Protein 1MKY (pdb70)

Radius of gyration: 25.03 Å; Cα contacts (8 Å, |Δi|>4): 760; chains: 1; bounding box: 53×50×83 Å

Secondary structure (DSSP, 8-state):
-EEEEE--TTSSHHHHHHHHH---SEEEEEETTEEEEEEE-TTTTSSGGG------HHHH--TT-SEEEEEEETTT---HHHHHHHHHHHHHT--EEEEEES--SHHHHHHHTHHHHGGGSS-S-EE-BTTTTBSS---HHHHHHHHHTT--SSSPPPP-S-EEEEEE-STTSSHHHHHHHHHTSTTEEE------EEEEETTEEEEESS-S----S--HHHHHHHHH-SEEEEEEETTT---HHHH-----TT--EEEEEEE-GGGSTTGGG-HHHHHHHHHHH-GGGTTS-EEE-BTTTTBSS------HHHHHHT----HHHHHHHHHHHHTT---STT--EEEEEEEETTTTEEEEEES-STT--HHHHHHHHHHHHHHT---TT---EEEEEE--

Organism: Thermotoga maritima (strain ATCC 43589 / DSM 3109 / JCM 10099 / NBRC 100826 / MSB8) (NCBI:txid243274)

Structure (mmCIF, N/CA/C/O backbone):
data_1MKY
#
_entry.id   1MKY
#
_cell.length_a   62.137
_cell.length_b   77.994
_cell.length_c   96.597
_cell.angle_alpha   90.00
_cell.angle_beta   90.00
_cell.angle_gamma   90.00
#
_symmetry.space_group_name_H-M   'P 21 21 21'
#
loop_
_entity.id
_entity.type
_entity.pdbx_description
1 polymer 'Probable GTP-binding protein engA'
2 non-polymer 'PHOSPHATE ION'
3 non-polymer "GUANOSINE-5'-DIPHOSPHATE"
4 water water
#
loop_
_atom_site.group_PDB
_atom_site.id
_atom_site.type_symbol
_atom_site.label_atom_id
_atom_site.label_alt_id
_atom_site.label_comp_id
_atom_site.label_asym_id
_atom_site.label_entity_id
_atom_site.label_seq_id
_atom_site.pdbx_PDB_ins_code
_atom_site.Cartn_x
_atom_site.Cartn_y
_atom_site.Cartn_z
_atom_site.occupancy
_atom_site.B_iso_or_equiv
_atom_site.auth_seq_id
_atom_site.auth_comp_id
_atom_site.auth_asym_id
_atom_site.auth_atom_id
_atom_site.pdbx_PDB_model_num
ATOM 1 N N . ALA A 1 2 ? 37.797 14.806 49.580 1.00 25.53 2 ALA A N 1
ATOM 2 C CA . ALA A 1 2 ? 38.268 15.081 48.189 1.00 25.51 2 ALA A CA 1
ATOM 3 C C . ALA A 1 2 ? 37.850 16.491 47.783 1.00 24.61 2 ALA A C 1
ATOM 4 O O . ALA A 1 2 ? 36.811 16.990 48.221 1.00 24.77 2 ALA A O 1
ATOM 6 N N . THR A 1 3 ? 38.665 17.132 46.952 1.00 24.27 3 THR A N 1
ATOM 7 C CA . THR A 1 3 ? 38.378 18.486 46.492 1.00 23.40 3 THR A CA 1
ATOM 8 C C . THR A 1 3 ? 38.430 18.560 44.967 1.00 22.40 3 THR A C 1
ATOM 9 O O . THR A 1 3 ? 39.382 18.078 44.343 1.00 21.21 3 THR A O 1
ATOM 13 N N . VAL A 1 4 ? 37.390 19.146 44.380 1.00 19.02 4 VAL A N 1
ATOM 14 C CA . VAL A 1 4 ? 37.283 19.306 42.933 1.00 19.51 4 VAL A CA 1
ATOM 15 C C . VAL A 1 4 ? 37.250 20.801 42.614 1.00 20.67 4 VAL A C 1
ATOM 16 O O . VAL A 1 4 ? 36.479 21.558 43.220 1.00 20.73 4 VAL A O 1
ATOM 20 N N . LEU A 1 5 ? 38.098 21.235 41.684 1.00 21.21 5 LEU A N 1
ATOM 21 C CA . LEU A 1 5 ? 38.138 22.643 41.302 1.00 21.08 5 LEU A CA 1
ATOM 22 C C . LEU A 1 5 ? 37.569 22.853 39.910 1.00 21.70 5 LEU A C 1
ATOM 23 O O . LEU A 1 5 ? 37.900 22.118 38.976 1.00 21.65 5 LEU A O 1
ATOM 28 N N . ILE A 1 6 ? 36.710 23.859 39.775 1.00 20.99 6 ILE A N 1
ATOM 29 C CA . ILE A 1 6 ? 36.145 24.205 38.481 1.00 20.29 6 ILE A CA 1
ATOM 30 C C . ILE A 1 6 ? 37.011 25.348 37.964 1.00 20.52 6 ILE A C 1
ATOM 31 O O . ILE A 1 6 ? 37.156 26.380 38.624 1.00 19.84 6 ILE A O 1
ATOM 36 N N . VAL A 1 7 ? 37.590 25.153 36.784 1.00 19.99 7 VAL A N 1
ATOM 37 C CA . VAL A 1 7 ? 38.466 26.143 36.170 1.00 19.79 7 VAL A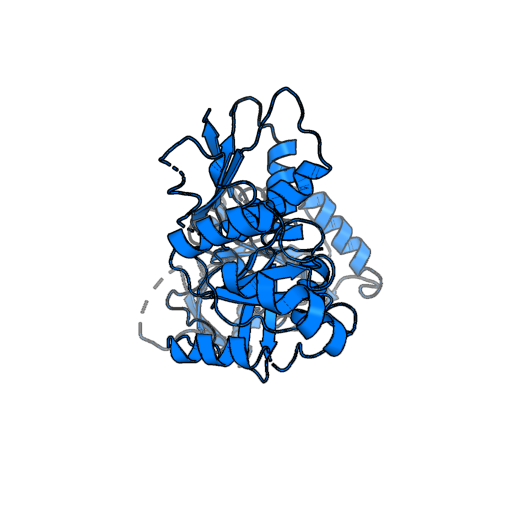 CA 1
ATOM 38 C C . VAL A 1 7 ? 37.939 26.473 34.782 1.00 20.05 7 VAL A C 1
ATOM 39 O O . VAL A 1 7 ? 37.410 25.601 34.096 1.00 18.53 7 VAL A O 1
ATOM 43 N N . GLY A 1 8 ? 38.089 27.724 34.366 1.00 20.60 8 GLY A N 1
ATOM 44 C CA . GLY A 1 8 ? 37.608 28.111 33.050 1.00 21.31 8 GLY A CA 1
ATOM 45 C C . GLY A 1 8 ? 37.550 29.615 32.911 1.00 22.90 8 GLY A C 1
ATOM 46 O O . GLY A 1 8 ? 37.472 30.330 33.909 1.00 22.84 8 GLY A O 1
ATOM 47 N N . ARG A 1 9 ? 37.591 30.104 31.676 1.00 23.36 9 ARG A N 1
ATOM 48 C CA . ARG A 1 9 ? 37.551 31.537 31.438 1.00 25.39 9 ARG A CA 1
ATOM 49 C C . ARG A 1 9 ? 36.162 32.086 31.759 1.00 27.62 9 ARG A C 1
ATOM 50 O O . ARG A 1 9 ? 35.203 31.330 31.933 1.00 27.50 9 ARG A O 1
ATOM 58 N N . PRO A 1 10 ? 36.041 33.414 31.855 1.00 29.41 10 PRO A N 1
ATOM 59 C CA . PRO A 1 10 ? 34.749 34.034 32.163 1.00 31.39 10 PRO A CA 1
ATOM 60 C C . PRO A 1 10 ? 33.637 33.681 31.172 1.00 32.69 10 PRO A C 1
ATOM 61 O O . PRO A 1 10 ? 33.893 33.438 29.994 1.00 33.42 10 PRO A O 1
ATOM 65 N N . ASN A 1 11 ? 32.409 33.629 31.676 1.00 34.07 11 ASN A N 1
ATOM 66 C CA . ASN A 1 11 ? 31.223 33.376 30.862 1.00 35.30 11 ASN A CA 1
ATOM 67 C C . ASN A 1 11 ? 31.050 32.027 30.171 1.00 34.87 11 ASN A C 1
ATOM 68 O O . ASN A 1 11 ? 30.435 31.955 29.107 1.00 35.77 11 ASN A O 1
ATOM 73 N N . VAL A 1 12 ? 31.573 30.961 30.765 1.00 32.97 12 VAL A N 1
ATOM 74 C CA . VAL A 1 12 ? 31.418 29.633 30.179 1.00 31.36 12 VAL A CA 1
ATOM 75 C C . VAL A 1 12 ? 30.368 28.855 30.969 1.00 29.90 12 VAL A C 1
ATOM 76 O O . VAL A 1 12 ? 30.005 27.730 30.616 1.00 30.03 12 VAL A O 1
ATOM 80 N N . GLY A 1 13 ? 29.881 29.471 32.044 1.00 30.45 13 GLY A N 1
ATOM 81 C CA . GLY A 1 13 ? 28.855 28.853 32.865 1.00 28.99 13 GLY A CA 1
ATOM 82 C C . GLY A 1 13 ? 29.329 28.144 34.117 1.00 28.53 13 GLY A C 1
ATOM 83 O O . GLY A 1 13 ? 28.615 27.286 34.644 1.00 28.94 13 GLY A O 1
ATOM 84 N N . LYS A 1 14 ? 30.522 28.482 34.600 1.00 27.72 14 LYS A N 1
ATOM 85 C CA . LYS A 1 14 ? 31.046 27.837 35.805 1.00 28.24 14 LYS A CA 1
ATOM 86 C C . LYS A 1 14 ? 30.106 28.011 36.996 1.00 28.61 14 LYS A C 1
ATOM 87 O O . LYS A 1 14 ? 29.891 27.079 37.765 1.00 28.17 14 LYS A O 1
ATOM 93 N N . SER A 1 15 ? 29.547 29.206 37.149 1.00 30.32 15 SER A N 1
ATOM 94 C CA . SER A 1 15 ? 28.637 29.473 38.261 1.00 31.63 15 SER A CA 1
ATOM 95 C C . SER A 1 15 ? 27.368 28.629 38.146 1.00 31.89 15 SER A C 1
ATOM 96 O O . SER A 1 15 ? 26.912 28.036 39.122 1.00 32.23 15 SER A O 1
ATOM 99 N N . THR A 1 16 ? 26.799 28.571 36.949 1.00 31.12 16 THR A N 1
ATOM 100 C CA . THR A 1 16 ? 25.592 27.792 36.745 1.00 31.31 16 THR A CA 1
ATOM 101 C C . THR A 1 16 ? 25.873 26.325 37.036 1.00 30.80 16 THR A C 1
ATOM 102 O O . THR A 1 16 ? 25.084 25.655 37.698 1.00 31.12 16 THR A O 1
ATOM 106 N N . LEU A 1 17 ? 27.004 25.825 36.548 1.00 29.36 17 LEU A N 1
ATOM 107 C CA . LEU A 1 17 ? 27.367 24.429 36.776 1.00 29.37 17 LEU A CA 1
ATOM 108 C C . LEU A 1 17 ? 27.564 24.159 38.269 1.00 28.74 17 LEU A C 1
ATOM 109 O O . LEU A 1 17 ? 27.114 23.141 38.798 1.00 29.62 17 LEU A O 1
ATOM 114 N N . PHE A 1 18 ? 28.246 25.079 38.938 1.00 29.13 18 PHE A N 1
ATOM 115 C CA . PHE A 1 18 ? 28.517 24.964 40.366 1.00 29.75 18 PHE A CA 1
ATOM 116 C C . PHE A 1 18 ? 27.209 24.877 41.142 1.00 30.97 18 PHE A C 1
ATOM 117 O O . PHE A 1 18 ? 26.991 23.945 41.911 1.00 30.83 18 PHE A O 1
ATOM 125 N N . ASN A 1 19 ? 26.339 25.859 40.931 1.00 33.08 19 ASN A N 1
ATOM 126 C CA . ASN A 1 19 ? 25.054 25.898 41.620 1.00 34.09 19 ASN A CA 1
ATOM 127 C C . ASN A 1 19 ? 24.210 24.655 41.359 1.00 34.47 19 ASN A C 1
ATOM 128 O O . ASN A 1 19 ? 23.501 24.185 42.241 1.00 34.48 19 ASN A O 1
ATOM 133 N N . LYS A 1 20 ? 24.302 24.104 40.157 1.00 34.53 20 LYS A N 1
ATOM 134 C CA . LYS A 1 20 ? 23.531 22.918 39.828 1.00 35.55 20 LYS A CA 1
ATOM 135 C C . LYS A 1 20 ? 24.047 21.690 40.581 1.00 35.60 20 LYS A C 1
ATOM 136 O O . LYS A 1 20 ? 23.266 20.870 41.068 1.00 35.16 20 LYS A O 1
ATOM 142 N N . LEU A 1 21 ? 25.368 21.574 40.692 1.00 34.28 21 LEU A N 1
ATOM 143 C CA . LEU A 1 21 ? 25.976 20.437 41.369 1.00 33.43 21 LEU A CA 1
ATOM 144 C C . LEU A 1 21 ? 25.820 20.443 42.884 1.00 33.69 21 LEU A C 1
ATOM 145 O O . LEU A 1 21 ? 25.639 19.392 43.493 1.00 33.11 21 LEU A O 1
ATOM 150 N N . VAL A 1 22 ? 25.906 21.618 43.494 1.00 34.80 22 VAL A N 1
ATOM 151 C CA . VAL A 1 22 ? 25.787 21.719 44.942 1.00 37.06 22 VAL A CA 1
ATOM 152 C C . VAL A 1 22 ? 24.333 21.907 45.370 1.00 39.80 22 VAL A C 1
ATOM 153 O O . VAL A 1 22 ? 23.999 21.741 46.541 1.00 41.00 22 VAL A O 1
ATOM 157 N N . LYS A 1 23 ? 23.479 22.251 44.411 1.00 42.25 23 LYS A N 1
ATOM 158 C CA . LYS A 1 23 ? 22.061 22.481 44.674 1.00 45.00 23 LYS A CA 1
ATOM 159 C C . LYS A 1 23 ? 21.863 23.714 45.542 1.00 45.27 23 LYS A C 1
ATOM 160 O O . LYS A 1 23 ? 21.633 24.809 45.028 1.00 46.67 23 LYS A O 1
ATOM 166 N N . ASP A 1 38 ? 26.726 34.521 45.555 1.00 45.93 38 ASP A N 1
ATOM 167 C CA . ASP A 1 38 ? 26.741 33.120 45.973 1.00 44.52 38 ASP A CA 1
ATOM 168 C C . ASP A 1 38 ? 28.160 32.644 46.294 1.00 41.94 38 ASP A C 1
ATOM 169 O O . ASP A 1 38 ? 29.137 33.134 45.721 1.00 41.70 38 ASP A O 1
ATOM 174 N N . PRO A 1 39 ? 28.283 31.670 47.211 1.00 39.26 39 PRO A N 1
ATOM 175 C CA . PRO A 1 39 ? 29.563 31.100 47.641 1.00 37.29 39 PRO A CA 1
ATOM 176 C C . PRO A 1 39 ? 30.380 30.530 46.490 1.00 34.58 39 PRO A C 1
ATOM 177 O O . PRO A 1 39 ? 29.851 30.271 45.406 1.00 35.41 39 PRO A O 1
ATOM 181 N N . VAL A 1 40 ? 31.669 30.339 46.733 1.00 30.54 40 VAL A N 1
ATOM 182 C CA . VAL A 1 40 ? 32.553 29.786 45.722 1.00 27.86 40 VAL A CA 1
ATOM 183 C C . VAL A 1 40 ? 32.966 28.370 46.110 1.00 26.74 40 VAL A C 1
ATOM 184 O O . VAL A 1 40 ? 33.617 27.676 45.339 1.00 25.70 40 VAL A O 1
ATOM 188 N N . GLN A 1 41 ? 32.587 27.950 47.315 1.00 25.71 41 GLN A N 1
ATOM 189 C CA . GLN A 1 41 ? 32.910 26.612 47.802 1.00 26.21 41 GLN A CA 1
ATOM 190 C C . GLN A 1 41 ? 31.699 26.008 48.505 1.00 27.66 41 GLN A C 1
ATOM 191 O O . GLN A 1 41 ? 31.019 26.681 49.289 1.00 26.77 41 GLN A O 1
ATOM 197 N N . ASP A 1 42 ? 31.425 24.743 48.208 1.00 27.37 42 ASP A N 1
ATOM 198 C CA . ASP A 1 42 ? 30.308 24.036 48.827 1.00 29.61 42 ASP A CA 1
ATOM 199 C C . ASP A 1 42 ? 30.515 22.551 48.594 1.00 29.48 42 ASP A C 1
ATOM 200 O O . ASP A 1 42 ? 31.483 22.137 47.947 1.00 30.38 42 ASP A O 1
ATOM 205 N N . THR A 1 43 ? 29.602 21.739 49.100 1.00 28.49 43 THR A N 1
ATOM 206 C CA . THR A 1 43 ? 29.751 20.308 48.932 1.00 28.79 43 THR A CA 1
ATOM 207 C C . THR A 1 43 ? 28.765 19.712 47.939 1.00 27.73 43 THR A C 1
ATOM 208 O O . THR A 1 43 ? 27.652 20.212 47.763 1.00 28.18 43 THR A O 1
ATOM 212 N N . VAL A 1 44 ? 29.197 18.646 47.276 1.00 26.25 44 VAL A N 1
ATOM 213 C CA . VAL A 1 44 ? 28.357 17.932 46.328 1.00 25.41 44 VAL A CA 1
ATOM 214 C C . VAL A 1 44 ? 28.094 16.568 46.961 1.00 25.78 44 VAL A C 1
ATOM 215 O O . VAL A 1 44 ? 29.017 15.919 47.463 1.00 25.75 44 VAL A O 1
ATOM 219 N N . GLU A 1 45 ? 26.835 16.145 46.968 1.00 26.19 45 GLU A N 1
ATOM 220 C CA . GLU A 1 45 ? 26.487 14.840 47.522 1.00 26.45 45 GLU A CA 1
ATOM 221 C C . GLU A 1 45 ? 26.062 13.943 46.370 1.00 25.54 45 GLU A C 1
ATOM 222 O O . GLU A 1 45 ? 25.390 14.389 45.441 1.00 26.01 45 GLU A O 1
ATOM 228 N N . TRP A 1 46 ? 26.468 12.681 46.427 1.00 24.81 46 TRP A N 1
ATOM 229 C CA . TRP A 1 46 ? 26.146 11.724 45.384 1.00 25.29 46 TRP A CA 1
ATOM 230 C C . TRP A 1 46 ? 25.928 10.354 46.002 1.00 24.97 46 TRP A C 1
ATOM 231 O O . TRP A 1 46 ? 26.885 9.655 46.326 1.00 24.68 46 TRP A O 1
ATOM 242 N N . TYR A 1 47 ? 24.664 9.986 46.182 1.00 25.04 47 TYR A N 1
ATOM 243 C CA . TYR A 1 47 ? 24.328 8.688 46.759 1.00 25.43 47 TYR A CA 1
ATOM 244 C C . TYR A 1 47 ? 25.072 8.424 48.058 1.00 24.51 47 TYR A C 1
ATOM 245 O O . TYR A 1 47 ? 25.604 7.332 48.276 1.00 25.30 47 TYR A O 1
ATOM 254 N N . GLY A 1 48 ? 25.112 9.434 48.918 1.00 24.45 48 GLY A N 1
ATOM 255 C CA . GLY A 1 48 ? 25.776 9.269 50.198 1.00 24.65 48 GLY A CA 1
ATOM 256 C C . GLY A 1 48 ? 27.257 9.583 50.199 1.00 25.31 48 GLY A C 1
ATOM 257 O O . GLY A 1 48 ? 27.873 9.642 51.270 1.00 25.27 48 GLY A O 1
ATOM 258 N N . LYS A 1 49 ? 27.842 9.750 49.012 1.00 24.96 49 LYS A N 1
ATOM 259 C CA . LYS A 1 49 ? 29.260 10.092 48.897 1.00 25.56 49 LYS A CA 1
ATOM 260 C C . LYS A 1 49 ? 29.310 11.604 48.723 1.00 25.50 49 LYS A C 1
ATOM 261 O O . LYS A 1 49 ? 28.368 12.197 48.200 1.00 25.19 49 LYS A O 1
ATOM 267 N N . THR A 1 50 ? 30.385 12.241 49.170 1.00 25.49 50 THR A N 1
ATOM 268 C CA . THR A 1 50 ? 30.483 13.686 48.999 1.00 25.10 50 THR A CA 1
ATOM 269 C C . THR A 1 50 ? 31.908 14.139 48.691 1.00 24.22 50 THR A C 1
ATOM 270 O O . THR A 1 50 ? 32.873 13.405 48.914 1.00 24.03 50 THR A O 1
ATOM 274 N N . PHE A 1 51 ? 32.012 15.352 48.160 1.00 23.76 51 PHE A N 1
ATOM 275 C CA . PHE A 1 51 ? 33.301 15.974 47.892 1.00 22.76 51 PHE A CA 1
ATOM 276 C C . PHE A 1 51 ? 33.115 17.487 47.891 1.00 22.35 51 PHE A C 1
ATOM 277 O O . PHE A 1 51 ? 32.002 17.998 47.695 1.00 22.14 51 PHE A O 1
ATOM 285 N N . LYS A 1 52 ? 34.200 18.203 48.150 1.00 21.90 52 LYS A N 1
ATOM 286 C CA . LYS A 1 52 ? 34.172 19.651 48.168 1.00 22.98 52 LYS A CA 1
ATOM 287 C C . LYS A 1 52 ? 34.338 20.185 46.747 1.00 22.14 52 LYS A C 1
ATOM 288 O O . LYS A 1 52 ? 35.171 19.695 45.983 1.00 22.07 52 LYS A O 1
ATOM 294 N N . LEU A 1 53 ? 33.538 21.182 46.388 1.00 20.92 53 LEU A N 1
ATOM 295 C CA . LEU A 1 53 ? 33.620 21.770 45.057 1.00 21.06 53 LEU A CA 1
ATOM 296 C C . LEU A 1 53 ? 33.981 23.246 45.185 1.00 22.14 53 LEU A C 1
ATOM 297 O O . LEU A 1 53 ? 33.449 23.949 46.048 1.00 22.52 53 LEU A O 1
ATOM 302 N N . VAL A 1 54 ? 34.888 23.709 44.329 1.00 20.42 54 VAL A N 1
ATOM 303 C CA . VAL A 1 54 ? 35.310 25.103 44.342 1.00 20.94 54 VAL A CA 1
ATOM 304 C C . VAL A 1 54 ? 35.230 25.729 42.949 1.00 21.82 54 VAL A C 1
ATOM 305 O O . VAL A 1 54 ? 35.806 25.199 41.997 1.00 20.42 54 VAL A O 1
ATOM 309 N N . ASP A 1 55 ? 34.494 26.831 42.828 1.00 21.20 55 ASP A N 1
ATOM 310 C CA . ASP A 1 55 ? 34.419 27.564 41.566 1.00 22.24 55 ASP A CA 1
ATOM 311 C C . ASP A 1 55 ? 35.595 28.533 41.711 1.00 22.13 55 ASP A C 1
ATOM 312 O O . ASP A 1 55 ? 35.543 29.484 42.506 1.00 21.48 55 ASP A O 1
ATOM 317 N N . THR A 1 56 ? 36.674 28.291 40.972 1.00 22.26 56 THR A N 1
ATOM 318 C CA . THR A 1 56 ? 37.843 29.145 41.108 1.00 22.90 56 THR A CA 1
ATOM 319 C C . THR A 1 56 ? 37.723 30.488 40.413 1.00 23.21 56 THR A C 1
ATOM 320 O O . THR A 1 56 ? 38.649 31.285 40.452 1.00 23.36 56 THR A O 1
ATOM 324 N N . CYS A 1 57 ? 36.580 30.740 39.790 1.00 25.37 57 CYS A N 1
ATOM 325 C CA . CYS A 1 57 ? 36.344 31.997 39.096 1.00 27.05 57 CYS A CA 1
ATOM 326 C C . CYS A 1 57 ? 37.511 32.406 38.187 1.00 28.00 57 CYS A C 1
ATOM 327 O O . CYS A 1 57 ? 37.808 31.705 37.222 1.00 28.28 57 CYS A O 1
ATOM 330 N N . GLY A 1 58 ? 38.179 33.515 38.490 1.00 28.61 58 GLY A N 1
ATOM 331 C CA . GLY A 1 58 ? 39.277 33.947 37.634 1.00 29.49 58 GLY A CA 1
ATOM 332 C C . GLY A 1 58 ? 40.668 33.879 38.238 1.00 29.19 58 GLY A C 1
ATOM 333 O O . GLY A 1 58 ? 41.597 34.508 37.728 1.00 30.26 58 GLY A O 1
ATOM 334 N N . VAL A 1 59 ? 40.820 33.107 39.309 1.00 27.71 59 VAL A N 1
ATOM 335 C CA . VAL A 1 59 ? 42.104 32.968 39.993 1.00 28.63 59 VAL A CA 1
ATOM 336 C C . VAL A 1 59 ? 43.258 32.525 39.092 1.00 28.27 59 VAL A C 1
ATOM 337 O O . VAL A 1 59 ? 44.397 32.962 39.262 1.00 28.24 59 VAL A O 1
ATOM 341 N N . PHE A 1 60 ? 42.968 31.658 38.135 1.00 27.48 60 PHE A N 1
ATOM 342 C CA . PHE A 1 60 ? 44.013 31.150 37.259 1.00 28.70 60 PHE A CA 1
ATOM 343 C C . PHE A 1 60 ? 44.071 31.766 35.868 1.00 29.55 60 PHE A C 1
ATOM 344 O O . PHE A 1 60 ? 44.794 31.272 35.005 1.00 30.73 60 PHE A O 1
ATOM 352 N N . ASP A 1 61 ? 43.327 32.847 35.653 1.00 30.24 61 ASP A N 1
ATOM 353 C CA . ASP A 1 61 ? 43.305 33.503 34.351 1.00 31.01 61 ASP A CA 1
ATOM 354 C C . ASP A 1 61 ? 44.650 34.141 34.001 1.00 30.33 61 ASP A C 1
ATOM 355 O O . ASP A 1 61 ? 45.377 34.620 34.875 1.00 29.08 61 ASP A O 1
ATOM 360 N N . ASN A 1 62 ? 44.976 34.127 32.712 1.00 29.77 62 ASN A N 1
ATOM 361 C CA . ASN A 1 62 ? 46.222 34.707 32.216 1.00 28.79 62 ASN A CA 1
ATOM 362 C C . ASN A 1 62 ? 47.432 34.241 33.009 1.00 27.20 62 ASN A C 1
ATOM 363 O O . ASN A 1 62 ? 48.197 35.053 33.520 1.00 26.42 62 ASN A O 1
ATOM 368 N N . PRO A 1 63 ? 47.627 32.922 33.114 1.00 26.18 63 PRO A N 1
ATOM 369 C CA . PRO A 1 63 ? 48.768 32.396 33.863 1.00 26.67 63 PRO A CA 1
ATOM 370 C C . PRO A 1 63 ? 50.117 32.746 33.237 1.00 26.82 63 PRO A C 1
ATOM 371 O O . PRO A 1 63 ? 51.134 32.799 33.933 1.00 25.90 63 PRO A O 1
ATOM 375 N N . GLN A 1 64 ? 50.122 32.997 31.930 1.00 27.73 64 GLN A N 1
ATOM 376 C CA . GLN A 1 64 ? 51.359 33.326 31.233 1.00 28.38 64 GLN A CA 1
ATOM 377 C C . GLN A 1 64 ? 51.866 34.718 31.620 1.00 28.10 64 GLN A C 1
ATOM 378 O O . GLN A 1 64 ? 53.015 35.055 31.358 1.00 29.57 64 GLN A O 1
ATOM 384 N N . ASP A 1 65 ? 51.016 35.516 32.261 1.00 27.31 65 ASP A N 1
ATOM 385 C CA . ASP A 1 65 ? 51.399 36.860 32.679 1.00 27.40 65 ASP A CA 1
ATOM 386 C C . ASP A 1 65 ? 52.074 36.910 34.055 1.00 28.18 65 ASP A C 1
ATOM 387 O O . ASP A 1 65 ? 52.449 37.982 34.524 1.00 28.82 65 ASP A O 1
ATOM 392 N N . ILE A 1 66 ? 52.219 35.762 34.708 1.00 26.55 66 ILE A N 1
ATOM 393 C CA . ILE A 1 66 ? 52.860 35.725 36.017 1.00 26.26 66 ILE A CA 1
ATOM 394 C C . ILE A 1 66 ? 54.362 35.718 35.781 1.00 25.21 66 ILE A C 1
ATOM 395 O O . ILE A 1 66 ? 54.897 34.785 35.191 1.00 25.27 66 ILE A O 1
ATOM 400 N N . ILE A 1 67 ? 55.031 36.769 36.238 1.00 24.51 67 ILE A N 1
ATOM 401 C CA . ILE A 1 67 ? 56.472 36.919 36.056 1.00 24.24 67 ILE A CA 1
ATOM 402 C C . ILE A 1 67 ? 57.291 36.232 37.140 1.00 24.40 67 ILE A C 1
ATOM 403 O O . ILE A 1 67 ? 58.245 35.515 36.850 1.00 23.28 67 ILE A O 1
ATOM 408 N N . SER A 1 68 ? 56.912 36.472 38.390 1.00 24.67 68 SER A N 1
ATOM 409 C CA . SER A 1 68 ? 57.605 35.909 39.544 1.00 25.89 68 SER A CA 1
ATOM 410 C C . SER A 1 68 ? 57.581 34.385 39.626 1.00 25.93 68 SER A C 1
ATOM 411 O O . SER A 1 68 ? 56.519 33.767 39.543 1.00 27.08 68 SER A O 1
ATOM 414 N N . GLN A 1 69 ? 58.752 33.780 39.808 1.00 26.48 69 GLN A N 1
ATOM 415 C CA . GLN A 1 69 ? 58.830 32.325 39.923 1.00 26.83 69 GLN A CA 1
ATOM 416 C C . GLN A 1 69 ? 58.107 31.906 41.205 1.00 25.43 69 GLN A C 1
ATOM 417 O O . GLN A 1 69 ? 57.395 30.904 41.231 1.00 25.13 69 GLN A O 1
ATOM 423 N N . LYS A 1 70 ? 58.293 32.673 42.275 1.00 25.47 70 LYS A N 1
ATOM 424 C CA . LYS A 1 70 ? 57.606 32.357 43.525 1.00 25.10 70 LYS A CA 1
ATOM 425 C C . LYS A 1 70 ? 56.101 32.349 43.280 1.00 24.05 70 LYS A C 1
ATOM 426 O O . LYS A 1 70 ? 55.407 31.415 43.667 1.00 23.00 70 LYS A O 1
ATOM 440 N N . LYS A 1 72 ? 54.477 31.897 40.529 1.00 23.38 72 LYS A N 1
ATOM 441 C CA . LYS A 1 72 ? 54.066 30.772 39.692 1.00 23.94 72 LYS A CA 1
ATOM 442 C C . LYS A 1 72 ? 53.985 29.510 40.540 1.00 24.00 72 LYS A C 1
ATOM 443 O O . LYS A 1 72 ? 53.049 28.722 40.403 1.00 23.73 72 LYS A O 1
ATOM 449 N N . GLU A 1 73 ? 54.972 29.316 41.411 1.00 23.47 73 GLU A N 1
ATOM 450 C CA . GLU A 1 73 ? 54.998 28.138 42.275 1.00 23.77 73 GLU A CA 1
ATOM 451 C C . GLU A 1 73 ? 53.817 28.168 43.249 1.00 23.45 73 GLU A C 1
ATOM 452 O O . GLU A 1 73 ? 53.208 27.129 43.526 1.00 23.03 73 GLU A O 1
ATOM 458 N N . VAL A 1 74 ? 53.489 29.349 43.773 1.00 20.77 74 VAL A N 1
ATOM 459 C CA . VAL A 1 74 ? 52.344 29.466 44.676 1.00 20.57 74 VAL A CA 1
ATOM 460 C C . VAL A 1 74 ? 51.056 29.137 43.923 1.00 20.88 74 VAL A C 1
ATOM 461 O O . VAL A 1 74 ? 50.181 28.427 44.425 1.00 20.91 74 VAL A O 1
ATOM 465 N N . THR A 1 75 ? 50.946 29.644 42.704 1.00 20.35 75 THR A N 1
ATOM 466 C CA . THR A 1 75 ? 49.759 29.405 41.891 1.00 22.15 75 THR A CA 1
ATOM 467 C C . THR A 1 75 ? 49.632 27.926 41.535 1.00 23.63 75 THR A C 1
ATOM 468 O O . THR A 1 75 ? 48.526 27.360 41.538 1.00 23.66 75 THR A O 1
ATOM 472 N N . LEU A 1 76 ? 50.760 27.293 41.238 1.00 24.82 76 LEU A N 1
ATOM 473 C CA . LEU A 1 76 ? 50.747 25.867 40.915 1.00 27.74 76 LEU A CA 1
ATOM 474 C C . LEU A 1 76 ? 50.302 25.056 42.134 1.00 29.11 76 LEU A C 1
ATOM 475 O O . LEU A 1 76 ? 49.516 24.119 42.011 1.00 28.82 76 LEU A O 1
ATOM 480 N N . ASN A 1 77 ? 50.798 25.424 43.310 1.00 29.37 77 ASN A N 1
ATOM 481 C CA . ASN A 1 77 ? 50.423 24.723 44.532 1.00 30.52 77 ASN A CA 1
ATOM 482 C C . ASN A 1 77 ? 48.929 24.855 44.799 1.00 29.12 77 ASN A C 1
ATOM 483 O O . ASN A 1 77 ? 48.320 23.948 45.369 1.00 28.58 77 ASN A O 1
ATOM 496 N N . ILE A 1 79 ? 46.522 24.984 42.523 1.00 25.44 79 ILE A N 1
ATOM 497 C CA . ILE A 1 79 ? 45.809 24.050 41.666 1.00 24.23 79 ILE A CA 1
ATOM 498 C C . ILE A 1 79 ? 46.078 22.621 42.131 1.00 23.29 79 ILE A C 1
ATOM 499 O O . ILE A 1 79 ? 45.210 21.749 42.059 1.00 22.83 79 ILE A O 1
ATOM 504 N N . ARG A 1 80 ? 47.278 22.385 42.645 1.00 22.59 80 ARG A N 1
ATOM 505 C CA . ARG A 1 80 ? 47.627 21.050 43.116 1.00 25.14 80 ARG A CA 1
ATOM 506 C C . ARG A 1 80 ? 46.907 20.642 44.396 1.00 27.00 80 ARG A C 1
ATOM 507 O O . ARG A 1 80 ? 47.035 19.503 44.851 1.00 24.97 80 ARG A O 1
ATOM 515 N N . GLU A 1 81 ? 46.135 21.564 44.968 1.00 27.60 81 GLU A N 1
ATOM 516 C CA . GLU A 1 81 ? 45.376 21.236 46.168 1.00 29.89 81 GLU A CA 1
ATOM 517 C C . GLU A 1 81 ? 44.190 20.404 45.735 1.00 28.67 81 GLU A C 1
ATOM 518 O O . GLU A 1 81 ? 43.593 19.682 46.526 1.00 31.20 81 GLU A O 1
ATOM 524 N N . ALA A 1 82 ? 43.849 20.509 44.465 1.00 27.02 82 ALA A N 1
ATOM 525 C CA . ALA A 1 82 ? 42.730 19.762 43.921 1.00 25.21 82 ALA A CA 1
ATOM 526 C C . ALA A 1 82 ? 43.082 18.314 43.609 1.00 24.55 82 ALA A C 1
ATOM 527 O O . ALA A 1 82 ? 44.192 18.006 43.158 1.00 24.96 82 ALA A O 1
ATOM 529 N N . ASP A 1 83 ? 42.129 17.425 43.854 1.00 23.27 83 ASP A N 1
ATOM 530 C CA . ASP A 1 83 ? 42.307 16.022 43.529 1.00 23.13 83 ASP A CA 1
ATOM 531 C C . ASP A 1 83 ? 41.854 15.866 42.088 1.00 22.63 83 ASP A C 1
ATOM 532 O O . ASP A 1 83 ? 42.223 14.917 41.408 1.00 23.91 83 ASP A O 1
ATOM 537 N N . LEU A 1 84 ? 41.037 16.809 41.630 1.00 22.92 84 LEU A N 1
ATOM 538 C CA . LEU A 1 84 ? 40.520 16.775 40.270 1.00 22.88 84 LEU A CA 1
ATOM 539 C C . LEU A 1 84 ? 40.055 18.153 39.808 1.00 21.90 84 LEU A C 1
ATOM 540 O O . LEU A 1 84 ? 39.460 18.918 40.575 1.00 21.05 84 LEU A O 1
ATOM 545 N N . VAL A 1 85 ? 40.331 18.467 38.548 1.00 20.95 85 VAL A N 1
ATOM 546 C CA . VAL A 1 85 ? 39.918 19.743 37.991 1.00 20.03 85 VAL A CA 1
ATOM 547 C C . VAL A 1 85 ? 38.878 19.538 36.904 1.00 20.39 85 VAL A C 1
ATOM 548 O O . VAL A 1 85 ? 39.009 18.639 36.064 1.00 20.27 85 VAL A O 1
ATOM 552 N N . LEU A 1 86 ? 37.837 20.362 36.933 1.00 19.85 86 LEU A N 1
ATOM 553 C CA . LEU A 1 86 ? 36.822 20.323 35.891 1.00 21.02 86 LEU A CA 1
ATOM 554 C C . LEU A 1 86 ? 37.167 21.558 35.059 1.00 20.53 86 LEU A C 1
ATOM 555 O O . LEU A 1 86 ? 36.975 22.692 35.501 1.00 19.99 86 LEU A O 1
ATOM 560 N N . PHE A 1 87 ? 37.725 21.322 33.876 1.00 20.07 87 PHE A N 1
ATOM 561 C CA . PHE A 1 87 ? 38.127 22.388 32.959 1.00 20.14 87 PHE A CA 1
ATOM 562 C C . PHE A 1 87 ? 36.922 22.670 32.062 1.00 20.81 87 PHE A C 1
ATOM 563 O O . PHE A 1 87 ? 36.626 21.902 31.153 1.00 22.17 87 PHE A O 1
ATOM 571 N N . VAL A 1 88 ? 36.235 23.776 32.320 1.00 20.93 88 VAL A N 1
ATOM 572 C CA . VAL A 1 88 ? 35.032 24.117 31.564 1.00 21.51 88 VAL A CA 1
ATOM 573 C C . VAL A 1 88 ? 35.282 25.066 30.401 1.00 21.14 88 VAL A C 1
ATOM 574 O O . VAL A 1 88 ? 35.913 26.101 30.562 1.00 22.04 88 VAL A O 1
ATOM 578 N N . VAL A 1 89 ? 34.776 24.696 29.229 1.00 22.29 89 VAL A N 1
ATOM 579 C CA . VAL A 1 89 ? 34.895 25.522 28.040 1.00 24.47 89 VAL A CA 1
ATOM 580 C C . VAL A 1 89 ? 33.497 25.701 27.443 1.00 26.78 89 VAL A C 1
ATOM 581 O O . VAL A 1 89 ? 32.570 24.959 27.777 1.00 25.63 89 VAL A O 1
ATOM 585 N N . ASP A 1 90 ? 33.363 26.678 26.552 1.00 28.75 90 ASP A N 1
ATOM 586 C CA . ASP A 1 90 ? 32.079 26.982 25.918 1.00 31.28 90 ASP A CA 1
ATOM 587 C C . ASP A 1 90 ? 31.833 26.100 24.696 1.00 31.86 90 ASP A C 1
ATOM 588 O O . ASP A 1 90 ? 32.489 26.264 23.668 1.00 31.42 90 ASP A O 1
ATOM 593 N N . GLY A 1 91 ? 30.881 25.177 24.811 1.00 33.05 91 GLY A N 1
ATOM 594 C CA . GLY A 1 91 ? 30.562 24.284 23.707 1.00 35.53 91 GLY A CA 1
ATOM 595 C C . GLY A 1 91 ? 29.918 24.919 22.474 1.00 37.07 91 GLY A C 1
ATOM 596 O O . GLY A 1 91 ? 29.853 24.285 21.423 1.00 36.17 91 GLY A O 1
ATOM 597 N N . LYS A 1 92 ? 29.432 26.154 22.593 1.00 39.24 92 LYS A N 1
ATOM 598 C CA . LYS A 1 92 ? 28.808 26.841 21.457 1.00 41.89 92 LYS A CA 1
ATOM 599 C C . LYS A 1 92 ? 29.827 27.729 20.755 1.00 42.80 92 LYS A C 1
ATOM 600 O O . LYS A 1 92 ? 29.973 27.686 19.535 1.00 43.19 92 LYS A O 1
ATOM 606 N N . ARG A 1 93 ? 30.520 28.548 21.539 1.00 44.12 93 ARG A N 1
ATOM 607 C CA . ARG A 1 93 ? 31.527 29.457 21.003 1.00 45.20 93 ARG A CA 1
ATOM 608 C C . ARG A 1 93 ? 32.738 28.700 20.476 1.00 44.89 93 ARG A C 1
ATOM 609 O O . ARG A 1 93 ? 33.186 28.927 19.353 1.00 45.50 93 ARG A O 1
ATOM 617 N N . GLY A 1 94 ? 33.270 27.800 21.294 1.00 43.85 94 GLY A N 1
ATOM 618 C CA . GLY A 1 94 ? 34.430 27.044 20.876 1.00 42.63 94 GLY A CA 1
ATOM 619 C C . GLY A 1 94 ? 35.684 27.531 21.571 1.00 41.98 94 GLY A C 1
ATOM 620 O O . GLY A 1 94 ? 35.629 28.346 22.493 1.00 41.60 94 GLY A O 1
ATOM 621 N N . ILE A 1 95 ? 36.823 27.043 21.103 1.00 41.71 95 ILE A N 1
ATOM 622 C CA . ILE A 1 95 ? 38.108 27.380 21.682 1.00 40.92 95 ILE A CA 1
ATOM 623 C C . ILE A 1 95 ? 38.560 28.820 21.448 1.00 40.48 95 ILE A C 1
ATOM 624 O O . ILE A 1 95 ? 38.403 29.373 20.354 1.00 39.40 95 ILE A O 1
ATOM 629 N N . THR A 1 96 ? 39.111 29.425 22.495 1.00 39.15 96 THR A N 1
ATOM 630 C CA . THR A 1 96 ? 39.629 30.786 22.435 1.00 38.99 96 THR A CA 1
ATOM 631 C C . THR A 1 96 ? 41.058 30.770 22.969 1.00 38.81 96 THR A C 1
ATOM 632 O O . THR A 1 96 ? 41.508 29.772 23.542 1.00 36.94 96 THR A O 1
ATOM 636 N N . LYS A 1 97 ? 41.765 31.880 22.791 1.00 38.30 97 LYS A N 1
ATOM 637 C CA . LYS A 1 97 ? 43.141 31.983 23.261 1.00 38.82 97 LYS A CA 1
ATOM 638 C C . LYS A 1 97 ? 43.211 31.838 24.775 1.00 36.87 97 LYS A C 1
ATOM 639 O O . LYS A 1 97 ? 44.185 31.306 25.303 1.00 35.88 97 LYS A O 1
ATOM 645 N N . GLU A 1 98 ? 42.186 32.317 25.474 1.00 34.89 98 GLU A N 1
ATOM 646 C CA . GLU A 1 98 ? 42.178 32.204 26.925 1.00 33.71 98 GLU A CA 1
ATOM 647 C C . GLU A 1 98 ? 42.052 30.737 27.334 1.00 31.54 98 GLU A C 1
ATOM 648 O O . GLU A 1 98 ? 42.668 30.310 28.310 1.00 31.12 98 GLU A O 1
ATOM 654 N N . ASP A 1 99 ? 41.263 29.963 26.591 1.00 28.98 99 ASP A N 1
ATOM 655 C CA . ASP A 1 99 ? 41.114 28.538 26.898 1.00 27.92 99 ASP A CA 1
ATOM 656 C C . ASP A 1 99 ? 42.465 27.867 26.716 1.00 26.95 99 ASP A C 1
ATOM 657 O O . ASP A 1 99 ? 42.833 26.967 27.465 1.00 26.16 99 ASP A O 1
ATOM 662 N N . GLU A 1 100 ? 43.198 28.300 25.697 1.00 25.98 100 GLU A N 1
ATOM 663 C CA . GLU A 1 100 ? 44.503 27.721 25.405 1.00 25.35 100 GLU A CA 1
ATOM 664 C C . GLU A 1 100 ? 45.547 27.999 26.478 1.00 24.38 100 GLU A C 1
ATOM 665 O O . GLU A 1 100 ? 46.354 27.124 26.795 1.00 23.93 100 GLU A O 1
ATOM 671 N N . SER A 1 101 ? 45.548 29.211 27.029 1.00 24.23 101 SER A N 1
ATOM 672 C CA . SER A 1 101 ? 46.518 29.540 28.072 1.00 24.60 101 SER A CA 1
ATOM 673 C C . SER A 1 101 ? 46.179 28.763 29.343 1.00 22.75 101 SER A C 1
ATOM 674 O O . SER A 1 101 ? 47.077 28.298 30.049 1.00 21.62 101 SER A O 1
ATOM 677 N N . LEU A 1 102 ? 44.887 28.627 29.642 1.00 22.46 102 LEU A N 1
ATOM 678 C CA . LEU A 1 102 ? 44.480 27.864 30.828 1.00 21.81 102 LEU A CA 1
ATOM 679 C C . LEU A 1 102 ? 44.870 26.403 30.641 1.00 21.10 102 LEU A C 1
ATOM 680 O O . LEU A 1 102 ? 45.359 25.756 31.569 1.00 21.58 102 LEU A O 1
ATOM 685 N N . ALA A 1 103 ? 44.659 25.884 29.433 1.00 21.08 103 ALA A N 1
ATOM 686 C CA . ALA A 1 103 ? 45.002 24.496 29.141 1.00 20.95 103 ALA A CA 1
ATOM 687 C C . ALA A 1 103 ? 46.503 24.255 29.363 1.00 20.66 103 ALA A C 1
ATOM 688 O O . ALA A 1 103 ? 46.907 23.255 29.962 1.00 19.48 103 ALA A O 1
ATOM 690 N N . ASP A 1 104 ? 47.333 25.176 28.879 1.00 22.19 104 ASP A N 1
ATOM 691 C CA . ASP A 1 104 ? 48.774 25.039 29.045 1.00 23.46 104 ASP A CA 1
ATOM 692 C C . ASP A 1 104 ? 49.134 24.972 30.536 1.00 22.36 104 ASP A C 1
ATOM 693 O O . ASP A 1 104 ? 49.956 24.143 30.951 1.00 21.29 104 ASP A O 1
ATOM 698 N N . PHE A 1 105 ? 48.521 25.850 31.330 1.00 20.98 105 PHE A N 1
ATOM 699 C CA . PHE A 1 105 ? 48.791 25.911 32.775 1.00 22.32 105 PHE A CA 1
ATOM 700 C C . PHE A 1 105 ? 48.357 24.604 33.431 1.00 21.52 105 PHE A C 1
ATOM 701 O O . PHE A 1 105 ? 49.083 24.030 34.241 1.00 22.10 105 PHE A O 1
ATOM 709 N N . LEU A 1 106 ? 47.164 24.128 33.082 1.00 21.75 106 LEU A N 1
ATOM 710 C CA . LEU A 1 106 ? 46.660 22.878 33.647 1.00 21.56 106 LEU A CA 1
ATOM 711 C C . LEU A 1 106 ? 47.558 21.701 33.293 1.00 22.74 106 LEU A C 1
ATOM 712 O O . LEU A 1 106 ? 47.887 20.883 34.153 1.00 22.95 106 LEU A O 1
ATOM 717 N N . ARG A 1 107 ? 47.983 21.608 32.037 1.00 23.71 107 ARG A N 1
ATOM 718 C CA . ARG A 1 107 ? 48.856 20.502 31.669 1.00 25.68 107 ARG A CA 1
ATOM 719 C C . ARG A 1 107 ? 50.132 20.566 32.497 1.00 26.55 107 ARG A C 1
ATOM 720 O O . ARG A 1 107 ? 50.582 19.556 33.029 1.00 26.89 107 ARG A O 1
ATOM 728 N N . LYS A 1 108 ? 50.697 21.764 32.610 1.00 29.31 108 LYS A N 1
ATOM 729 C CA . LYS A 1 108 ? 51.921 21.993 33.376 1.00 30.87 108 LYS A CA 1
ATOM 730 C C . LYS A 1 108 ? 51.776 21.542 34.832 1.00 30.11 108 LYS A C 1
ATOM 731 O O . LYS A 1 108 ? 52.712 20.991 35.424 1.00 30.38 108 LYS A O 1
ATOM 737 N N . SER A 1 109 ? 50.603 21.780 35.405 1.00 27.66 109 SER A N 1
ATOM 738 C CA . SER A 1 109 ? 50.340 21.413 36.794 1.00 27.08 109 SER A CA 1
ATOM 739 C C . SER A 1 109 ? 50.331 19.903 37.028 1.00 26.67 109 SER A C 1
ATOM 740 O O . SER A 1 109 ? 50.619 19.438 38.136 1.00 25.68 109 SER A O 1
ATOM 743 N N . THR A 1 110 ? 50.006 19.161 35.970 1.00 25.19 110 THR A N 1
ATOM 744 C CA . THR A 1 110 ? 49.892 17.701 35.963 1.00 25.55 110 THR A CA 1
ATOM 745 C C . THR A 1 110 ? 48.693 17.207 36.775 1.00 24.19 110 THR A C 1
ATOM 746 O O . THR A 1 110 ? 48.503 16.006 36.918 1.00 24.26 110 THR A O 1
ATOM 750 N N . VAL A 1 111 ? 47.871 18.115 37.287 1.00 23.04 111 VAL A N 1
ATOM 751 C CA . VAL A 1 111 ? 46.709 17.681 38.063 1.00 21.50 111 VAL A CA 1
ATOM 752 C C . VAL A 1 111 ? 45.681 17.010 37.149 1.00 21.21 111 VAL A C 1
ATOM 753 O O . VAL A 1 111 ? 45.439 17.471 36.035 1.00 19.03 111 VAL A O 1
ATOM 757 N N . ASP A 1 112 ? 45.092 15.910 37.613 1.00 21.74 112 ASP A N 1
ATOM 758 C CA . ASP A 1 112 ? 44.102 15.196 36.802 1.00 23.36 112 ASP A CA 1
ATOM 759 C C . ASP A 1 112 ? 42.985 16.162 36.418 1.00 22.46 112 ASP A C 1
ATOM 760 O O . ASP A 1 112 ? 42.438 16.864 37.270 1.00 22.23 112 ASP A O 1
ATOM 765 N N . THR A 1 113 ? 42.628 16.167 35.138 1.00 21.81 113 THR A N 1
ATOM 766 C CA . THR A 1 113 ? 41.632 17.096 34.620 1.00 22.47 113 THR A CA 1
ATOM 767 C C . THR A 1 113 ? 40.598 16.451 33.712 1.00 23.52 113 THR A C 1
ATOM 768 O O . THR A 1 113 ? 40.916 15.546 32.942 1.00 23.98 113 THR A O 1
ATOM 772 N N . ILE A 1 114 ? 39.357 16.919 33.819 1.00 23.37 114 ILE A N 1
ATOM 773 C CA . ILE A 1 114 ? 38.272 16.442 32.974 1.00 23.27 114 ILE A CA 1
ATOM 774 C C . ILE A 1 114 ? 37.822 17.654 32.180 1.00 22.58 114 ILE A C 1
ATOM 775 O O . ILE A 1 114 ? 37.479 18.685 32.760 1.00 21.64 114 ILE A O 1
ATOM 780 N N . LEU A 1 115 ? 37.843 17.546 30.855 1.00 21.62 115 LEU A N 1
ATOM 781 C CA . LEU A 1 115 ? 37.418 18.652 30.011 1.00 22.49 115 LEU A CA 1
ATOM 782 C C . LEU A 1 115 ? 35.904 18.545 29.847 1.00 23.37 115 LEU A C 1
ATOM 783 O O . LEU A 1 115 ? 35.387 17.515 29.422 1.00 25.31 115 LEU A O 1
ATOM 788 N N . VAL A 1 116 ? 35.217 19.624 30.199 1.00 23.45 116 VAL A N 1
ATOM 789 C CA . VAL A 1 116 ? 33.765 19.694 30.144 1.00 23.74 116 VAL A CA 1
ATOM 790 C C . VAL A 1 116 ? 33.342 20.805 29.198 1.00 24.01 116 VAL A C 1
ATOM 791 O O . VAL A 1 116 ? 33.737 21.961 29.369 1.00 24.06 116 VAL A O 1
ATOM 795 N N . ALA A 1 117 ? 32.549 20.446 28.194 1.00 24.92 117 ALA A N 1
ATOM 796 C CA . ALA A 1 117 ? 32.053 21.414 27.226 1.00 25.69 117 ALA A CA 1
ATOM 797 C C . ALA A 1 117 ? 30.632 21.776 27.627 1.00 26.42 117 ALA A C 1
ATOM 798 O O . ALA A 1 117 ? 29.693 21.025 27.360 1.00 26.69 117 ALA A O 1
ATOM 800 N N . ASN A 1 118 ? 30.476 22.922 28.273 1.00 27.98 118 ASN A N 1
ATOM 801 C CA . ASN A 1 118 ? 29.156 23.361 28.703 1.00 29.77 118 ASN A CA 1
ATOM 802 C C . ASN A 1 118 ? 28.424 23.976 27.507 1.00 32.24 118 ASN A C 1
ATOM 803 O O . ASN A 1 118 ? 29.013 24.159 26.435 1.00 31.74 118 ASN A O 1
ATOM 808 N N . LYS A 1 119 ? 27.137 24.268 27.691 1.00 34.66 119 LYS A N 1
ATOM 809 C CA . LYS A 1 119 ? 26.316 24.870 26.646 1.00 37.04 119 LYS A CA 1
ATOM 810 C C . LYS A 1 119 ? 26.253 24.003 25.393 1.00 37.96 119 LYS A C 1
ATOM 811 O O . LYS A 1 119 ? 26.139 24.524 24.282 1.00 38.76 119 LYS A O 1
ATOM 817 N N . ALA A 1 120 ? 26.312 22.687 25.570 1.00 38.94 120 ALA A N 1
ATOM 818 C CA . ALA A 1 120 ? 26.276 21.762 24.440 1.00 40.54 120 ALA A CA 1
ATOM 819 C C . ALA A 1 120 ? 24.950 21.005 24.307 1.00 42.18 120 ALA A C 1
ATOM 820 O O . ALA A 1 120 ? 24.941 19.815 23.979 1.00 42.16 120 ALA A O 1
ATOM 822 N N . GLU A 1 121 ? 23.837 21.690 24.556 1.00 44.29 121 GLU A N 1
ATOM 823 C CA . GLU A 1 121 ? 22.517 21.062 24.451 1.00 46.69 121 GLU A CA 1
ATOM 824 C C . GLU A 1 121 ? 22.275 20.509 23.044 1.00 47.26 121 GLU A C 1
ATOM 825 O O . GLU A 1 121 ? 21.723 19.420 22.887 1.00 47.94 121 GLU A O 1
ATOM 831 N N . ASN A 1 122 ? 22.689 21.257 22.024 1.00 47.63 122 ASN A N 1
ATOM 832 C CA . ASN A 1 122 ? 22.531 20.807 20.643 1.00 48.31 122 ASN A CA 1
ATOM 833 C C . ASN A 1 122 ? 23.729 19.917 20.323 1.00 47.44 122 ASN A C 1
ATOM 834 O O . ASN A 1 122 ? 24.701 20.361 19.711 1.00 46.82 122 ASN A O 1
ATOM 839 N N . LEU A 1 123 ? 23.643 18.659 20.737 1.00 47.26 123 LEU A N 1
ATOM 840 C CA . LEU A 1 123 ? 24.722 17.697 20.548 1.00 47.16 123 LEU A CA 1
ATOM 841 C C . LEU A 1 123 ? 25.213 17.544 19.112 1.00 47.11 123 LEU A C 1
ATOM 842 O O . LEU A 1 123 ? 26.420 17.473 18.868 1.00 46.63 123 LEU A O 1
ATOM 847 N N . ARG A 1 124 ? 24.285 17.492 18.162 1.00 46.72 124 ARG A N 1
ATOM 848 C CA . ARG A 1 124 ? 24.651 17.327 16.759 1.00 46.12 124 ARG A CA 1
ATOM 849 C C . ARG A 1 124 ? 25.505 18.482 16.251 1.00 45.46 124 ARG A C 1
ATOM 850 O O . ARG A 1 124 ? 26.519 18.268 15.590 1.00 45.67 124 ARG A O 1
ATOM 852 N N . GLU A 1 125 ? 25.094 19.705 16.557 1.00 44.66 125 GLU A N 1
ATOM 853 C CA . GLU A 1 125 ? 25.842 20.877 16.127 1.00 44.69 125 GLU A CA 1
ATOM 854 C C . GLU A 1 125 ? 27.203 20.933 16.830 1.00 43.69 125 GLU A C 1
ATOM 855 O O . GLU A 1 125 ? 28.213 21.279 16.218 1.00 43.43 125 GLU A O 1
ATOM 861 N N . PHE A 1 126 ? 27.216 20.597 18.116 1.00 42.46 126 PHE A N 1
ATOM 862 C CA . PHE A 1 126 ? 28.445 20.596 18.909 1.00 41.36 126 PHE A CA 1
ATOM 863 C C . PHE A 1 126 ? 29.513 19.704 18.282 1.00 41.69 126 PHE A C 1
ATOM 864 O O . PHE A 1 126 ? 30.624 20.152 18.000 1.00 41.48 126 PHE A O 1
ATOM 872 N N . GLU A 1 127 ? 29.164 18.442 18.062 1.00 43.12 127 GLU A N 1
ATOM 873 C CA . GLU A 1 127 ? 30.094 17.478 17.488 1.00 45.48 127 GLU A CA 1
ATOM 874 C C . GLU A 1 127 ? 30.553 17.858 16.087 1.00 46.37 127 GLU A C 1
ATOM 875 O O . GLU A 1 127 ? 31.621 17.438 15.637 1.00 46.40 127 GLU A O 1
ATOM 881 N N . ARG A 1 128 ? 29.747 18.655 15.399 1.00 47.28 128 ARG A N 1
ATOM 882 C CA . ARG A 1 128 ? 30.081 19.071 14.048 1.00 48.27 128 ARG A CA 1
ATOM 883 C C . ARG A 1 128 ? 30.951 20.320 14.033 1.00 48.00 128 ARG A C 1
ATOM 884 O O . ARG A 1 128 ? 31.986 20.361 13.370 1.00 48.40 128 ARG A O 1
ATOM 892 N N . GLU A 1 129 ? 30.531 21.327 14.787 1.00 47.60 129 GLU A N 1
ATOM 893 C CA . GLU A 1 129 ? 31.216 22.612 14.834 1.00 47.47 129 GLU A CA 1
ATOM 894 C C . GLU A 1 129 ? 32.294 22.863 15.893 1.00 46.07 129 GLU A C 1
ATOM 895 O O . GLU A 1 129 ? 33.245 23.598 15.632 1.00 44.97 129 GLU A O 1
ATOM 901 N N . VAL A 1 130 ? 32.157 22.270 17.077 1.00 44.09 130 VAL A N 1
ATOM 902 C CA . VAL A 1 130 ? 33.110 22.555 18.145 1.00 42.68 130 VAL A CA 1
ATOM 903 C C . VAL A 1 130 ? 33.961 21.423 18.710 1.00 41.36 130 VAL A C 1
ATOM 904 O O . VAL A 1 130 ? 35.140 21.622 18.995 1.00 41.61 130 VAL A O 1
ATOM 908 N N . LYS A 1 131 ? 33.372 20.250 18.885 1.00 40.25 131 LYS A N 1
ATOM 909 C CA . LYS A 1 131 ? 34.094 19.123 19.461 1.00 39.60 131 LYS A CA 1
ATOM 910 C C . LYS A 1 131 ? 35.491 18.877 18.891 1.00 39.57 131 LYS A C 1
ATOM 911 O O . LYS A 1 131 ? 36.452 18.721 19.639 1.00 38.35 131 LYS A O 1
ATOM 917 N N . PRO A 1 132 ? 35.628 18.847 17.557 1.00 39.44 132 PRO A N 1
ATOM 918 C CA . PRO A 1 132 ? 36.944 18.610 16.954 1.00 38.53 132 PRO A CA 1
ATOM 919 C C . PRO A 1 132 ? 38.069 19.496 17.485 1.00 38.10 132 PRO A C 1
ATOM 920 O O . PRO A 1 132 ? 39.122 19.001 17.900 1.00 38.00 132 PRO A O 1
ATOM 924 N N . GLU A 1 133 ? 37.850 20.805 17.473 1.00 36.99 133 GLU A N 1
ATOM 925 C CA . GLU A 1 133 ? 38.865 21.736 17.935 1.00 36.43 133 GLU A CA 1
ATOM 926 C C . GLU A 1 133 ? 39.192 21.600 19.419 1.00 34.12 133 GLU A C 1
ATOM 927 O O . GLU A 1 133 ? 40.287 21.950 19.830 1.00 34.41 133 GLU A O 1
ATOM 933 N N . LEU A 1 134 ? 38.252 21.102 20.220 1.00 31.50 134 LEU A N 1
ATOM 934 C CA . LEU A 1 134 ? 38.503 20.962 21.658 1.00 29.34 134 LEU A CA 1
ATOM 935 C C . LEU A 1 134 ? 39.561 19.900 21.984 1.00 28.89 134 LEU A C 1
ATOM 936 O O . LEU A 1 134 ? 40.141 19.906 23.068 1.00 27.69 134 LEU A O 1
ATOM 941 N N . TYR A 1 135 ? 39.819 18.995 21.047 1.00 29.25 135 TYR A N 1
ATOM 942 C CA . TYR A 1 135 ? 40.830 17.962 21.264 1.00 30.30 135 TYR A CA 1
ATOM 943 C C . TYR A 1 135 ? 42.217 18.574 21.363 1.00 30.04 135 TYR A C 1
ATOM 944 O O . TYR A 1 135 ? 43.102 18.001 21.993 1.00 32.07 135 TYR A O 1
ATOM 953 N N . SER A 1 136 ? 42.402 19.740 20.750 1.00 29.25 136 SER A N 1
ATOM 954 C CA . SER A 1 136 ? 43.700 20.413 20.756 1.00 28.86 136 SER A CA 1
ATOM 955 C C . SER A 1 136 ? 44.122 20.931 22.131 1.00 27.65 136 SER A C 1
ATOM 956 O O . SER A 1 136 ? 45.273 21.347 22.323 1.00 25.99 136 SER A O 1
ATOM 959 N N . LEU A 1 137 ? 43.196 20.918 23.089 1.00 25.38 137 LEU A N 1
ATOM 960 C CA . LEU A 1 137 ? 43.518 21.385 24.432 1.00 22.85 137 LEU A CA 1
ATOM 961 C C . LEU A 1 137 ? 44.383 20.370 25.188 1.00 21.56 137 LEU A C 1
ATOM 962 O O . LEU A 1 137 ? 44.987 20.700 26.208 1.00 22.15 137 LEU A O 1
ATOM 967 N N . GLY A 1 138 ? 44.433 19.141 24.691 1.00 20.13 138 GLY A N 1
ATOM 968 C CA . GLY A 1 138 ? 45.263 18.114 25.310 1.00 20.54 138 GLY A CA 1
ATOM 969 C C . GLY A 1 138 ? 44.675 17.294 26.443 1.00 21.28 138 GLY A C 1
ATOM 970 O O . GLY A 1 138 ? 45.416 16.616 27.170 1.00 22.37 138 GLY A O 1
ATOM 971 N N . PHE A 1 139 ? 43.355 17.341 26.601 1.00 20.41 139 PHE A N 1
ATOM 972 C CA . PHE A 1 139 ? 42.694 16.602 27.668 1.00 21.91 139 PHE A CA 1
ATOM 973 C C . PHE A 1 139 ? 41.717 15.544 27.178 1.00 22.79 139 PHE A C 1
ATOM 974 O O . PHE A 1 139 ? 40.797 15.140 27.901 1.00 21.54 139 PHE A O 1
ATOM 982 N N . GLY A 1 140 ? 41.931 15.082 25.954 1.00 22.87 140 GLY A N 1
ATOM 983 C CA . GLY A 1 140 ? 41.066 14.059 25.407 1.00 24.14 140 GLY A CA 1
ATOM 984 C C . GLY A 1 140 ? 39.717 14.602 24.975 1.00 25.92 140 GLY A C 1
ATOM 985 O O . GLY A 1 140 ? 39.534 15.802 24.761 1.00 25.50 140 GLY A O 1
ATOM 986 N N . GLU A 1 141 ? 38.759 13.693 24.869 1.00 27.79 141 GLU A N 1
ATOM 987 C CA . GLU A 1 141 ? 37.411 14.011 24.442 1.00 28.51 141 GLU A CA 1
ATOM 988 C C . GLU A 1 141 ? 36.617 14.756 25.514 1.00 27.80 141 GLU A C 1
ATOM 989 O O . GLU A 1 141 ? 36.502 14.295 26.650 1.00 26.16 141 GLU A O 1
ATOM 995 N N . PRO A 1 142 ? 36.053 15.920 25.161 1.00 27.86 142 PRO A N 1
ATOM 996 C CA . PRO A 1 142 ? 35.269 16.698 26.124 1.00 28.07 142 PRO A CA 1
ATOM 997 C C . PRO A 1 142 ? 33.931 16.029 26.418 1.00 28.91 142 PRO A C 1
ATOM 998 O O . PRO A 1 142 ? 33.393 15.298 25.581 1.00 29.06 142 PRO A O 1
ATOM 1002 N N . ILE A 1 143 ? 33.406 16.272 27.614 1.00 29.11 143 ILE A N 1
ATOM 1003 C CA . ILE A 1 143 ? 32.116 15.727 28.012 1.00 28.74 143 ILE A CA 1
ATOM 1004 C C . ILE A 1 143 ? 31.117 16.844 27.746 1.00 28.97 143 ILE A C 1
ATOM 1005 O O . ILE A 1 143 ? 31.183 17.898 28.371 1.00 28.08 143 ILE A O 1
ATOM 1010 N N . PRO A 1 144 ? 30.195 16.643 26.790 1.00 29.42 144 PRO A N 1
ATOM 1011 C CA . PRO A 1 144 ? 29.210 17.689 26.496 1.00 29.23 144 PRO A CA 1
ATOM 1012 C C . PRO A 1 144 ? 28.099 17.710 27.540 1.00 28.90 144 PRO A C 1
ATOM 1013 O O . PRO A 1 144 ? 27.507 16.681 27.853 1.00 28.92 144 PRO A O 1
ATOM 1017 N N . VAL A 1 145 ? 27.824 18.886 28.085 1.00 28.87 145 VAL A N 1
ATOM 1018 C CA . VAL A 1 145 ? 26.779 19.015 29.088 1.00 29.34 145 VAL A CA 1
ATOM 1019 C C . VAL A 1 145 ? 26.112 20.371 28.945 1.00 30.45 145 VAL A C 1
ATOM 1020 O O . VAL A 1 145 ? 26.524 21.199 28.134 1.00 30.19 145 VAL A O 1
ATOM 1024 N N . SER A 1 146 ? 25.072 20.580 29.744 1.00 32.59 146 SER A N 1
ATOM 1025 C CA . SER A 1 146 ? 24.361 21.850 29.787 1.00 34.07 146 SER A CA 1
ATOM 1026 C C . SER A 1 146 ? 23.956 22.034 31.238 1.00 34.79 146 SER A C 1
ATOM 1027 O O . SER A 1 146 ? 23.084 21.330 31.741 1.00 35.42 146 SER A O 1
ATOM 1030 N N . ALA A 1 147 ? 24.619 22.956 31.922 1.00 35.21 147 ALA A N 1
ATOM 1031 C CA . ALA A 1 147 ? 24.314 23.215 33.319 1.00 36.73 147 ALA A CA 1
ATOM 1032 C C . ALA A 1 147 ? 22.944 23.879 33.401 1.00 37.78 147 ALA A C 1
ATOM 1033 O O . ALA A 1 147 ? 22.121 23.538 34.246 1.00 37.08 147 ALA A O 1
ATOM 1035 N N . GLU A 1 148 ? 22.715 24.824 32.497 1.00 39.51 148 GLU A N 1
ATOM 1036 C CA . GLU A 1 148 ? 21.467 25.563 32.442 1.00 42.02 148 GLU A CA 1
ATOM 1037 C C . GLU A 1 148 ? 20.248 24.665 32.174 1.00 42.52 148 GLU A C 1
ATOM 1038 O O . GLU A 1 148 ? 19.188 24.867 32.765 1.00 42.78 148 GLU A O 1
ATOM 1044 N N . HIS A 1 149 ? 20.400 23.663 31.314 1.00 42.40 149 HIS A N 1
ATOM 1045 C CA . HIS A 1 149 ? 19.284 22.769 30.995 1.00 43.18 149 HIS A CA 1
ATOM 1046 C C . HIS A 1 149 ? 19.340 21.422 31.712 1.00 42.75 149 HIS A C 1
ATOM 1047 O O . HIS A 1 149 ? 18.508 20.545 31.467 1.00 42.33 149 HIS A O 1
ATOM 1054 N N . ASN A 1 150 ? 20.314 21.265 32.603 1.00 42.02 150 ASN A N 1
ATOM 1055 C CA . ASN A 1 150 ? 20.489 20.022 33.350 1.00 41.24 150 ASN A CA 1
ATOM 1056 C C . ASN A 1 150 ? 20.550 18.827 32.403 1.00 40.29 150 ASN A C 1
ATOM 1057 O O . ASN A 1 150 ? 19.727 17.908 32.471 1.00 39.03 150 ASN A O 1
ATOM 1062 N N . ILE A 1 151 ? 21.539 18.854 31.515 1.00 38.19 151 ILE A N 1
ATOM 1063 C CA . ILE A 1 151 ? 21.731 17.787 30.548 1.00 36.73 151 ILE A CA 1
ATOM 1064 C C . ILE A 1 151 ? 23.080 17.100 30.732 1.00 35.97 151 ILE A C 1
ATOM 1065 O O . IL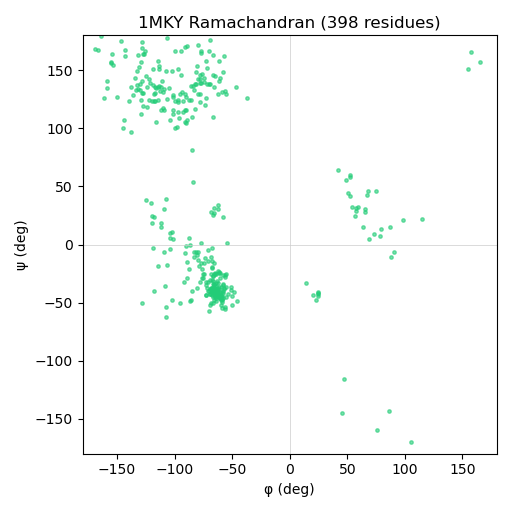E A 1 151 ? 24.127 17.747 30.709 1.00 34.55 151 ILE A O 1
ATOM 1070 N N . ASN A 1 152 ? 23.035 15.787 30.925 1.00 34.16 152 ASN A N 1
ATOM 1071 C CA . ASN A 1 152 ? 24.232 14.970 31.076 1.00 34.12 152 ASN A CA 1
ATOM 1072 C C . ASN A 1 152 ? 25.093 15.282 32.302 1.00 33.53 152 ASN A C 1
ATOM 1073 O O . ASN A 1 152 ? 26.245 14.849 32.379 1.00 31.84 152 ASN A O 1
ATOM 1078 N N . LEU A 1 153 ? 24.541 16.025 33.258 1.00 33.52 153 LEU A N 1
ATOM 1079 C CA . LEU A 1 153 ? 25.289 16.352 34.466 1.00 33.55 153 LEU A CA 1
ATOM 1080 C C . LEU A 1 153 ? 25.469 15.096 35.305 1.00 33.84 153 LEU A C 1
ATOM 1081 O O . LEU A 1 153 ? 26.457 14.954 36.023 1.00 34.02 153 LEU A O 1
ATOM 1086 N N . ASP A 1 154 ? 24.509 14.182 35.211 1.00 33.81 154 ASP A N 1
ATOM 1087 C CA . ASP A 1 154 ? 24.579 12.938 35.958 1.00 34.65 154 ASP A CA 1
ATOM 1088 C C . ASP A 1 154 ? 25.716 12.062 35.435 1.00 33.63 154 ASP A C 1
ATOM 1089 O O . ASP A 1 154 ? 26.423 11.423 36.213 1.00 33.59 154 ASP A O 1
ATOM 1094 N N . THR A 1 155 ? 25.907 12.041 34.120 1.00 33.07 155 THR A N 1
ATOM 1095 C CA . THR A 1 155 ? 26.981 11.244 33.542 1.00 32.60 155 THR A CA 1
ATOM 1096 C C . THR A 1 155 ? 28.320 11.852 33.941 1.00 31.43 155 THR A C 1
ATOM 1097 O O . THR A 1 155 ? 29.269 11.138 34.268 1.00 29.41 155 THR A O 1
ATOM 1109 N N . LEU A 1 157 ? 28.990 13.624 36.656 1.00 29.62 157 LEU A N 1
ATOM 1110 C CA . LEU A 1 157 ? 29.191 13.327 38.067 1.00 29.34 157 LEU A CA 1
ATOM 1111 C C . LEU A 1 157 ? 29.657 11.907 38.306 1.00 28.59 157 LEU A C 1
ATOM 1112 O O . LEU A 1 157 ? 30.561 11.670 39.104 1.00 27.48 157 LEU A O 1
ATOM 1117 N N . GLU A 1 158 ? 29.034 10.955 37.621 1.00 29.25 158 GLU A N 1
ATOM 1118 C CA . GLU A 1 158 ? 29.410 9.560 37.768 1.00 30.59 158 GLU A CA 1
ATOM 1119 C C . GLU A 1 158 ? 30.887 9.424 37.405 1.00 29.46 158 GLU A C 1
ATOM 1120 O O . GLU A 1 158 ? 31.637 8.700 38.054 1.00 28.68 158 GLU A O 1
ATOM 1126 N N . THR A 1 159 ? 31.296 10.138 36.363 1.00 28.18 159 THR A N 1
ATOM 1127 C CA . THR A 1 159 ? 32.681 10.104 35.911 1.00 27.57 159 THR A CA 1
ATOM 1128 C C . THR A 1 159 ? 33.617 10.699 36.969 1.00 26.09 159 THR A C 1
ATOM 1129 O O . THR A 1 159 ? 34.717 10.196 37.190 1.00 25.41 159 THR A O 1
ATOM 1133 N N . ILE A 1 160 ? 33.177 11.773 37.620 1.00 25.13 160 ILE A N 1
ATOM 1134 C CA . ILE A 1 160 ? 33.988 12.416 38.647 1.00 23.76 160 ILE A CA 1
ATOM 1135 C C . ILE A 1 160 ? 34.189 11.468 39.817 1.00 24.40 160 ILE A C 1
ATOM 1136 O O . ILE A 1 160 ? 35.315 11.276 40.297 1.00 22.61 160 ILE A O 1
ATOM 1141 N N . ILE A 1 161 ? 33.089 10.871 40.273 1.00 24.07 161 ILE A N 1
ATOM 1142 C CA . ILE A 1 161 ? 33.131 9.940 41.391 1.00 25.62 161 ILE A CA 1
ATOM 1143 C C . ILE A 1 161 ? 34.066 8.778 41.072 1.00 26.24 161 ILE A C 1
ATOM 1144 O O . ILE A 1 161 ? 34.907 8.412 41.881 1.00 26.03 161 ILE A O 1
ATOM 1149 N N . LYS A 1 162 ? 33.938 8.211 39.880 1.00 28.04 162 LYS A N 1
ATOM 1150 C CA . LYS A 1 162 ? 34.798 7.094 39.511 1.00 30.38 162 LYS A CA 1
ATOM 1151 C C . LYS A 1 162 ? 36.280 7.472 39.573 1.00 29.61 162 LYS A C 1
ATOM 1152 O O . LYS A 1 162 ? 37.084 6.745 40.158 1.00 29.01 162 LYS A O 1
ATOM 1158 N N . LYS A 1 163 ? 36.634 8.616 38.986 1.00 29.80 163 LYS A N 1
ATOM 1159 C CA . LYS A 1 163 ? 38.025 9.059 38.979 1.00 30.16 163 LYS A CA 1
ATOM 1160 C C . LYS A 1 163 ? 38.572 9.276 40.375 1.00 29.29 163 LYS A C 1
ATOM 1161 O O . LYS A 1 163 ? 39.707 8.896 40.662 1.00 29.32 163 LYS A O 1
ATOM 1167 N N . LEU A 1 164 ? 37.773 9.892 41.243 1.00 28.02 164 LEU A N 1
ATOM 1168 C CA . LEU A 1 164 ? 38.202 10.145 42.615 1.00 27.59 164 LEU A CA 1
ATOM 1169 C C . LEU A 1 164 ? 38.399 8.821 43.358 1.00 28.73 164 LEU A C 1
ATOM 1170 O O . LEU A 1 164 ? 39.367 8.648 44.100 1.00 28.34 164 LEU A O 1
ATOM 1175 N N . GLU A 1 165 ? 37.482 7.882 43.160 1.00 29.19 165 GLU A N 1
ATOM 1176 C CA . GLU A 1 165 ? 37.598 6.595 43.834 1.00 31.29 165 GLU A CA 1
ATOM 1177 C C . GLU A 1 165 ? 38.786 5.811 43.299 1.00 32.43 165 GLU A C 1
ATOM 1178 O O . GLU A 1 165 ? 39.474 5.139 44.062 1.00 33.14 165 GLU A O 1
ATOM 1184 N N . GLU A 1 166 ? 39.027 5.902 41.991 1.00 34.67 166 GLU A N 1
ATOM 1185 C CA . GLU A 1 166 ? 40.155 5.202 41.376 1.00 37.35 166 GLU A CA 1
ATOM 1186 C C . GLU A 1 166 ? 41.484 5.672 41.955 1.00 37.42 166 GLU A C 1
ATOM 1187 O O . GLU A 1 166 ? 42.468 4.941 41.918 1.00 38.32 166 GLU A O 1
ATOM 1193 N N . LYS A 1 167 ? 41.512 6.896 42.480 1.00 37.33 167 LYS A N 1
ATOM 1194 C CA . LYS A 1 167 ? 42.726 7.454 43.068 1.00 37.16 167 LYS A CA 1
ATOM 1195 C C . LYS A 1 167 ? 42.830 7.065 44.534 1.00 36.86 167 LYS A C 1
ATOM 1196 O O . LYS A 1 167 ? 43.719 7.530 45.251 1.00 36.88 167 LYS A O 1
ATOM 1202 N N . GLY A 1 168 ? 41.909 6.216 44.978 1.00 36.53 168 GLY A N 1
ATOM 1203 C CA . GLY A 1 168 ? 41.920 5.758 46.356 1.00 35.13 168 GLY A CA 1
ATOM 1204 C C . GLY A 1 168 ? 41.357 6.726 47.377 1.00 34.27 168 GLY A C 1
ATOM 1205 O O . GLY A 1 168 ? 41.538 6.535 48.579 1.00 34.70 168 GLY A O 1
ATOM 1206 N N . LEU A 1 169 ? 40.664 7.763 46.922 1.00 32.88 169 LEU A N 1
ATOM 1207 C CA . LEU A 1 169 ? 40.101 8.736 47.853 1.00 32.89 169 LEU A CA 1
ATOM 1208 C C . LEU A 1 169 ? 38.831 8.216 48.520 1.00 32.84 169 LEU A C 1
ATOM 1209 O O . LEU A 1 169 ? 38.024 7.541 47.890 1.00 32.21 169 LEU A O 1
ATOM 1214 N N . ASP A 1 170 ? 38.667 8.534 49.800 1.00 33.37 170 ASP A N 1
ATOM 1215 C CA . ASP A 1 170 ? 37.490 8.111 50.553 1.00 33.96 170 ASP A CA 1
ATOM 1216 C C . ASP A 1 170 ? 36.456 9.227 50.467 1.00 32.48 170 ASP A C 1
ATOM 1217 O O . ASP A 1 170 ? 36.670 10.319 50.994 1.00 32.99 170 ASP A O 1
ATOM 1222 N N . LEU A 1 171 ? 35.334 8.953 49.813 1.00 30.72 171 LEU A N 1
ATOM 1223 C CA . LEU A 1 171 ? 34.289 9.959 49.662 1.00 30.66 171 LEU A CA 1
ATOM 1224 C C . LEU A 1 171 ? 33.116 9.682 50.602 1.00 31.95 171 LEU A C 1
ATOM 1225 O O . LEU A 1 171 ? 32.105 10.381 50.557 1.00 29.93 171 LEU A O 1
ATOM 1230 N N . GLU A 1 172 ? 33.274 8.683 51.468 1.00 33.52 172 GLU A N 1
ATOM 1231 C CA . GLU A 1 172 ? 32.202 8.269 52.371 1.00 37.08 172 GLU A CA 1
ATOM 1232 C C . GLU A 1 172 ? 32.353 8.608 53.849 1.00 39.16 172 GLU A C 1
ATOM 1233 O O . GLU A 1 172 ? 31.462 9.204 54.455 1.00 38.99 172 GLU A O 1
ATOM 1239 N N . SER A 1 173 ? 33.475 8.219 54.437 1.00 42.06 173 SER A N 1
ATOM 1240 C CA . SER A 1 173 ? 33.684 8.458 55.857 1.00 45.50 173 SER A CA 1
ATOM 1241 C C . SER A 1 173 ? 34.082 9.883 56.204 1.00 47.73 173 SER A C 1
ATOM 1242 O O . SER A 1 173 ? 34.884 10.510 55.506 1.00 47.74 173 SER A O 1
ATOM 1245 N N . LYS A 1 174 ? 33.500 10.390 57.286 1.00 50.44 174 LYS A N 1
ATOM 1246 C CA . LYS A 1 174 ? 33.812 11.726 57.774 1.00 53.04 174 LYS A CA 1
ATOM 1247 C C . LYS A 1 174 ? 35.102 11.602 58.577 1.00 54.28 174 LYS A C 1
ATOM 1248 O O . LYS A 1 174 ? 35.279 10.644 59.330 1.00 54.37 174 LYS A O 1
ATOM 1254 N N . PRO A 1 175 ? 36.024 12.563 58.418 1.00 55.79 175 PRO A N 1
ATOM 1255 C CA . PRO A 1 175 ? 37.306 12.561 59.134 1.00 56.56 175 PRO A CA 1
ATOM 1256 C C . PRO A 1 175 ? 37.150 12.269 60.633 1.00 57.09 175 PRO A C 1
ATOM 1257 O O . PRO A 1 175 ? 36.270 12.821 61.298 1.00 57.24 175 PRO A O 1
ATOM 1261 N N . GLU A 1 176 ? 38.014 11.403 61.155 1.00 57.29 176 GLU A N 1
ATOM 1262 C CA . GLU A 1 176 ? 37.963 11.015 62.563 1.00 57.38 176 GLU A CA 1
ATOM 1263 C C . GLU A 1 176 ? 38.835 11.905 63.454 1.00 56.46 176 GLU A C 1
ATOM 1264 O O . GLU A 1 176 ? 40.015 12.123 63.172 1.00 56.83 176 GLU A O 1
ATOM 1270 N N . ILE A 1 177 ? 38.240 12.412 64.530 1.00 54.84 177 ILE A N 1
ATOM 1271 C CA . ILE A 1 177 ? 38.938 13.288 65.471 1.00 53.07 177 ILE A CA 1
ATOM 1272 C C . ILE A 1 177 ? 39.762 12.488 66.471 1.00 51.66 177 ILE A C 1
ATOM 1273 O O . ILE A 1 177 ? 39.306 11.476 67.000 1.00 51.74 177 ILE A O 1
ATOM 1278 N N . THR A 1 178 ? 40.973 12.957 66.744 1.00 49.97 178 THR A N 1
ATOM 1279 C CA . THR A 1 178 ? 41.852 12.269 67.678 1.00 48.13 178 THR A CA 1
ATOM 1280 C C . THR A 1 178 ? 42.036 12.990 69.013 1.00 45.62 178 THR A C 1
ATOM 1281 O O . THR A 1 178 ? 42.138 12.345 70.057 1.00 45.84 178 THR A O 1
ATOM 1285 N N . ASP A 1 179 ? 42.066 14.319 68.989 1.00 41.90 179 ASP A N 1
ATOM 1286 C CA . ASP A 1 179 ? 42.253 15.080 70.221 1.00 38.27 179 ASP A CA 1
ATOM 1287 C C . ASP A 1 179 ? 40.966 15.220 71.026 1.00 34.57 179 ASP A C 1
ATOM 1288 O O . ASP A 1 179 ? 39.869 15.178 70.480 1.00 33.13 179 ASP A O 1
ATOM 1293 N N . ALA A 1 180 ? 41.111 15.394 72.333 1.00 31.19 180 ALA A N 1
ATOM 1294 C CA . ALA A 1 180 ? 39.953 15.592 73.187 1.00 27.46 180 ALA A CA 1
ATOM 1295 C C . ALA A 1 180 ? 39.537 17.050 72.974 1.00 25.25 180 ALA A C 1
ATOM 1296 O O . ALA A 1 180 ? 40.386 17.917 72.745 1.00 23.20 180 ALA A O 1
ATOM 1298 N N . ILE A 1 181 ? 38.237 17.315 73.022 1.00 23.13 181 ILE A N 1
ATOM 1299 C CA . ILE A 1 181 ? 37.737 18.672 72.849 1.00 20.56 181 ILE A CA 1
ATOM 1300 C C . ILE A 1 181 ? 37.667 19.302 74.232 1.00 20.18 181 ILE A C 1
ATOM 1301 O O . ILE A 1 181 ? 36.897 18.854 75.084 1.00 18.93 181 ILE A O 1
ATOM 1306 N N . LYS A 1 182 ? 38.471 20.339 74.454 1.00 19.53 182 LYS A N 1
ATOM 1307 C CA . LYS A 1 182 ? 38.503 21.021 75.741 1.00 18.62 182 LYS A CA 1
ATOM 1308 C C . LYS A 1 182 ? 37.453 22.124 75.774 1.00 18.03 182 LYS A C 1
ATOM 1309 O O . LYS A 1 182 ? 37.443 23.013 74.929 1.00 15.19 182 LYS A O 1
ATOM 1315 N N . VAL A 1 183 ? 36.575 22.053 76.768 1.00 17.10 183 VAL A N 1
ATOM 1316 C CA . 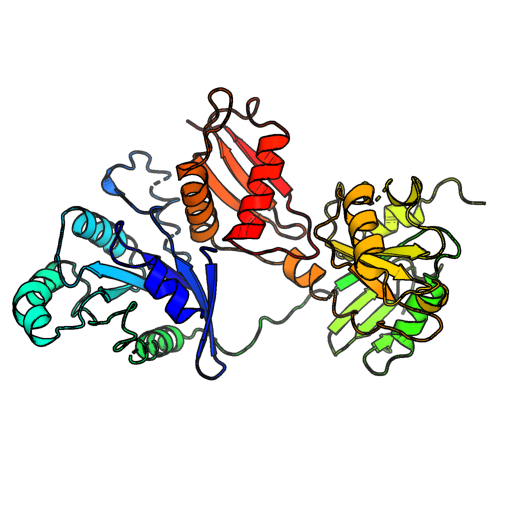VAL A 1 183 ? 35.483 23.004 76.896 1.00 18.64 183 VAL A CA 1
ATOM 1317 C C . VAL A 1 183 ? 35.495 23.701 78.247 1.00 18.81 183 VAL A C 1
ATOM 1318 O O . VAL A 1 183 ? 35.697 23.065 79.286 1.00 20.03 183 VAL A O 1
ATOM 1322 N N . ALA A 1 184 ? 35.292 25.016 78.228 1.00 17.59 184 ALA A N 1
ATOM 1323 C CA . ALA A 1 184 ? 35.215 25.785 79.466 1.00 18.72 184 ALA A CA 1
ATOM 1324 C C . ALA A 1 184 ? 33.813 26.366 79.527 1.00 18.57 184 ALA A C 1
ATOM 1325 O O . ALA A 1 184 ? 33.312 26.866 78.531 1.00 18.78 184 ALA A O 1
ATOM 1327 N N . ILE A 1 185 ? 33.169 26.289 80.682 1.00 18.46 185 ILE A N 1
ATOM 1328 C CA . ILE A 1 185 ? 31.841 26.872 80.827 1.00 18.38 185 ILE A CA 1
ATOM 1329 C C . ILE A 1 185 ? 32.055 28.066 81.744 1.00 20.96 185 ILE A C 1
ATOM 1330 O O . ILE A 1 185 ? 32.480 27.895 82.891 1.00 21.06 185 ILE A O 1
ATOM 1335 N N . VAL A 1 186 ? 31.778 29.267 81.243 1.00 18.90 186 VAL A N 1
ATOM 1336 C CA . VAL A 1 186 ? 31.999 30.473 82.025 1.00 20.31 186 VAL A CA 1
ATOM 1337 C C . VAL A 1 186 ? 30.769 31.352 82.112 1.00 20.83 186 VAL A C 1
ATOM 1338 O O . VAL A 1 186 ? 29.804 31.184 81.369 1.00 19.37 186 VAL A O 1
ATOM 1342 N N . GLY A 1 187 ? 30.796 32.281 83.057 1.00 21.29 187 GLY A N 1
ATOM 1343 C CA . GLY A 1 187 ? 29.661 33.161 83.227 1.00 21.57 187 GLY A CA 1
ATOM 1344 C C . GLY A 1 187 ? 29.657 33.712 84.636 1.00 23.34 187 GLY A C 1
ATOM 1345 O O . GLY A 1 187 ? 30.377 33.207 85.511 1.00 20.96 187 GLY A O 1
ATOM 1346 N N . ARG A 1 188 ? 28.857 34.747 84.859 1.00 23.48 188 ARG A N 1
ATOM 1347 C CA . ARG A 1 188 ? 28.779 35.354 86.183 1.00 25.11 188 ARG A CA 1
ATOM 1348 C C . ARG A 1 188 ? 28.163 34.375 87.179 1.00 26.08 188 ARG A C 1
ATOM 1349 O O . ARG A 1 188 ? 27.549 33.377 86.793 1.00 24.82 188 ARG A O 1
ATOM 1357 N N . PRO A 1 189 ? 28.334 34.639 88.482 1.00 26.83 189 PRO A N 1
ATOM 1358 C CA . PRO A 1 189 ? 27.760 33.737 89.482 1.00 26.77 189 PRO A CA 1
ATOM 1359 C C . PRO A 1 189 ? 26.245 33.650 89.376 1.00 25.99 189 PRO A C 1
ATOM 1360 O O . PRO A 1 189 ? 25.583 34.632 89.054 1.00 24.62 189 PRO A O 1
ATOM 1364 N N . ASN A 1 190 ? 25.710 32.459 89.620 1.00 26.84 190 ASN A N 1
ATOM 1365 C CA . ASN A 1 190 ? 24.269 32.226 89.611 1.00 27.59 190 ASN A CA 1
ATOM 1366 C C . ASN A 1 190 ? 23.556 32.202 88.272 1.00 26.63 190 ASN A C 1
ATOM 1367 O O . ASN A 1 190 ? 22.325 32.191 88.239 1.00 26.95 190 ASN A O 1
ATOM 1372 N N . VAL A 1 191 ? 24.293 32.203 87.166 1.00 24.98 191 VAL A N 1
ATOM 1373 C CA . VAL A 1 191 ? 23.619 32.174 85.877 1.00 23.51 191 VAL A CA 1
ATOM 1374 C C . VAL A 1 191 ? 23.155 30.759 85.532 1.00 22.61 191 VAL A C 1
ATOM 1375 O O . VAL A 1 191 ? 22.275 30.579 84.687 1.00 20.57 191 VAL A O 1
ATOM 1379 N N . GLY A 1 192 ? 23.735 29.766 86.205 1.00 23.10 192 GLY A N 1
ATOM 1380 C CA . GLY A 1 192 ? 23.357 28.380 85.968 1.00 24.08 192 GLY A CA 1
ATOM 1381 C C . GLY A 1 192 ? 24.437 27.484 85.374 1.00 24.69 192 GLY A C 1
ATOM 1382 O O . GLY A 1 192 ? 24.126 26.446 84.778 1.00 24.38 192 GLY A O 1
ATOM 1383 N N . LYS A 1 193 ? 25.698 27.867 85.543 1.00 24.27 193 LYS A N 1
ATOM 1384 C CA . LYS A 1 193 ? 26.812 27.092 85.002 1.00 23.20 193 LYS A CA 1
ATOM 1385 C C . LYS A 1 193 ? 26.845 25.676 85.559 1.00 23.69 193 LYS A C 1
ATOM 1386 O O . LYS A 1 193 ? 26.914 24.697 84.812 1.00 21.93 193 LYS A O 1
ATOM 1392 N N . SER A 1 194 ? 26.806 25.573 86.883 1.00 22.64 194 SER A N 1
ATOM 1393 C CA . SER A 1 194 ? 26.832 24.274 87.534 1.00 25.71 194 SER A CA 1
ATOM 1394 C C . SER A 1 194 ? 25.638 23.424 87.112 1.00 24.41 194 SER A C 1
ATOM 1395 O O . SER A 1 194 ? 25.795 22.238 86.810 1.00 25.82 194 SER A O 1
ATOM 1398 N N . THR A 1 195 ? 24.450 24.024 87.075 1.00 23.53 195 THR A N 1
ATOM 1399 C CA . THR A 1 195 ? 23.249 23.285 86.697 1.00 22.84 195 THR A CA 1
ATOM 1400 C C . THR A 1 195 ? 23.323 22.781 85.252 1.00 23.08 195 THR A C 1
ATOM 1401 O O . THR A 1 195 ? 22.892 21.670 84.947 1.00 21.48 195 THR A O 1
ATOM 1405 N N . LEU A 1 196 ? 23.873 23.609 84.367 1.00 23.17 196 LEU A N 1
ATOM 1406 C CA . LEU A 1 196 ? 24.011 23.261 82.955 1.00 22.94 196 LEU A CA 1
ATOM 1407 C C . LEU A 1 196 ? 25.016 22.113 82.780 1.00 21.47 196 LEU A C 1
ATOM 1408 O O . LEU A 1 196 ? 24.780 21.190 82.014 1.00 20.15 196 LEU A O 1
ATOM 1413 N N . PHE A 1 197 ? 26.143 22.175 83.483 1.00 21.59 197 PHE A N 1
ATOM 1414 C CA . PHE A 1 197 ? 27.139 21.111 83.382 1.00 22.35 197 PHE A CA 1
ATOM 1415 C C . PHE A 1 197 ? 26.543 19.775 83.835 1.00 22.52 197 PHE A C 1
ATOM 1416 O O . PHE A 1 197 ? 26.780 18.732 83.236 1.00 20.16 197 PHE A O 1
ATOM 1424 N N . ASN A 1 198 ? 25.758 19.808 84.901 1.00 23.01 198 ASN A N 1
ATOM 1425 C CA . ASN A 1 198 ? 25.155 18.578 85.399 1.00 22.90 198 ASN A CA 1
ATOM 1426 C C . ASN A 1 198 ? 24.009 18.122 84.505 1.00 21.65 198 ASN A C 1
ATOM 1427 O O . ASN A 1 198 ? 23.698 16.932 84.443 1.00 20.86 198 ASN A O 1
ATOM 1432 N N . ALA A 1 199 ? 23.394 19.065 83.794 1.00 19.97 199 ALA A N 1
ATOM 1433 C CA . ALA A 1 199 ? 22.321 18.730 82.856 1.00 19.11 199 ALA A CA 1
ATOM 1434 C C . ALA A 1 199 ? 22.935 17.906 81.721 1.00 19.17 199 ALA A C 1
ATOM 1435 O O . ALA A 1 199 ? 22.296 17.007 81.168 1.00 20.86 199 ALA A O 1
ATOM 1437 N N . ILE A 1 200 ? 24.172 18.224 81.359 1.00 19.34 200 ILE A N 1
ATOM 1438 C CA . ILE A 1 200 ? 24.865 17.474 80.313 1.00 19.99 200 ILE A CA 1
ATOM 1439 C C . ILE A 1 200 ? 25.108 16.056 80.824 1.00 21.62 200 ILE A C 1
ATOM 1440 O O . ILE A 1 200 ? 24.782 15.076 80.153 1.00 20.26 200 ILE A O 1
ATOM 1445 N N . LEU A 1 201 ? 25.668 15.958 82.028 1.00 22.18 201 LEU A N 1
ATOM 1446 C CA . LEU A 1 201 ? 25.968 14.658 82.626 1.00 24.65 201 LEU A CA 1
ATOM 1447 C C . LEU A 1 201 ? 24.751 13.787 82.878 1.00 25.48 201 LEU A C 1
ATOM 1448 O O . LEU A 1 201 ? 24.871 12.565 82.958 1.00 24.62 201 LEU A O 1
ATOM 1453 N N . ASN A 1 202 ? 23.576 14.395 82.993 1.00 26.48 202 ASN A N 1
ATOM 1454 C CA . ASN A 1 202 ? 22.372 13.609 83.231 1.00 28.46 202 ASN A CA 1
ATOM 1455 C C . ASN A 1 202 ? 21.824 12.955 81.966 1.00 28.72 202 ASN A C 1
ATOM 1456 O O . ASN A 1 202 ? 20.991 12.058 82.047 1.00 29.93 202 ASN A O 1
ATOM 1461 N N . LYS A 1 203 ? 22.301 13.380 80.802 1.00 29.31 203 LYS A N 1
ATOM 1462 C CA . LYS A 1 203 ? 21.825 12.800 79.544 1.00 31.58 203 LYS A CA 1
ATOM 1463 C C . LYS A 1 203 ? 22.519 11.472 79.230 1.00 31.97 203 LYS A C 1
ATOM 1464 O O . LYS A 1 203 ? 23.682 11.270 79.583 1.00 31.64 203 LYS A O 1
ATOM 1470 N N . GLU A 1 204 ? 21.811 10.566 78.562 1.00 31.61 204 GLU A N 1
ATOM 1471 C CA . GLU A 1 204 ? 22.389 9.267 78.221 1.00 33.04 204 GLU A CA 1
ATOM 1472 C C . GLU A 1 204 ? 23.560 9.378 77.242 1.00 32.33 204 GLU A C 1
ATOM 1473 O O . GLU A 1 204 ? 24.428 8.507 77.206 1.00 31.50 204 GLU A O 1
ATOM 1479 N N . ARG A 1 205 ? 23.585 10.451 76.454 1.00 31.38 205 ARG A N 1
ATOM 1480 C CA . ARG A 1 205 ? 24.654 10.645 75.479 1.00 31.82 205 ARG A CA 1
ATOM 1481 C C . ARG A 1 205 ? 25.991 11.057 76.102 1.00 31.65 205 ARG A C 1
ATOM 1482 O O . ARG A 1 205 ? 27.012 11.053 75.412 1.00 31.51 205 ARG A O 1
ATOM 1490 N N . ALA A 1 206 ? 25.987 11.416 77.387 1.00 32.63 206 ALA A N 1
ATOM 1491 C CA . ALA A 1 206 ? 27.219 11.825 78.073 1.00 33.79 206 ALA A CA 1
ATOM 1492 C C . ALA A 1 206 ? 27.615 10.846 79.183 1.00 35.09 206 ALA A C 1
ATOM 1493 O O . ALA A 1 206 ? 26.775 10.119 79.703 1.00 35.41 206 ALA A O 1
ATOM 1495 N N . LEU A 1 207 ? 28.897 10.849 79.552 1.00 36.12 207 LEU A N 1
ATOM 1496 C CA . LEU A 1 207 ? 29.415 9.946 80.584 1.00 37.16 207 LEU A CA 1
ATOM 1497 C C . LEU A 1 207 ? 30.755 10.454 81.128 1.00 37.01 207 LEU A C 1
ATOM 1498 O O . LEU A 1 207 ? 31.679 10.699 80.354 1.00 35.57 207 LEU A O 1
ATOM 1503 N N . VAL A 1 208 ? 30.873 10.613 82.446 1.00 37.50 208 VAL A N 1
ATOM 1504 C CA . VAL A 1 208 ? 32.148 11.044 83.022 1.00 38.20 208 VAL A CA 1
ATOM 1505 C C . VAL A 1 208 ? 33.070 9.828 82.923 1.00 39.96 208 VAL A C 1
ATOM 1506 O O . VAL A 1 208 ? 32.772 8.777 83.490 1.00 40.41 208 VAL A O 1
ATOM 1510 N N . SER A 1 209 ? 34.186 9.969 82.210 1.00 40.75 209 SER A N 1
ATOM 1511 C CA . SER A 1 209 ? 35.110 8.855 82.002 1.00 42.29 209 SER A CA 1
ATOM 1512 C C . SER A 1 209 ? 35.301 7.910 83.185 1.00 43.74 209 SER A C 1
ATOM 1513 O O . SER A 1 209 ? 35.621 8.339 84.294 1.00 43.60 209 SER A O 1
ATOM 1516 N N . PRO A 1 210 ? 35.094 6.601 82.955 1.00 45.33 210 PRO A N 1
ATOM 1517 C CA . PRO A 1 210 ? 35.245 5.566 83.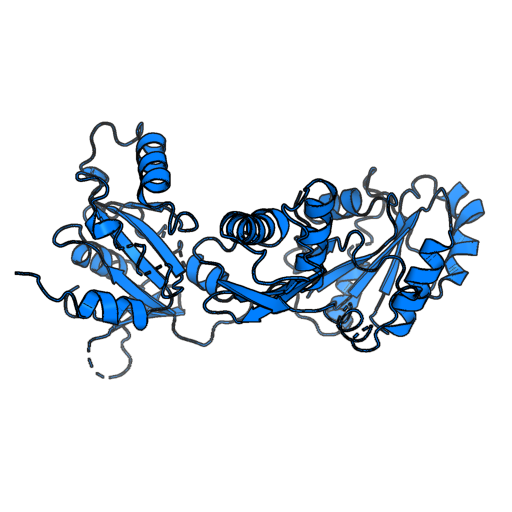984 1.00 46.64 210 PRO A CA 1
ATOM 1518 C C . PRO A 1 210 ? 36.678 5.025 84.000 1.00 48.11 210 PRO A C 1
ATOM 1519 O O . PRO A 1 210 ? 37.022 4.157 84.805 1.00 47.98 210 PRO A O 1
ATOM 1523 N N . ILE A 1 211 ? 37.504 5.548 83.096 1.00 49.42 211 ILE A N 1
ATOM 1524 C CA . ILE A 1 211 ? 38.896 5.130 82.973 1.00 50.92 211 ILE A CA 1
ATOM 1525 C C . ILE A 1 211 ? 39.770 5.756 84.063 1.00 52.43 211 ILE A C 1
ATOM 1526 O O . ILE A 1 211 ? 39.836 6.980 84.187 1.00 52.15 211 ILE A O 1
ATOM 1531 N N . PRO A 1 212 ? 40.459 4.920 84.864 1.00 53.78 212 PRO A N 1
ATOM 1532 C CA . PRO A 1 212 ? 41.330 5.407 85.942 1.00 54.62 212 PRO A CA 1
ATOM 1533 C C . PRO A 1 212 ? 42.553 6.166 85.432 1.00 55.14 212 PRO A C 1
ATOM 1534 O O . PRO A 1 212 ? 42.496 6.845 84.405 1.00 55.64 212 PRO A O 1
ATOM 1538 N N . VAL A 1 219 ? 42.099 19.646 87.968 1.00 43.71 219 VAL A N 1
ATOM 1539 C CA . VAL A 1 219 ? 40.874 20.366 88.268 1.00 43.31 219 VAL A CA 1
ATOM 1540 C C . VAL A 1 219 ? 39.867 20.090 87.135 1.00 42.10 219 VAL A C 1
ATOM 1541 O O . VAL A 1 219 ? 38.756 20.634 87.134 1.00 42.41 219 VAL A O 1
ATOM 1545 N N . ASP A 1 220 ? 40.266 19.276 86.153 1.00 40.22 220 ASP A N 1
ATOM 1546 C CA . ASP A 1 220 ? 39.411 18.986 84.999 1.00 37.43 220 ASP A CA 1
ATOM 1547 C C . ASP A 1 220 ? 38.657 17.656 85.072 1.00 36.55 220 ASP A C 1
ATOM 1548 O O . ASP A 1 220 ? 38.924 16.801 85.921 1.00 36.30 220 ASP A O 1
ATOM 1553 N N . ASP A 1 221 ? 37.687 17.504 84.182 1.00 34.63 221 ASP A N 1
ATOM 1554 C CA . ASP A 1 221 ? 36.904 16.283 84.113 1.00 33.43 221 ASP A CA 1
ATOM 1555 C C . ASP A 1 221 ? 36.912 15.773 82.688 1.00 31.96 221 ASP A C 1
ATOM 1556 O O . ASP A 1 221 ? 36.673 16.535 81.754 1.00 30.80 221 ASP A O 1
ATOM 1561 N N . GLU A 1 222 ? 37.223 14.493 82.513 1.00 29.89 222 GLU A N 1
ATOM 1562 C CA . GLU A 1 222 ? 37.190 13.916 81.187 1.00 29.49 222 GLU A CA 1
ATOM 1563 C C . GLU A 1 222 ? 35.774 13.388 81.030 1.00 26.88 222 GLU A C 1
ATOM 1564 O O . GLU A 1 222 ? 35.287 12.631 81.865 1.00 26.84 222 GLU A O 1
ATOM 1570 N N . VAL A 1 223 ? 35.112 13.797 79.957 1.00 25.14 223 VAL A N 1
ATOM 1571 C CA . VAL A 1 223 ? 33.736 13.393 79.710 1.00 22.86 223 VAL A CA 1
ATOM 1572 C C . VAL A 1 223 ? 33.576 12.871 78.293 1.00 22.92 223 VAL A C 1
ATOM 1573 O O . VAL A 1 223 ? 34.136 13.429 77.349 1.00 22.64 223 VAL A O 1
ATOM 1577 N N . PHE A 1 224 ? 32.828 11.783 78.156 1.00 21.43 224 PHE A N 1
ATOM 1578 C CA . PHE A 1 224 ? 32.564 11.207 76.853 1.00 22.15 224 PHE A CA 1
ATOM 1579 C C . PHE A 1 224 ? 31.141 11.579 76.498 1.00 22.18 224 PHE A C 1
ATOM 1580 O O . PHE A 1 224 ? 30.245 11.494 77.338 1.00 21.58 224 PHE A O 1
ATOM 1588 N N . ILE A 1 225 ? 30.950 12.023 75.263 1.00 22.60 225 ILE A N 1
ATOM 1589 C CA . ILE A 1 225 ? 29.631 12.388 74.775 1.00 24.15 225 ILE A CA 1
ATOM 1590 C C . ILE A 1 225 ? 29.513 11.878 73.342 1.00 24.16 225 ILE A C 1
ATOM 1591 O O . ILE A 1 225 ? 30.333 12.214 72.500 1.00 24.18 225 ILE A O 1
ATOM 1596 N N . ASP A 1 226 ? 28.503 11.064 73.069 1.00 26.19 226 ASP A N 1
ATOM 1597 C CA . ASP A 1 226 ? 28.314 10.549 71.714 1.00 27.55 226 ASP A CA 1
ATOM 1598 C C . ASP A 1 226 ? 29.548 9.792 71.229 1.00 27.28 226 ASP A C 1
ATOM 1599 O O . ASP A 1 226 ? 29.855 9.827 70.044 1.00 29.29 226 ASP A O 1
ATOM 1604 N N . GLY A 1 227 ? 30.275 9.146 72.129 1.00 26.38 227 GLY A N 1
ATOM 1605 C CA . GLY A 1 227 ? 31.444 8.404 71.695 1.00 25.10 227 GLY A CA 1
ATOM 1606 C C . GLY A 1 227 ? 32.673 9.248 71.422 1.00 25.15 227 GLY A C 1
ATOM 1607 O O . GLY A 1 227 ? 33.674 8.735 70.916 1.00 24.78 227 GLY A O 1
ATOM 1608 N N . ARG A 1 228 ? 32.604 10.540 71.743 1.00 24.41 228 ARG A N 1
ATOM 1609 C CA . ARG A 1 228 ? 33.740 11.435 71.549 1.00 23.50 228 ARG A CA 1
ATOM 1610 C C . ARG A 1 228 ? 34.243 11.903 72.905 1.00 22.09 228 ARG A C 1
ATOM 1611 O O . ARG A 1 228 ? 33.486 11.997 73.868 1.00 21.54 228 ARG A O 1
ATOM 1619 N N . LYS A 1 229 ? 35.532 12.194 72.958 1.00 20.78 229 LYS A N 1
ATOM 1620 C CA . LYS A 1 229 ? 36.194 12.603 74.183 1.00 21.90 229 LYS A CA 1
ATOM 1621 C C . LYS A 1 229 ? 36.267 14.112 74.376 1.00 20.87 229 LYS A C 1
ATOM 1622 O O . LYS A 1 229 ? 36.673 14.843 73.469 1.00 19.90 229 LYS A O 1
ATOM 1628 N N . TYR A 1 230 ? 35.877 14.559 75.567 1.00 20.60 230 TYR A N 1
ATOM 1629 C CA . TYR A 1 230 ? 35.924 15.971 75.929 1.00 20.44 230 TYR A CA 1
ATOM 1630 C C . TYR A 1 230 ? 36.635 16.129 77.266 1.00 20.73 230 TYR A C 1
ATOM 1631 O O . TYR A 1 230 ? 36.702 15.201 78.064 1.00 20.44 230 TYR A O 1
ATOM 1640 N N . VAL A 1 231 ? 37.165 17.317 77.497 1.00 22.11 231 VAL A N 1
ATOM 1641 C CA . VAL A 1 231 ? 37.786 17.630 78.766 1.00 21.76 231 VAL A CA 1
ATOM 1642 C C . VAL A 1 231 ? 37.128 18.944 79.186 1.00 22.68 231 VAL A C 1
ATOM 1643 O O . VAL A 1 231 ? 37.297 19.972 78.526 1.00 21.60 231 VAL A O 1
ATOM 1647 N N . PHE A 1 232 ? 36.334 18.907 80.245 1.00 22.12 232 PHE A N 1
ATOM 1648 C CA . PHE A 1 232 ? 35.715 20.131 80.724 1.00 23.62 232 PHE A CA 1
ATOM 1649 C C . PHE A 1 232 ? 36.697 20.699 81.739 1.00 25.73 232 PHE A C 1
ATOM 1650 O O . PHE A 1 232 ? 36.980 20.082 82.767 1.00 25.21 232 PHE A O 1
ATOM 1658 N N . VAL A 1 233 ? 37.236 21.867 81.422 1.00 27.87 233 VAL A N 1
ATOM 1659 C CA . VAL A 1 233 ? 38.238 22.484 82.276 1.00 31.69 233 VAL A CA 1
ATOM 1660 C C . VAL A 1 233 ? 37.714 23.142 83.533 1.00 32.97 233 VAL A C 1
ATOM 1661 O O . VAL A 1 233 ? 36.611 23.693 83.561 1.00 31.05 233 VAL A O 1
ATOM 1665 N N . ASP A 1 234 ? 38.539 23.066 84.574 1.00 36.73 234 ASP A N 1
ATOM 1666 C CA . ASP A 1 234 ? 38.239 23.640 85.877 1.00 40.53 234 ASP A CA 1
ATOM 1667 C C . ASP A 1 234 ? 36.788 23.384 86.269 1.00 41.48 234 ASP A C 1
ATOM 1668 O O . ASP A 1 234 ? 35.998 24.314 86.415 1.00 42.07 234 ASP A O 1
ATOM 1673 N N . THR A 1 235 ? 36.451 22.106 86.437 1.00 42.68 235 THR A N 1
ATOM 1674 C CA . THR A 1 235 ? 35.100 21.688 86.802 1.00 44.61 235 THR A CA 1
ATOM 1675 C C . THR A 1 235 ? 34.812 21.754 88.300 1.00 45.52 235 THR A C 1
ATOM 1676 O O . THR A 1 235 ? 33.678 21.530 88.725 1.00 45.12 235 THR A O 1
ATOM 1680 N N . ALA A 1 236 ? 35.831 22.055 89.097 1.00 46.66 236 ALA A N 1
ATOM 1681 C CA . ALA A 1 236 ? 35.699 22.015 90.548 1.00 47.60 236 ALA A CA 1
ATOM 1682 C C . ALA A 1 236 ? 34.525 22.926 90.914 1.00 48.09 236 ALA A C 1
ATOM 1683 O O . ALA A 1 236 ? 33.669 22.564 91.721 1.00 48.00 236 ALA A O 1
ATOM 1685 N N . GLY A 1 237 ? 34.486 24.107 90.306 1.00 48.38 237 GLY A N 1
ATOM 1686 C CA . GLY A 1 237 ? 33.412 25.042 90.585 1.00 48.86 237 GLY A CA 1
ATOM 1687 C C . GLY 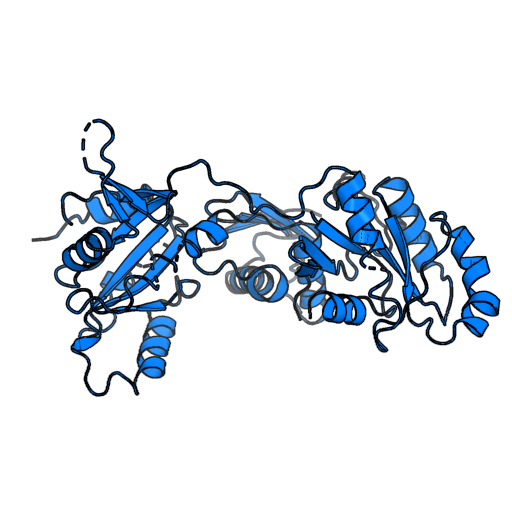A 1 237 ? 32.055 24.572 90.093 1.00 49.12 237 GLY A C 1
ATOM 1688 O O . GLY A 1 237 ? 31.025 24.904 90.682 1.00 49.53 237 GLY A O 1
ATOM 1689 N N . LEU A 1 238 ? 32.048 23.798 89.013 1.00 48.71 238 LEU A N 1
ATOM 1690 C CA . LEU A 1 238 ? 30.804 23.291 88.440 1.00 48.64 238 LEU A CA 1
ATOM 1691 C C . LEU A 1 238 ? 30.345 22.027 89.158 1.00 49.21 238 LEU A C 1
ATOM 1692 O O . LEU A 1 238 ? 29.154 21.715 89.184 1.00 49.80 238 LEU A O 1
ATOM 1697 N N . GLU A 1 250 ? 33.840 36.538 97.967 1.00 42.47 250 GLU A N 1
ATOM 1698 C CA . GLU A 1 250 ? 33.656 37.518 96.900 1.00 41.88 250 GLU A CA 1
ATOM 1699 C C . GLU A 1 250 ? 34.648 37.272 95.767 1.00 42.04 250 GLU A C 1
ATOM 1700 O O . GLU A 1 250 ? 35.699 36.660 95.965 1.00 41.77 250 GLU A O 1
ATOM 1706 N N . LYS A 1 251 ? 34.302 37.766 94.583 1.00 41.75 251 LYS A N 1
ATOM 1707 C CA . LYS A 1 251 ? 35.116 37.599 93.385 1.00 42.25 251 LYS A CA 1
ATOM 1708 C C . LYS A 1 251 ? 35.954 38.848 93.108 1.00 41.09 251 LYS A C 1
ATOM 1709 O O . LYS A 1 251 ? 35.413 39.946 92.980 1.00 41.29 251 LYS A O 1
ATOM 1715 N N . TYR A 1 252 ? 37.271 38.682 93.024 1.00 39.15 252 TYR A N 1
ATOM 1716 C CA . TYR A 1 252 ? 38.163 39.800 92.723 1.00 37.09 252 TYR A CA 1
ATOM 1717 C C . TYR A 1 252 ? 39.105 39.482 91.561 1.00 37.22 252 TYR A C 1
ATOM 1718 O O . TYR A 1 252 ? 39.212 40.259 90.612 1.00 36.39 252 TYR A O 1
ATOM 1727 N N . SER A 1 253 ? 39.775 38.333 91.627 1.00 37.22 253 SER A N 1
ATOM 1728 C CA . SER A 1 253 ? 40.734 37.948 90.586 1.00 38.02 253 SER A CA 1
ATOM 1729 C C . SER A 1 253 ? 40.169 37.256 89.348 1.00 38.29 253 SER A C 1
ATOM 1730 O O . SER A 1 253 ? 40.624 37.511 88.229 1.00 37.18 253 SER A O 1
ATOM 1733 N N . ASN A 1 254 ? 39.198 36.370 89.541 1.00 39.50 254 ASN A N 1
ATOM 1734 C CA . ASN A 1 254 ? 38.619 35.633 88.419 1.00 41.64 254 ASN A CA 1
ATOM 1735 C C . ASN A 1 254 ? 39.704 34.869 87.660 1.00 42.52 254 ASN A C 1
ATOM 1736 O O . ASN A 1 254 ? 39.545 34.566 86.478 1.00 42.29 254 ASN A O 1
ATOM 1741 N N . TYR A 1 255 ? 40.805 34.560 88.341 1.00 43.62 255 TYR A N 1
ATOM 1742 C CA . TYR A 1 255 ? 41.916 33.848 87.713 1.00 43.90 255 TYR A CA 1
ATOM 1743 C C . TYR A 1 255 ? 41.453 32.583 87.000 1.00 43.16 255 TYR A C 1
ATOM 1744 O O . TYR A 1 255 ? 41.980 32.237 85.940 1.00 42.08 255 TYR A O 1
ATOM 1753 N N . ARG A 1 256 ? 40.465 31.904 87.575 1.00 42.23 256 ARG A N 1
ATOM 1754 C CA . ARG A 1 256 ? 39.952 30.672 86.987 1.00 43.24 256 ARG A CA 1
ATOM 1755 C C . ARG A 1 256 ? 39.322 30.929 85.620 1.00 41.56 256 ARG A C 1
ATOM 1756 O O . ARG A 1 256 ? 39.527 30.161 84.679 1.00 41.25 256 ARG A O 1
ATOM 1764 N N . VAL A 1 257 ? 38.563 32.014 85.508 1.00 39.26 257 VAL A N 1
ATOM 1765 C CA . VAL A 1 257 ? 37.923 32.351 84.245 1.00 37.03 257 VAL A CA 1
ATOM 1766 C C . VAL A 1 257 ? 38.955 32.533 83.140 1.00 34.77 257 VAL A C 1
ATOM 1767 O O . VAL A 1 257 ? 38.823 31.953 82.070 1.00 33.15 257 VAL A O 1
ATOM 1771 N N . VAL A 1 258 ? 39.991 33.322 83.407 1.00 32.82 258 VAL A N 1
ATOM 1772 C CA . VAL A 1 258 ? 41.027 33.565 82.417 1.00 31.98 258 VAL A CA 1
ATOM 1773 C C . VAL A 1 258 ? 41.816 32.295 82.099 1.00 31.62 258 VAL A C 1
ATOM 1774 O O . VAL A 1 258 ? 42.147 32.026 80.937 1.00 30.71 258 VAL A O 1
ATOM 1778 N N . ASP A 1 259 ? 42.116 31.522 83.138 1.00 30.67 259 ASP A N 1
ATOM 1779 C CA . ASP A 1 259 ? 42.864 30.280 82.984 1.00 31.06 259 ASP A CA 1
ATOM 1780 C C . ASP A 1 259 ? 42.038 29.292 82.159 1.00 28.30 259 ASP A C 1
ATOM 1781 O O . ASP A 1 259 ? 42.554 28.654 81.247 1.00 27.56 259 ASP A O 1
ATOM 1786 N N . SER A 1 260 ? 40.754 29.198 82.484 1.00 26.02 260 SER A N 1
ATOM 1787 C CA . SER A 1 260 ? 39.831 28.296 81.794 1.00 27.18 260 SER A CA 1
ATOM 1788 C C . SER A 1 260 ? 39.733 28.626 80.314 1.00 25.26 260 SER A C 1
ATOM 1789 O O . SER A 1 260 ? 39.772 27.733 79.467 1.00 24.36 260 SER A O 1
ATOM 1792 N N . ILE A 1 261 ? 39.597 29.912 80.006 1.00 23.53 261 ILE A N 1
ATOM 1793 C CA . ILE A 1 261 ? 39.513 30.337 78.616 1.00 23.67 261 ILE A CA 1
ATOM 1794 C C . ILE A 1 261 ? 40.793 29.991 77.871 1.00 24.98 261 ILE A C 1
ATOM 1795 O O . ILE A 1 261 ? 40.750 29.549 76.727 1.00 24.91 261 ILE A O 1
ATOM 1800 N N . GLU A 1 262 ? 41.937 30.176 78.520 1.00 26.53 262 GLU A N 1
ATOM 1801 C CA . GLU A 1 262 ? 43.216 29.879 77.872 1.00 27.88 262 GLU A CA 1
ATOM 1802 C C . GLU A 1 262 ? 43.402 28.392 77.575 1.00 26.19 262 GLU A C 1
ATOM 1803 O O . GLU A 1 262 ? 43.919 28.016 76.522 1.00 26.74 262 GLU A O 1
ATOM 1809 N N . LYS A 1 263 ? 42.957 27.552 78.498 1.00 25.72 263 LYS A N 1
ATOM 1810 C CA . LYS A 1 263 ? 43.090 26.109 78.353 1.00 25.57 263 LYS A CA 1
ATOM 1811 C C . LYS A 1 263 ? 42.120 25.487 77.355 1.00 24.38 263 LYS A C 1
ATOM 1812 O O . LYS A 1 263 ? 42.418 24.472 76.732 1.00 24.22 263 LYS A O 1
ATOM 1818 N N . ALA A 1 264 ? 40.963 26.109 77.190 1.00 22.62 264 ALA A N 1
ATOM 1819 C CA . ALA A 1 264 ? 39.940 25.561 76.312 1.00 22.20 264 ALA A CA 1
ATOM 1820 C C . ALA A 1 264 ? 40.110 25.718 74.805 1.00 21.39 264 ALA A C 1
ATOM 1821 O O . ALA A 1 264 ? 40.935 26.495 74.318 1.00 21.49 264 ALA A O 1
ATOM 1823 N N . ASP A 1 265 ? 39.326 24.934 74.070 1.00 19.82 265 ASP A N 1
ATOM 1824 C CA . ASP A 1 265 ? 39.266 25.052 72.619 1.00 19.00 265 ASP A CA 1
ATOM 1825 C C . ASP A 1 265 ? 37.956 25.805 72.409 1.00 18.34 265 ASP A C 1
ATOM 1826 O O . ASP A 1 265 ? 37.896 26.778 71.660 1.00 18.04 265 ASP A O 1
ATOM 1831 N N . VAL A 1 266 ? 36.913 25.334 73.095 1.00 17.08 266 VAL A N 1
ATOM 1832 C CA . VAL A 1 266 ? 35.576 25.923 73.005 1.00 16.72 266 VAL A CA 1
ATOM 1833 C C . VAL A 1 266 ? 35.132 26.480 74.344 1.00 16.21 266 VAL A C 1
ATOM 1834 O O . VAL A 1 266 ? 35.199 25.793 75.370 1.00 16.55 266 VAL A O 1
ATOM 1838 N N . VAL A 1 267 ? 34.656 27.721 74.328 1.00 14.23 267 VAL A N 1
ATOM 1839 C CA . VAL A 1 267 ? 34.192 28.370 75.539 1.00 14.56 267 VAL A CA 1
ATOM 1840 C C . VAL A 1 267 ? 32.696 28.632 75.450 1.00 14.25 267 VAL A C 1
ATOM 1841 O O . VAL A 1 267 ? 32.229 29.275 74.516 1.00 15.51 267 VAL A O 1
ATOM 1845 N N . VAL A 1 268 ? 31.957 28.125 76.428 1.00 14.31 268 VAL A N 1
ATOM 1846 C CA . VAL A 1 268 ? 30.521 28.327 76.484 1.00 15.33 268 VAL A CA 1
ATOM 1847 C C . VAL A 1 268 ? 30.278 29.420 77.516 1.00 17.22 268 VAL A C 1
ATOM 1848 O O . VAL A 1 268 ? 30.547 29.221 78.711 1.00 18.29 268 VAL A O 1
ATOM 1852 N N . ILE A 1 269 ? 29.816 30.586 77.064 1.00 17.04 269 ILE A N 1
ATOM 1853 C CA . ILE A 1 269 ? 29.518 31.663 78.002 1.00 16.98 269 ILE A CA 1
ATOM 1854 C C . ILE A 1 269 ? 28.022 31.614 78.282 1.00 17.22 269 ILE A C 1
ATOM 1855 O O . ILE A 1 269 ? 27.185 31.660 77.366 1.00 17.48 269 ILE A O 1
ATOM 1860 N N . VAL A 1 270 ? 27.697 31.507 79.564 1.00 17.13 270 VAL A N 1
ATOM 1861 C CA . VAL A 1 270 ? 26.325 31.390 80.004 1.00 17.46 270 VAL A CA 1
ATOM 1862 C C . VAL A 1 270 ? 25.801 32.711 80.527 1.00 18.38 270 VAL A C 1
ATOM 1863 O O . VAL A 1 270 ? 26.406 33.327 81.402 1.00 18.17 270 VAL A O 1
ATOM 1867 N N . LEU A 1 271 ? 24.661 33.126 79.986 1.00 18.85 271 LEU A N 1
ATOM 1868 C CA . LEU A 1 271 ? 24.024 34.377 80.370 1.00 19.72 271 LEU A CA 1
ATOM 1869 C C . LEU A 1 271 ? 22.720 34.035 81.057 1.00 21.13 271 LEU A C 1
ATOM 1870 O O . LEU A 1 271 ? 22.148 32.981 80.810 1.00 21.62 271 LEU A O 1
ATOM 1875 N N . ASP A 1 272 ? 22.261 34.927 81.924 1.00 21.95 272 ASP A N 1
ATOM 1876 C CA . ASP A 1 272 ? 20.988 34.747 82.612 1.00 22.66 272 ASP A CA 1
ATOM 1877 C C . ASP A 1 272 ? 19.990 35.552 81.778 1.00 23.10 272 ASP A C 1
ATOM 1878 O O . ASP A 1 272 ? 20.037 36.779 81.768 1.00 23.61 272 ASP A O 1
ATOM 1883 N N . ALA A 1 273 ? 19.100 34.868 81.071 1.00 23.70 273 ALA A N 1
ATOM 1884 C CA . ALA A 1 273 ? 18.124 35.543 80.223 1.00 25.45 273 ALA A CA 1
ATOM 1885 C C . ALA A 1 273 ? 17.264 36.562 80.985 1.00 27.68 273 ALA A C 1
ATOM 1886 O O . ALA A 1 273 ? 16.759 37.525 80.390 1.00 26.57 273 ALA A O 1
ATOM 1888 N N . THR A 1 274 ? 17.092 36.357 82.286 1.00 27.94 274 THR A N 1
ATOM 1889 C CA . THR A 1 274 ? 16.276 37.288 83.068 1.00 29.44 274 THR A CA 1
ATOM 1890 C C . THR A 1 274 ? 17.037 38.564 83.376 1.00 30.33 274 THR A C 1
ATOM 1891 O O . THR A 1 274 ? 16.439 39.578 83.759 1.00 31.41 274 THR A O 1
ATOM 1895 N N . GLN A 1 275 ? 18.352 38.517 83.209 1.00 29.77 275 GLN A N 1
ATOM 1896 C CA . GLN A 1 275 ? 19.189 39.670 83.490 1.00 30.24 275 GLN A CA 1
ATOM 1897 C C . GLN A 1 275 ? 19.732 40.375 82.252 1.00 29.67 275 GLN A C 1
ATOM 1898 O O . GLN A 1 275 ? 20.175 41.517 82.338 1.00 30.25 275 GLN A O 1
ATOM 1904 N N . GLY A 1 276 ? 19.707 39.697 81.111 1.00 27.23 276 GLY A N 1
ATOM 1905 C CA . GLY A 1 276 ? 20.223 40.294 79.891 1.00 27.18 276 GLY A CA 1
ATOM 1906 C C . GLY A 1 276 ? 21.721 40.068 79.749 1.00 25.40 276 GLY A C 1
ATOM 1907 O O . GLY A 1 276 ? 22.231 39.005 80.107 1.00 26.41 276 GLY A O 1
ATOM 1908 N N . ILE A 1 277 ? 22.433 41.057 79.222 1.00 24.67 277 ILE A N 1
ATOM 1909 C CA . ILE A 1 277 ? 23.874 40.933 79.050 1.00 23.08 277 ILE A CA 1
ATOM 1910 C C . ILE A 1 277 ? 24.566 42.096 79.756 1.00 24.35 277 ILE A C 1
ATOM 1911 O O . ILE A 1 277 ? 24.367 43.258 79.400 1.00 24.98 277 ILE A O 1
ATOM 1916 N N . THR A 1 278 ? 25.386 41.779 80.751 1.00 23.94 278 THR A N 1
ATOM 1917 C CA . THR A 1 278 ? 26.070 42.806 81.521 1.00 23.76 278 THR A CA 1
ATOM 1918 C C . THR A 1 278 ? 27.423 43.209 80.953 1.00 23.14 278 THR A C 1
ATOM 1919 O O . THR A 1 278 ? 27.962 42.567 80.042 1.00 21.83 278 THR A O 1
ATOM 1923 N N . ARG A 1 279 ? 27.984 44.275 81.511 1.00 22.38 279 ARG A N 1
ATOM 1924 C CA . ARG A 1 279 ? 29.291 44.742 81.071 1.00 22.13 279 ARG A CA 1
ATOM 1925 C C . ARG A 1 279 ? 30.342 43.662 81.322 1.00 21.93 279 ARG A C 1
ATOM 1926 O O . ARG A 1 279 ? 31.272 43.490 80.529 1.00 20.31 279 ARG A O 1
ATOM 1934 N N . GLN A 1 280 ? 30.211 42.935 82.428 1.00 21.32 280 GLN A N 1
ATOM 1935 C CA . GLN A 1 280 ? 31.181 41.883 82.716 1.00 22.98 280 GLN A CA 1
ATOM 1936 C C . GLN A 1 280 ? 31.097 40.770 81.676 1.00 21.45 280 GLN A C 1
ATOM 1937 O O . GLN A 1 280 ? 32.103 40.154 81.340 1.00 21.56 280 GLN A O 1
ATOM 1943 N N . ASP A 1 281 ? 29.895 40.506 81.180 1.00 20.74 281 ASP A N 1
ATOM 1944 C CA . ASP A 1 281 ? 29.724 39.476 80.158 1.00 20.77 281 ASP A CA 1
ATOM 1945 C C . ASP A 1 281 ? 30.463 39.915 78.904 1.00 19.79 281 ASP A C 1
ATOM 1946 O O . ASP A 1 281 ? 31.137 39.108 78.246 1.00 18.72 281 ASP A O 1
ATOM 1951 N N . GLN A 1 282 ? 30.370 41.208 78.592 1.00 19.51 282 GLN A N 1
ATOM 1952 C CA . GLN A 1 282 ? 31.040 41.746 77.411 1.00 18.15 282 GLN A CA 1
ATOM 1953 C C . GLN A 1 282 ? 32.553 41.626 77.549 1.00 19.34 282 GLN A C 1
ATOM 1954 O O . GLN A 1 282 ? 33.245 41.345 76.572 1.00 18.01 282 GLN A O 1
ATOM 1960 N N . ARG A 1 283 ? 33.071 41.844 78.758 1.00 19.05 283 ARG A N 1
ATOM 1961 C CA . ARG A 1 283 ? 34.513 41.730 78.972 1.00 19.81 283 ARG A CA 1
ATOM 1962 C C . ARG A 1 283 ? 34.976 40.292 78.775 1.00 18.25 283 ARG A C 1
ATOM 1963 O O . ARG A 1 283 ? 36.031 40.040 78.189 1.00 17.49 283 ARG A O 1
ATOM 1979 N N . ALA A 1 285 ? 33.541 38.092 76.897 1.00 20.18 285 ALA A N 1
ATOM 1980 C CA . ALA A 1 285 ? 33.445 37.818 75.469 1.00 18.75 285 ALA A CA 1
ATOM 1981 C C . ALA A 1 285 ? 34.647 38.406 74.733 1.00 19.34 285 ALA A C 1
ATOM 1982 O O . ALA A 1 285 ? 35.208 37.776 73.831 1.00 18.89 285 ALA A O 1
ATOM 1984 N N . GLY A 1 286 ? 35.056 39.610 75.131 1.00 20.65 286 GLY A N 1
ATOM 1985 C CA . GLY A 1 286 ? 36.205 40.239 74.495 1.00 21.27 286 GLY A CA 1
ATOM 1986 C C . GLY A 1 286 ? 37.462 39.418 74.725 1.00 21.61 286 GLY A C 1
ATOM 1987 O O . GLY A 1 286 ? 38.317 39.296 73.850 1.00 22.87 286 GLY A O 1
ATOM 1988 N N . LEU A 1 287 ? 37.574 38.854 75.918 1.00 22.02 287 LEU A N 1
ATOM 1989 C CA . LEU A 1 287 ? 38.722 38.030 76.269 1.00 22.21 287 LEU A CA 1
ATOM 1990 C C . LEU A 1 287 ? 38.719 36.755 75.420 1.00 21.82 287 LEU A C 1
ATOM 1991 O O . LEU A 1 287 ? 39.754 36.325 74.918 1.00 20.20 287 LEU A O 1
ATOM 2004 N N . GLU A 1 289 ? 37.374 36.297 72.455 1.00 23.24 289 GLU A N 1
ATOM 2005 C CA . GLU A 1 289 ? 37.748 36.640 71.091 1.00 24.04 289 GLU A CA 1
ATOM 2006 C C . GLU A 1 289 ? 39.245 36.936 70.949 1.00 23.20 289 GLU A C 1
ATOM 2007 O O . GLU A 1 289 ? 39.876 36.481 69.995 1.00 22.85 289 GLU A O 1
ATOM 2013 N N . ARG A 1 290 ? 39.819 37.692 71.885 1.00 22.24 290 ARG A N 1
ATOM 2014 C CA . ARG A 1 290 ? 41.244 38.019 71.788 1.00 22.87 290 ARG A CA 1
ATOM 2015 C C . ARG A 1 290 ? 42.119 36.784 71.940 1.00 22.82 290 ARG A C 1
ATOM 2016 O O . ARG A 1 290 ? 43.172 36.687 71.317 1.00 22.22 290 ARG A O 1
ATOM 2024 N N . ARG A 1 291 ? 41.695 35.839 72.768 1.00 22.61 291 ARG A N 1
ATOM 2025 C CA . ARG A 1 291 ? 42.481 34.626 72.940 1.00 24.06 291 ARG A CA 1
ATOM 2026 C C . ARG A 1 291 ? 42.246 33.666 71.781 1.00 24.00 291 ARG A C 1
ATOM 2027 O O . ARG A 1 291 ? 42.911 32.643 71.678 1.00 25.32 291 ARG A O 1
ATOM 2035 N N . GLY A 1 292 ? 41.299 34.008 70.912 1.00 23.02 292 GLY A N 1
ATOM 2036 C CA . GLY A 1 292 ? 41.005 33.179 69.759 1.00 22.56 292 GLY A CA 1
ATOM 2037 C C . GLY A 1 292 ? 40.386 31.828 70.069 1.00 21.25 292 GLY A C 1
ATOM 2038 O O . GLY A 1 292 ? 40.801 30.816 69.522 1.00 24.14 292 GLY A O 1
ATOM 2039 N N . ARG A 1 293 ? 39.396 31.803 70.945 1.00 19.33 293 ARG A N 1
ATOM 2040 C CA . ARG A 1 293 ? 38.738 30.553 71.287 1.00 19.43 293 ARG A CA 1
ATOM 2041 C C . ARG A 1 293 ? 37.405 30.437 70.574 1.00 18.29 293 ARG A C 1
ATOM 2042 O O . ARG A 1 293 ? 36.758 31.451 70.306 1.00 17.46 293 ARG A O 1
ATOM 2050 N N . ALA A 1 294 ? 37.002 29.202 70.271 1.00 16.47 294 ALA A N 1
ATOM 2051 C CA . ALA A 1 294 ? 35.714 28.947 69.637 1.00 16.17 294 ALA A CA 1
ATOM 2052 C C . ALA A 1 294 ? 34.693 29.193 70.743 1.00 15.83 294 ALA A C 1
ATOM 2053 O O . ALA A 1 294 ? 35.027 29.105 71.926 1.00 16.24 294 ALA A O 1
ATOM 2055 N N . SER A 1 295 ? 33.446 29.480 70.382 1.00 15.55 295 SER A N 1
ATOM 2056 C CA . SER A 1 295 ? 32.477 29.772 71.427 1.00 15.43 295 SER A CA 1
ATOM 2057 C C . SER A 1 295 ? 31.024 29.524 71.107 1.00 15.46 295 SER A C 1
ATOM 2058 O O . SER A 1 295 ? 30.617 29.488 69.958 1.00 17.59 295 SER A O 1
ATOM 2061 N N . VAL A 1 296 ? 30.251 29.337 72.166 1.00 15.60 296 VAL A N 1
ATOM 2062 C CA . VAL A 1 296 ? 28.815 29.143 72.075 1.00 15.00 296 VAL A CA 1
ATOM 2063 C C . VAL A 1 296 ? 28.245 30.092 73.138 1.00 14.92 296 VAL A C 1
ATOM 2064 O O . VAL A 1 296 ? 28.786 30.189 74.234 1.00 15.46 296 VAL A O 1
ATOM 2068 N N . VAL A 1 297 ? 27.178 30.801 72.806 1.00 13.49 297 VAL A N 1
ATOM 2069 C CA . VAL A 1 297 ? 26.554 31.712 73.762 1.00 14.35 297 VAL A CA 1
ATOM 2070 C C . VAL A 1 297 ? 25.211 31.115 74.165 1.00 14.54 297 VAL A C 1
ATOM 2071 O O . VAL A 1 297 ? 24.420 30.698 73.320 1.00 14.79 297 VAL A O 1
ATOM 2075 N N . VAL A 1 298 ? 24.968 31.073 75.466 1.00 14.60 298 VAL A N 1
ATOM 2076 C CA . VAL A 1 298 ? 23.767 30.470 76.016 1.00 15.18 298 VAL A CA 1
ATOM 2077 C C . VAL A 1 298 ? 22.934 31.435 76.861 1.00 14.72 298 VAL A C 1
ATOM 2078 O O . VAL A 1 298 ? 23.454 32.044 77.799 1.00 14.58 298 VAL A O 1
ATOM 2082 N N . PHE A 1 299 ? 21.659 31.589 76.510 1.00 14.21 299 PHE A N 1
ATOM 2083 C CA . PHE A 1 299 ? 20.748 32.407 77.308 1.00 16.08 299 PHE A CA 1
ATOM 2084 C C . PHE A 1 299 ? 20.030 31.337 78.144 1.00 16.93 299 PHE A C 1
ATOM 2085 O O . PHE A 1 299 ? 19.135 30.635 77.650 1.00 17.94 299 PHE A O 1
ATOM 2093 N N . ASN A 1 300 ? 20.457 31.192 79.395 1.00 18.26 300 ASN A N 1
ATOM 2094 C CA . ASN A 1 300 ? 19.887 30.207 80.303 1.00 18.53 300 ASN A CA 1
ATOM 2095 C C . ASN A 1 300 ? 18.725 30.808 81.109 1.00 20.40 300 ASN A C 1
ATOM 2096 O O . ASN A 1 300 ? 18.501 32.014 81.063 1.00 21.04 300 ASN A O 1
ATOM 2101 N N . LYS A 1 301 ? 17.989 29.959 81.825 1.00 21.87 301 LYS A N 1
ATOM 2102 C CA . LYS A 1 301 ? 16.830 30.370 82.622 1.00 22.50 301 LYS A CA 1
ATOM 2103 C C . LYS A 1 301 ? 15.729 30.897 81.707 1.00 24.20 301 LYS A C 1
ATOM 2104 O O . LYS A 1 301 ? 14.897 31.730 82.100 1.00 24.45 301 LYS A O 1
ATOM 2110 N N . TRP A 1 302 ? 15.727 30.386 80.480 1.00 24.00 302 TRP A N 1
ATOM 2111 C CA . TRP A 1 302 ? 14.752 30.778 79.472 1.00 25.02 302 TRP A CA 1
ATOM 2112 C C . TRP A 1 302 ? 13.332 30.505 79.973 1.00 26.53 302 TRP A C 1
ATOM 2113 O O . TRP A 1 302 ? 12.379 31.159 79.549 1.00 26.65 302 TRP A O 1
ATOM 2124 N N . ASP A 1 303 ? 13.203 29.536 80.877 1.00 27.93 303 ASP A N 1
ATOM 2125 C CA . ASP A 1 303 ? 11.900 29.178 81.437 1.00 29.74 303 ASP A CA 1
ATOM 2126 C C . ASP A 1 303 ? 11.320 30.286 82.319 1.00 31.28 303 ASP A C 1
ATOM 2127 O O . ASP A 1 303 ? 10.115 30.316 82.559 1.00 33.32 303 ASP A O 1
ATOM 2132 N N . LEU A 1 304 ? 12.170 31.193 82.797 1.00 31.49 304 LEU A N 1
ATOM 2133 C CA . LEU A 1 304 ? 11.723 32.294 83.647 1.00 31.10 304 LEU A CA 1
ATOM 2134 C C . LEU A 1 304 ? 11.354 33.559 82.873 1.00 31.90 304 LEU A C 1
ATOM 2135 O O . LEU A 1 304 ? 10.850 34.523 83.456 1.00 31.83 304 LEU A O 1
ATOM 2140 N N . VAL A 1 305 ? 11.614 33.567 81.570 1.00 30.70 305 VAL A N 1
ATOM 2141 C CA . VAL A 1 305 ? 11.311 34.728 80.733 1.00 30.58 305 VAL A CA 1
ATOM 2142 C C . VAL A 1 305 ? 9.828 34.761 80.363 1.00 30.93 305 VAL A C 1
ATOM 2143 O O . VAL A 1 305 ? 9.286 33.770 79.890 1.00 30.21 305 VAL A O 1
ATOM 2147 N N . VAL A 1 306 ? 9.176 35.902 80.580 1.00 32.60 306 VAL A N 1
ATOM 2148 C CA . VAL A 1 306 ? 7.750 36.035 80.274 1.00 34.64 306 VAL A CA 1
ATOM 2149 C C . VAL A 1 306 ? 7.486 36.219 78.785 1.00 34.49 306 VAL A C 1
ATOM 2150 O O . VAL A 1 306 ? 8.207 36.953 78.107 1.00 34.90 306 VAL A O 1
ATOM 2154 N N . HIS A 1 307 ? 6.446 35.554 78.285 1.00 34.79 307 HIS A N 1
ATOM 2155 C CA . HIS A 1 307 ? 6.087 35.624 76.871 1.00 35.57 307 HIS A CA 1
ATOM 2156 C C . HIS A 1 307 ? 7.317 35.255 76.047 1.00 34.93 307 HIS A C 1
ATOM 2157 O O . HIS A 1 307 ? 7.507 35.747 74.936 1.00 33.68 307 HIS A O 1
ATOM 2164 N N . ARG A 1 308 ? 8.139 34.372 76.605 1.00 34.96 308 ARG A N 1
ATOM 2165 C CA . ARG A 1 308 ? 9.382 33.955 75.969 1.00 35.26 308 ARG A CA 1
ATOM 2166 C C . ARG A 1 308 ? 9.309 33.543 74.498 1.00 34.85 308 ARG A C 1
ATOM 2167 O O . ARG A 1 308 ? 10.193 33.896 73.716 1.00 33.69 308 ARG A O 1
ATOM 2175 N N . GLU A 1 309 ? 8.266 32.817 74.109 1.00 33.55 309 GLU A N 1
ATOM 2176 C CA . GLU A 1 309 ? 8.174 32.361 72.730 1.00 33.21 309 GLU A CA 1
ATOM 2177 C C . GLU A 1 309 ? 8.015 33.465 71.683 1.00 33.49 309 GLU A C 1
ATOM 2178 O O . GLU A 1 309 ? 8.223 33.230 70.490 1.00 33.02 309 GLU A O 1
ATOM 2184 N N . LYS A 1 310 ? 7.661 34.672 72.116 1.00 33.95 310 LYS A N 1
ATOM 2185 C CA . LYS A 1 310 ? 7.501 35.780 71.173 1.00 34.11 310 LYS A CA 1
ATOM 2186 C C . LYS A 1 310 ? 8.698 36.718 71.258 1.00 32.87 310 LYS A C 1
ATOM 2187 O O . LYS A 1 310 ? 8.688 37.798 70.668 1.00 32.76 310 LYS A O 1
ATOM 2193 N N . ARG A 1 311 ? 9.739 36.305 71.973 1.00 30.72 311 ARG A N 1
ATOM 2194 C CA . ARG A 1 311 ? 10.886 37.181 72.146 1.00 28.79 311 ARG A CA 1
ATOM 2195 C C . ARG A 1 311 ? 12.248 36.710 71.630 1.00 27.97 311 ARG A C 1
ATOM 2196 O O . ARG A 1 311 ? 13.277 37.250 72.033 1.00 26.38 311 ARG A O 1
ATOM 2204 N N . TYR A 1 312 ? 12.268 35.728 70.736 1.00 26.24 312 TYR A N 1
ATOM 2205 C CA . TYR A 1 312 ? 13.546 35.251 70.209 1.00 26.16 312 TYR A CA 1
ATOM 2206 C C . TYR A 1 312 ? 14.285 36.336 69.432 1.00 26.69 312 TYR A C 1
ATOM 2207 O O . TYR A 1 312 ? 15.505 36.459 69.557 1.00 25.80 312 TYR A O 1
ATOM 2216 N N . ASP A 1 313 ? 13.562 37.134 68.645 1.00 26.11 313 ASP A N 1
ATOM 2217 C CA . ASP A 1 313 ? 14.221 38.201 67.891 1.00 27.50 313 ASP A CA 1
ATOM 2218 C C . ASP A 1 313 ? 14.811 39.255 68.832 1.00 26.52 313 ASP A C 1
ATOM 2219 O O . ASP A 1 313 ? 15.926 39.741 68.616 1.00 26.37 313 ASP A O 1
ATOM 2224 N N . GLU A 1 314 ? 14.061 39.601 69.877 1.00 25.66 314 GLU A N 1
ATOM 2225 C CA . GLU A 1 314 ? 14.513 40.581 70.859 1.00 25.13 314 GLU A CA 1
ATOM 2226 C C . GLU A 1 314 ? 15.859 40.152 71.459 1.00 23.53 314 GLU A C 1
ATOM 2227 O O . GLU A 1 314 ? 16.839 40.905 71.439 1.00 23.01 314 GLU A O 1
ATOM 2233 N N . PHE A 1 315 ? 15.911 38.930 71.984 1.00 21.92 315 PHE A N 1
ATOM 2234 C CA . PHE A 1 315 ? 17.138 38.454 72.600 1.00 20.75 315 PHE A CA 1
ATOM 2235 C C . PHE A 1 315 ? 18.269 38.266 71.603 1.00 19.62 315 PHE A C 1
ATOM 2236 O O . PHE A 1 315 ? 19.432 38.480 71.932 1.00 17.48 315 PHE A O 1
ATOM 2244 N N . THR A 1 316 ? 17.927 37.860 70.389 1.00 19.11 316 THR A N 1
ATOM 2245 C CA . THR A 1 316 ? 18.942 37.667 69.363 1.00 19.34 316 THR A CA 1
ATOM 2246 C C . THR A 1 316 ? 19.563 39.022 69.019 1.0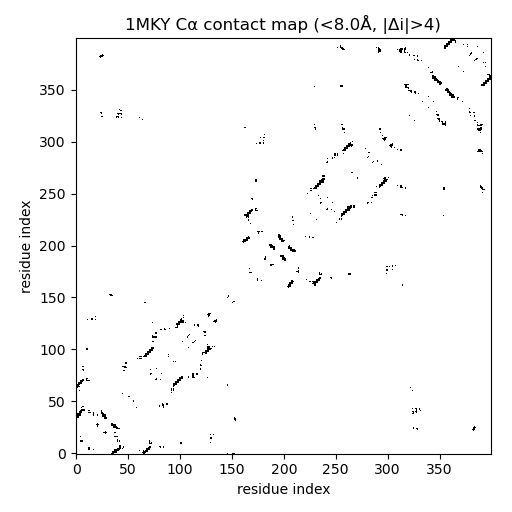0 19.65 316 THR A C 1
ATOM 2247 O O . THR A 1 316 ? 20.769 39.125 68.800 1.00 19.10 316 THR A O 1
ATOM 2251 N N . LYS A 1 317 ? 18.742 40.069 68.987 1.00 20.72 317 LYS A N 1
ATOM 2252 C CA . LYS A 1 317 ? 19.248 41.412 68.689 1.00 21.44 317 LYS A CA 1
ATOM 2253 C C . LYS A 1 317 ? 20.136 41.890 69.836 1.00 21.20 317 LYS A C 1
ATOM 2254 O O . LYS A 1 317 ? 21.160 42.535 69.615 1.00 20.47 317 LYS A O 1
ATOM 2260 N N . LEU A 1 318 ? 19.746 41.564 71.066 1.00 19.95 318 LEU A N 1
ATOM 2261 C CA . LEU A 1 318 ? 20.531 41.944 72.235 1.00 20.12 318 LEU A CA 1
ATOM 2262 C C . LEU A 1 318 ? 21.911 41.274 72.140 1.00 19.11 318 LEU A C 1
ATOM 2263 O O . LEU A 1 318 ? 22.943 41.897 72.399 1.00 18.18 318 LEU A O 1
ATOM 2268 N N . PHE A 1 319 ? 21.910 39.995 71.775 1.00 18.19 319 PHE A N 1
ATOM 2269 C CA . PHE A 1 319 ? 23.145 39.235 71.606 1.00 18.12 319 PHE A CA 1
ATOM 2270 C C . PHE A 1 319 ? 23.991 39.911 70.522 1.00 19.21 319 PHE A C 1
ATOM 2271 O O . PHE A 1 319 ? 25.180 40.164 70.716 1.00 19.33 319 PHE A O 1
ATOM 2279 N N . ARG A 1 320 ? 23.377 40.232 69.388 1.00 19.05 320 ARG A N 1
ATOM 2280 C CA . ARG A 1 320 ? 24.136 40.871 68.312 1.00 21.72 320 ARG A CA 1
ATOM 2281 C C . ARG A 1 320 ? 24.686 42.255 68.643 1.00 22.22 320 ARG A C 1
ATOM 2282 O O . ARG A 1 320 ? 25.785 42.599 68.207 1.00 22.65 320 ARG A O 1
ATOM 2290 N N . GLU A 1 321 ? 23.939 43.048 69.410 1.00 21.49 321 GLU A N 1
ATOM 2291 C CA . GLU A 1 321 ? 24.402 44.384 69.759 1.00 22.19 321 GLU A CA 1
ATOM 2292 C C . GLU A 1 321 ? 25.404 44.428 70.908 1.00 21.97 321 GLU A C 1
ATOM 2293 O O . GLU A 1 321 ? 26.340 45.229 70.886 1.00 22.95 321 GLU A O 1
ATOM 2299 N N . LYS A 1 322 ? 25.212 43.577 71.909 1.00 19.66 322 LYS A N 1
ATOM 2300 C CA . LYS A 1 322 ? 26.093 43.568 73.073 1.00 21.02 322 LYS A CA 1
ATOM 2301 C C . LYS A 1 322 ? 27.301 42.655 72.936 1.00 19.94 322 LYS A C 1
ATOM 2302 O O . LYS A 1 322 ? 28.343 42.903 73.540 1.00 19.81 322 LYS A O 1
ATOM 2308 N N . LEU A 1 323 ? 27.157 41.590 72.157 1.00 19.45 323 LEU A N 1
ATOM 2309 C CA . LEU A 1 323 ? 28.252 40.644 72.004 1.00 21.01 323 LEU A CA 1
ATOM 2310 C C . LEU A 1 323 ? 28.722 40.481 70.573 1.00 22.05 323 LEU A C 1
ATOM 2311 O O . LEU A 1 323 ? 29.106 39.381 70.164 1.00 23.48 323 LEU A O 1
ATOM 2316 N N . TYR A 1 324 ? 28.701 41.571 69.814 1.00 21.83 324 TYR A N 1
ATOM 2317 C CA . TYR A 1 324 ? 29.138 41.514 68.433 1.00 24.43 324 TYR A CA 1
ATOM 2318 C C . TYR A 1 324 ? 30.560 40.958 68.362 1.00 24.47 324 TYR A C 1
ATOM 2319 O O . TYR A 1 324 ? 30.936 40.351 67.362 1.00 26.88 324 TYR A O 1
ATOM 2328 N N . PHE A 1 325 ? 31.323 41.122 69.441 1.00 25.96 325 PHE A N 1
ATOM 2329 C CA . PHE A 1 325 ? 32.706 40.621 69.505 1.00 26.29 325 PHE A CA 1
ATOM 2330 C C . PHE A 1 325 ? 32.754 39.148 69.102 1.00 24.38 325 PHE A C 1
ATOM 2331 O O . PHE A 1 325 ? 33.691 38.692 68.431 1.00 24.63 325 PHE A O 1
ATOM 2339 N N . ILE A 1 326 ? 31.745 38.405 69.544 1.00 21.67 326 ILE A N 1
ATOM 2340 C CA . ILE A 1 326 ? 31.674 36.974 69.272 1.00 18.89 326 ILE A CA 1
ATOM 2341 C C . ILE A 1 326 ? 30.370 36.582 68.589 1.00 18.32 326 ILE A C 1
ATOM 2342 O O . ILE A 1 326 ? 29.822 35.513 68.857 1.00 17.47 326 ILE A O 1
ATOM 2347 N N . ASP A 1 327 ? 29.886 37.428 67.682 1.00 17.44 327 ASP A N 1
ATOM 2348 C CA . ASP A 1 327 ? 28.622 37.138 67.016 1.00 18.74 327 ASP A CA 1
ATOM 2349 C C . ASP A 1 327 ? 28.634 35.940 66.076 1.00 18.50 327 ASP A C 1
ATOM 2350 O O . ASP A 1 327 ? 27.598 35.589 65.515 1.00 17.52 327 ASP A O 1
ATOM 2355 N N . TYR A 1 328 ? 29.800 35.318 65.906 1.00 17.97 328 TYR A N 1
ATOM 2356 C CA . TYR A 1 328 ? 29.907 34.112 65.082 1.00 18.51 328 TYR A CA 1
ATOM 2357 C C . TYR A 1 328 ? 29.442 32.908 65.898 1.00 17.17 328 TYR A C 1
ATOM 2358 O O . TYR A 1 328 ? 29.250 31.811 65.371 1.00 16.69 328 TYR A O 1
ATOM 2367 N N . SER A 1 329 ? 29.226 33.124 67.191 1.00 16.16 329 SER A N 1
ATOM 2368 C CA . SER A 1 329 ? 28.803 32.049 68.082 1.00 16.70 329 SER A CA 1
ATOM 2369 C C . SER A 1 329 ? 27.344 31.619 67.944 1.00 16.27 329 SER A C 1
ATOM 2370 O O . SER A 1 329 ? 26.466 32.450 67.760 1.00 16.04 329 SER A O 1
ATOM 2373 N N . PRO A 1 330 ? 27.082 30.306 68.022 1.00 15.09 330 PRO A N 1
ATOM 2374 C CA . PRO A 1 330 ? 25.700 29.829 67.942 1.00 15.69 330 PRO A CA 1
ATOM 2375 C C . PRO A 1 330 ? 25.054 30.408 69.217 1.00 15.21 330 PRO A C 1
ATOM 2376 O O . PRO A 1 330 ? 25.721 30.511 70.255 1.00 16.83 330 PRO A O 1
ATOM 2380 N N . LEU A 1 331 ? 23.787 30.791 69.140 1.00 14.77 331 LEU A N 1
ATOM 2381 C CA . LEU A 1 331 ? 23.077 31.338 70.294 1.00 14.90 331 LEU A CA 1
ATOM 2382 C C . LEU A 1 331 ? 22.024 30.301 70.659 1.00 15.40 331 LEU A C 1
ATOM 2383 O O . LEU A 1 331 ? 21.108 30.042 69.871 1.00 14.43 331 LEU A O 1
ATOM 2388 N N . ILE A 1 332 ? 22.148 29.719 71.846 1.00 13.50 332 ILE A N 1
ATOM 2389 C CA . ILE A 1 332 ? 21.222 28.678 72.296 1.00 16.44 332 ILE A CA 1
ATOM 2390 C C . ILE A 1 332 ? 20.367 29.180 73.456 1.00 16.74 332 ILE A C 1
ATOM 2391 O O . ILE A 1 332 ? 20.880 29.817 74.364 1.00 18.56 332 ILE A O 1
ATOM 2396 N N . PHE A 1 333 ? 19.067 28.907 73.417 1.00 17.40 333 PHE A N 1
ATOM 2397 C CA . PHE A 1 333 ? 18.178 29.318 74.507 1.00 17.88 333 PHE A CA 1
ATOM 2398 C C . PHE A 1 333 ? 17.945 28.059 75.340 1.00 18.59 333 PHE A C 1
ATOM 2399 O O . PHE A 1 333 ? 17.387 27.088 74.851 1.00 19.86 333 PHE A O 1
ATOM 2407 N N . THR A 1 334 ? 18.391 28.074 76.590 1.00 19.34 334 THR A N 1
ATOM 2408 C CA . THR A 1 334 ? 18.270 26.893 77.441 1.00 20.58 334 THR A CA 1
ATOM 2409 C C . THR A 1 334 ? 17.583 27.096 78.777 1.00 21.38 334 THR A C 1
ATOM 2410 O O . THR A 1 334 ? 17.369 28.221 79.231 1.00 20.95 334 THR A O 1
ATOM 2414 N N . SER A 1 335 ? 17.249 25.961 79.385 1.00 22.60 335 SER A N 1
ATOM 2415 C CA . SER A 1 335 ? 16.696 25.906 80.723 1.00 23.95 335 SER A CA 1
ATOM 2416 C C . SER A 1 335 ? 17.438 24.732 81.340 1.00 24.40 335 SER A C 1
ATOM 2417 O O . SER A 1 335 ? 17.083 23.574 81.120 1.00 25.76 335 SER A O 1
ATOM 2420 N N . ALA A 1 336 ? 18.498 25.031 82.075 1.00 23.79 336 ALA A N 1
ATOM 2421 C CA . ALA A 1 336 ? 19.274 23.982 82.716 1.00 25.33 336 ALA A CA 1
ATOM 2422 C C . ALA A 1 336 ? 18.388 23.268 83.729 1.00 27.21 336 ALA A C 1
ATOM 2423 O O . ALA A 1 336 ? 18.542 22.073 83.971 1.00 26.04 336 ALA A O 1
ATOM 2425 N N . ASP A 1 337 ? 17.454 24.016 84.307 1.00 28.25 337 ASP A N 1
ATOM 2426 C CA . ASP A 1 337 ? 16.544 23.475 85.307 1.00 30.52 337 ASP A CA 1
ATOM 2427 C C . ASP A 1 337 ? 15.557 22.487 84.699 1.00 31.29 337 ASP A C 1
ATOM 2428 O O . ASP A 1 337 ? 15.427 21.360 85.181 1.00 32.75 337 ASP A O 1
ATOM 2433 N N . LYS A 1 338 ? 14.873 22.912 83.641 1.00 31.24 338 LYS A N 1
ATOM 2434 C CA . LYS A 1 338 ? 13.875 22.086 82.962 1.00 32.65 338 LYS A CA 1
ATOM 2435 C C . LYS A 1 338 ? 14.479 21.120 81.949 1.00 32.33 338 LYS A C 1
ATOM 2436 O O . LYS A 1 338 ? 13.785 20.240 81.443 1.00 33.20 338 LYS A O 1
ATOM 2442 N N . GLY A 1 339 ? 15.759 21.295 81.642 1.00 31.52 339 GLY A N 1
ATOM 2443 C CA . GLY A 1 339 ? 16.407 20.430 80.672 1.00 29.88 339 GLY A CA 1
ATOM 2444 C C . GLY A 1 339 ? 15.967 20.797 79.270 1.00 29.01 339 GLY A C 1
ATOM 2445 O O . GLY A 1 339 ? 15.608 19.934 78.466 1.00 31.93 339 GLY A O 1
ATOM 2446 N N . TRP A 1 340 ? 15.966 22.091 78.975 1.00 26.19 340 TRP A N 1
ATOM 2447 C CA . TRP A 1 340 ? 15.568 22.552 77.657 1.00 24.18 340 TRP A CA 1
ATOM 2448 C C . TRP A 1 340 ? 16.815 22.872 76.844 1.00 22.50 340 TRP A C 1
ATOM 2449 O O . TRP A 1 340 ? 17.690 23.615 77.300 1.00 20.63 340 TRP A O 1
ATOM 2460 N N . ASN A 1 341 ? 16.877 22.306 75.644 1.00 20.78 341 ASN A N 1
ATOM 2461 C CA . ASN A 1 341 ? 17.974 22.538 74.711 1.00 20.58 341 ASN A CA 1
ATOM 2462 C C . ASN A 1 341 ? 19.388 22.222 75.150 1.00 20.31 341 ASN A C 1
ATOM 2463 O O . ASN A 1 341 ? 20.349 22.829 74.680 1.00 20.78 341 ASN A O 1
ATOM 2468 N N . ILE A 1 342 ? 19.523 21.255 76.046 1.00 19.10 342 ILE A N 1
ATOM 2469 C CA . ILE A 1 342 ? 20.846 20.838 76.463 1.00 19.36 342 ILE A CA 1
ATOM 2470 C C . ILE A 1 342 ? 21.464 20.180 75.218 1.00 17.86 342 ILE A C 1
ATOM 2471 O O . ILE A 1 342 ? 22.641 20.342 74.936 1.00 17.31 342 ILE A O 1
ATOM 2476 N N . ASP A 1 343 ? 20.649 19.454 74.460 1.00 17.90 343 ASP A N 1
ATOM 2477 C CA . ASP A 1 343 ? 21.135 18.809 73.241 1.00 17.85 343 ASP A CA 1
ATOM 2478 C C . ASP A 1 343 ? 21.635 19.821 72.219 1.00 17.14 343 ASP A C 1
ATOM 2479 O O . ASP A 1 343 ? 22.681 19.614 71.600 1.00 17.60 343 ASP A O 1
ATOM 2484 N N . ARG A 1 344 ? 20.887 20.906 72.012 1.00 17.14 344 ARG A N 1
ATOM 2485 C CA . ARG A 1 344 ? 21.332 21.926 71.063 1.00 17.44 344 ARG A CA 1
ATOM 2486 C C . ARG A 1 344 ? 22.651 22.558 71.511 1.00 17.11 344 ARG A C 1
ATOM 2487 O O . ARG A 1 344 ? 23.507 22.888 70.681 1.00 16.64 344 ARG A O 1
ATOM 2503 N N . ILE A 1 346 ? 25.038 21.085 73.252 1.00 15.11 346 ILE A N 1
ATOM 2504 C CA . ILE A 1 346 ? 26.094 20.113 72.970 1.00 12.95 346 ILE A CA 1
ATOM 2505 C C . ILE A 1 346 ? 26.427 20.117 71.478 1.00 14.98 346 ILE A C 1
ATOM 2506 O O . ILE A 1 346 ? 27.599 20.175 71.101 1.00 13.46 346 ILE A O 1
ATOM 2511 N N . ASP A 1 347 ? 25.407 20.061 70.621 1.00 13.75 347 ASP A N 1
ATOM 2512 C CA . ASP A 1 347 ? 25.656 20.080 69.182 1.00 15.44 347 ASP A CA 1
ATOM 2513 C C . ASP A 1 347 ? 26.388 21.366 68.784 1.00 14.84 347 ASP A C 1
ATOM 2514 O O . ASP A 1 347 ? 27.252 21.355 67.902 1.00 14.50 347 ASP A O 1
ATOM 2519 N N . ALA A 1 348 ? 26.045 22.475 69.428 1.00 13.91 348 ALA A N 1
ATOM 2520 C CA . ALA A 1 348 ? 26.687 23.755 69.116 1.00 15.66 348 ALA A CA 1
ATOM 2521 C C . ALA A 1 348 ? 28.172 23.728 69.495 1.00 15.83 348 ALA A C 1
ATOM 2522 O O . ALA A 1 348 ? 29.010 24.319 68.804 1.00 14.87 348 ALA A O 1
ATOM 2532 N N . ASN A 1 350 ? 30.014 21.099 69.410 1.00 16.79 350 ASN A N 1
ATOM 2533 C CA . ASN A 1 350 ? 30.627 20.277 68.367 1.00 17.44 350 ASN A CA 1
ATOM 2534 C C . ASN A 1 350 ? 30.835 21.063 67.090 1.00 16.83 350 ASN A C 1
ATOM 2535 O O . ASN A 1 350 ? 31.879 20.935 66.452 1.00 16.89 350 ASN A O 1
ATOM 2540 N N . LEU A 1 351 ? 29.842 21.872 66.717 1.00 16.02 351 LEU A N 1
ATOM 2541 C CA . LEU A 1 351 ? 29.939 22.696 65.514 1.00 16.70 351 LEU A CA 1
ATOM 2542 C C . LEU A 1 351 ? 31.055 23.741 65.664 1.00 16.40 351 LEU A C 1
ATOM 2543 O O . LEU A 1 351 ? 31.838 23.946 64.739 1.00 14.23 351 LEU A O 1
ATOM 2548 N N . ALA A 1 352 ? 31.131 24.391 66.828 1.00 14.71 352 ALA A N 1
ATOM 2549 C CA . ALA A 1 352 ? 32.171 25.399 67.061 1.00 14.67 352 ALA A CA 1
ATOM 2550 C C . ALA A 1 352 ? 33.557 24.764 66.932 1.00 15.10 352 ALA A C 1
ATOM 2551 O O . ALA A 1 352 ? 34.451 25.322 66.284 1.00 14.53 352 ALA A O 1
ATOM 2553 N N . TYR A 1 353 ? 33.734 23.597 67.546 1.00 15.15 353 TYR A N 1
ATOM 2554 C CA . TYR A 1 353 ? 35.026 22.918 67.470 1.00 16.66 353 TYR A CA 1
ATOM 2555 C C . TYR A 1 353 ? 35.370 22.515 66.035 1.00 16.97 353 TYR A C 1
ATOM 2556 O O . TYR A 1 353 ? 36.526 22.607 65.615 1.00 15.75 353 TYR A O 1
ATOM 2565 N N . ALA A 1 354 ? 34.365 22.062 65.291 1.00 17.57 354 ALA A N 1
ATOM 2566 C CA . ALA A 1 354 ? 34.568 21.652 63.908 1.00 17.58 354 ALA A CA 1
ATOM 2567 C C . ALA A 1 354 ? 35.036 22.842 63.072 1.00 17.30 354 ALA A C 1
ATOM 2568 O O . ALA A 1 354 ? 35.953 22.711 62.259 1.00 15.45 354 ALA A O 1
ATOM 2570 N N . SER A 1 355 ? 34.421 24.007 63.278 1.00 15.64 355 SER A N 1
ATOM 2571 C CA . SER A 1 355 ? 34.829 25.207 62.548 1.00 15.86 355 SER A CA 1
ATOM 2572 C C . SER A 1 355 ? 36.240 25.622 62.963 1.00 16.24 355 SER A C 1
ATOM 2573 O O . SER A 1 355 ? 37.062 26.014 62.126 1.00 15.79 355 SER A O 1
ATOM 2576 N N . TYR A 1 356 ? 36.492 25.534 64.264 1.00 14.55 356 TYR A N 1
ATOM 2577 C CA . TYR A 1 356 ? 37.763 25.889 64.885 1.00 15.84 356 TYR A CA 1
ATOM 2578 C C . TYR A 1 356 ? 38.927 25.108 64.272 1.00 16.43 356 TYR A C 1
ATOM 2579 O O . TYR A 1 356 ? 40.065 25.582 64.264 1.00 16.21 356 TYR A O 1
ATOM 2588 N N . THR A 1 357 ? 38.630 23.912 63.771 1.00 17.42 357 THR A N 1
ATOM 2589 C CA . THR A 1 357 ? 39.653 23.052 63.184 1.00 18.61 357 THR A CA 1
ATOM 2590 C C . THR A 1 357 ? 39.519 22.856 61.675 1.00 19.76 357 THR A C 1
ATOM 2591 O O . THR A 1 357 ? 40.145 21.967 61.101 1.00 20.28 357 THR A O 1
ATOM 2595 N N . THR A 1 358 ? 38.717 23.693 61.027 1.00 19.25 358 THR A N 1
ATOM 2596 C CA . THR A 1 358 ? 38.514 23.578 59.596 1.00 19.77 358 THR A CA 1
ATOM 2597 C C . THR A 1 358 ? 39.561 24.313 58.761 1.00 20.22 358 THR A C 1
ATOM 2598 O O . THR A 1 358 ? 39.919 25.449 59.061 1.00 18.90 358 THR A O 1
ATOM 2602 N N . LYS A 1 359 ? 40.033 23.646 57.708 1.00 21.00 359 LYS A N 1
ATOM 2603 C CA . LYS A 1 359 ? 41.002 24.221 56.770 1.00 22.50 359 LYS A CA 1
ATOM 2604 C C . LYS A 1 359 ? 40.301 24.359 55.424 1.00 21.59 359 LYS A C 1
ATOM 2605 O O . LYS A 1 359 ? 39.592 23.452 55.004 1.00 22.55 359 LYS A O 1
ATOM 2611 N N . VAL A 1 360 ? 40.473 25.489 54.747 1.00 20.17 360 VAL A N 1
ATOM 2612 C CA . VAL A 1 360 ? 39.837 25.674 53.449 1.00 19.26 360 VAL A CA 1
ATOM 2613 C C . VAL A 1 360 ? 40.926 25.868 52.396 1.00 20.42 360 VAL A C 1
ATOM 2614 O O . VAL A 1 360 ? 42.000 26.375 52.707 1.00 20.53 360 VAL A O 1
ATOM 2618 N N . PRO A 1 361 ? 40.652 25.472 51.144 1.00 21.46 361 PRO A N 1
ATOM 2619 C CA . PRO A 1 361 ? 41.576 25.572 50.000 1.00 23.51 361 PRO A CA 1
ATOM 2620 C C . PRO A 1 361 ? 41.975 27.012 49.688 1.00 23.29 361 PRO A C 1
ATOM 2621 O O . PRO A 1 361 ? 41.137 27.908 49.734 1.00 23.47 361 PRO A O 1
ATOM 2625 N N . SER A 1 362 ? 43.238 27.241 49.345 1.00 23.72 362 SER A N 1
ATOM 2626 C CA . SER A 1 362 ? 43.650 28.601 49.019 1.00 23.40 362 SER A CA 1
ATOM 2627 C C . SER A 1 362 ? 42.956 29.064 47.733 1.00 23.39 362 SER A C 1
ATOM 2628 O O . SER A 1 362 ? 42.727 30.255 47.546 1.00 22.81 362 SER A O 1
ATOM 2631 N N . SER A 1 363 ? 42.599 28.129 46.851 1.00 22.80 363 SER A N 1
ATOM 2632 C CA . SER A 1 363 ? 41.927 28.517 45.619 1.00 23.20 363 SER A CA 1
ATOM 2633 C C . SER A 1 363 ? 40.575 29.149 45.916 1.00 22.10 363 SER A C 1
ATOM 2634 O O . SER A 1 363 ? 40.122 30.036 45.200 1.00 21.97 363 SER A O 1
ATOM 2637 N N . ALA A 1 364 ? 39.925 28.676 46.974 1.00 20.43 364 ALA A N 1
ATOM 2638 C CA . ALA A 1 364 ? 38.625 29.205 47.365 1.00 19.84 364 ALA A CA 1
ATOM 2639 C C . ALA A 1 364 ? 38.771 30.600 47.977 1.00 17.88 364 ALA A C 1
ATOM 2640 O O . ALA A 1 364 ? 37.987 31.502 47.687 1.00 19.15 364 ALA A O 1
ATOM 2642 N N . ILE A 1 365 ? 39.768 30.767 48.832 1.00 18.17 365 ILE A N 1
ATOM 2643 C CA . ILE A 1 365 ? 40.008 32.057 49.468 1.00 19.42 365 ILE A CA 1
ATOM 2644 C C . ILE A 1 365 ? 40.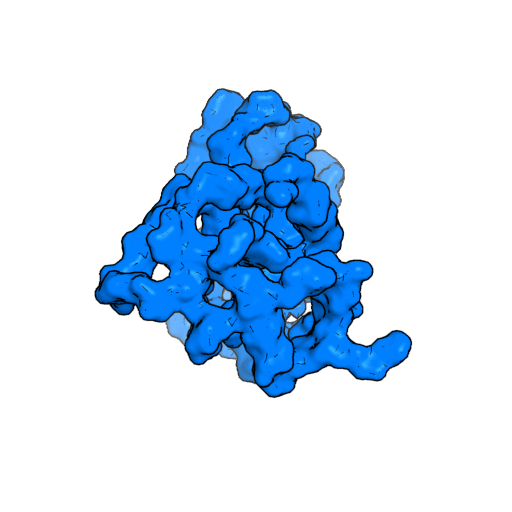244 33.126 48.407 1.00 20.81 365 ILE A C 1
ATOM 2645 O O . ILE A 1 365 ? 39.681 34.213 48.456 1.00 18.84 365 ILE A O 1
ATOM 2650 N N . ASN A 1 366 ? 41.071 32.804 47.423 1.00 22.21 366 ASN A N 1
ATOM 2651 C CA . ASN A 1 366 ? 41.376 33.781 46.392 1.00 22.06 366 ASN A CA 1
ATOM 2652 C C . ASN A 1 366 ? 40.280 33.981 45.378 1.00 23.46 366 ASN A C 1
ATOM 2653 O O . ASN A 1 366 ? 40.133 35.070 44.827 1.00 24.79 366 ASN A O 1
ATOM 2658 N N . SER A 1 367 ? 39.481 32.947 45.145 1.00 23.79 367 SER A N 1
ATOM 2659 C CA . SER A 1 367 ? 38.369 33.080 44.226 1.00 24.31 367 SER A CA 1
ATOM 2660 C C . SER A 1 367 ? 37.359 34.045 44.850 1.00 24.75 367 SER A C 1
ATOM 2661 O O . SER A 1 367 ? 36.777 34.894 44.172 1.00 25.63 367 SER A O 1
ATOM 2664 N N . ALA A 1 368 ? 37.146 33.906 46.152 1.00 24.99 368 ALA A N 1
ATOM 2665 C CA . ALA A 1 368 ? 36.203 34.766 46.857 1.00 23.85 368 ALA A CA 1
ATOM 2666 C C . ALA A 1 368 ? 36.727 36.194 46.943 1.00 24.28 368 ALA A C 1
ATOM 2667 O O . ALA A 1 368 ? 35.982 37.159 46.744 1.00 24.09 368 ALA A O 1
ATOM 2669 N N . LEU A 1 369 ? 38.013 36.320 47.238 1.00 24.59 369 LEU A N 1
ATOM 2670 C CA . LEU A 1 369 ? 38.641 37.626 47.362 1.00 26.84 369 LEU A CA 1
ATOM 2671 C C . LEU A 1 369 ? 38.528 38.410 46.067 1.00 28.35 369 LEU A C 1
ATOM 2672 O O . LEU A 1 369 ? 38.220 39.604 46.071 1.00 27.38 369 LEU A O 1
ATOM 2677 N N . GLN A 1 370 ? 38.789 37.737 44.955 1.00 30.42 370 GLN A N 1
ATOM 2678 C CA . GLN A 1 370 ? 38.728 38.386 43.659 1.00 32.68 370 GLN A CA 1
ATOM 2679 C C . GLN A 1 370 ? 37.305 38.673 43.229 1.00 34.21 370 GLN A C 1
ATOM 2680 O O . GLN A 1 370 ? 37.051 39.667 42.543 1.00 34.26 370 GLN A O 1
ATOM 2686 N N . LYS A 1 371 ? 36.370 37.820 43.633 1.00 34.06 371 LYS A N 1
ATOM 2687 C CA . LYS A 1 371 ? 34.979 38.042 43.279 1.00 35.43 371 LYS A CA 1
ATOM 2688 C C . LYS A 1 371 ? 34.454 39.296 43.973 1.00 35.62 371 LYS A C 1
ATOM 2689 O O . LYS A 1 371 ? 33.797 40.127 43.348 1.00 37.03 371 LYS A O 1
ATOM 2695 N N . VAL A 1 372 ? 34.757 39.441 45.259 1.00 34.95 372 VAL A N 1
ATOM 2696 C CA . VAL A 1 372 ? 34.289 40.595 46.013 1.00 35.19 372 VAL A CA 1
ATOM 2697 C C . VAL A 1 372 ? 35.019 41.885 45.635 1.00 35.90 372 VAL A C 1
ATOM 2698 O O . VAL A 1 372 ? 34.390 42.939 45.486 1.00 36.17 372 VAL A O 1
ATOM 2702 N N . LEU A 1 373 ? 36.337 41.803 45.480 1.00 36.09 373 LEU A N 1
ATOM 2703 C CA . LEU A 1 373 ? 37.126 42.974 45.112 1.00 38.01 373 LEU A CA 1
ATOM 2704 C C . LEU A 1 373 ? 36.691 43.527 43.759 1.00 39.98 373 LEU A C 1
ATOM 2705 O O . LEU A 1 373 ? 36.888 44.706 43.471 1.00 39.95 373 LEU A O 1
ATOM 2710 N N . ALA A 1 374 ? 36.104 42.673 42.929 1.00 41.95 374 ALA A N 1
ATOM 2711 C CA . ALA A 1 374 ? 35.644 43.099 41.615 1.00 43.99 374 ALA A CA 1
ATOM 2712 C C . ALA A 1 374 ? 34.637 44.237 41.751 1.00 45.17 374 ALA A C 1
ATOM 2713 O O . ALA A 1 374 ? 34.587 45.129 40.904 1.00 46.05 374 ALA A O 1
ATOM 2715 N N . PHE A 1 375 ? 33.836 44.207 42.813 1.00 45.70 375 PHE A N 1
ATOM 2716 C CA . PHE A 1 375 ? 32.842 45.252 43.040 1.00 46.00 375 PHE A CA 1
ATOM 2717 C C . PHE A 1 375 ? 33.067 45.993 44.357 1.00 46.50 375 PHE A C 1
ATOM 2718 O O . PHE A 1 375 ? 32.143 46.564 44.932 1.00 47.27 375 PHE A O 1
ATOM 2726 N N . THR A 1 376 ? 34.309 45.985 44.822 1.00 46.75 376 THR A N 1
ATOM 2727 C CA . THR A 1 376 ? 34.671 46.654 46.064 1.00 47.32 376 THR A CA 1
ATOM 2728 C C . THR A 1 376 ? 35.891 47.524 45.811 1.00 47.53 376 THR A C 1
ATOM 2729 O O . THR A 1 376 ? 36.850 47.081 45.184 1.00 49.00 376 THR A O 1
ATOM 2733 N N . ASN A 1 377 ? 35.856 48.765 46.278 1.00 47.51 377 ASN A N 1
ATOM 2734 C CA . ASN A 1 377 ? 36.997 49.653 46.098 1.00 47.47 377 ASN A CA 1
ATOM 2735 C C . ASN A 1 377 ? 37.675 49.870 47.441 1.00 46.79 377 ASN A C 1
ATOM 2736 O O . ASN A 1 377 ? 37.080 50.433 48.354 1.00 47.21 377 ASN A O 1
ATOM 2741 N N . LEU A 1 378 ? 38.917 49.412 47.560 1.00 45.43 378 LEU A N 1
ATOM 2742 C CA . LEU A 1 378 ? 39.672 49.558 48.798 1.00 44.66 378 LEU A CA 1
ATOM 2743 C C . LEU A 1 378 ? 40.134 51.002 48.981 1.00 45.40 378 LEU A C 1
ATOM 2744 O O . LEU A 1 378 ? 40.494 51.677 48.020 1.00 44.69 378 LEU A O 1
ATOM 2749 N N . PRO A 1 379 ? 40.129 51.495 50.226 1.00 46.21 379 PRO A N 1
ATOM 2750 C CA . PRO A 1 379 ? 40.548 52.867 50.526 1.00 46.88 379 PRO A CA 1
ATOM 2751 C C . PRO A 1 379 ? 42.046 53.079 50.341 1.00 47.27 379 PRO A C 1
ATOM 2752 O O . PRO A 1 379 ? 42.782 52.134 50.051 1.00 48.00 379 PRO A O 1
ATOM 2756 N N . ARG A 1 380 ? 42.490 54.322 50.511 1.00 46.98 380 ARG A N 1
ATOM 2757 C CA . ARG A 1 380 ? 43.899 54.658 50.369 1.00 46.14 380 ARG A CA 1
ATOM 2758 C C . ARG A 1 380 ? 44.429 53.980 49.106 1.00 45.27 380 ARG A C 1
ATOM 2759 O O . ARG A 1 380 ? 43.705 53.864 48.119 1.00 46.49 380 ARG A O 1
ATOM 2767 N N . GLY A 1 381 ? 45.679 53.542 49.114 1.00 43.46 381 GLY A N 1
ATOM 2768 C CA . GLY A 1 381 ? 46.199 52.875 47.934 1.00 41.78 381 GLY A CA 1
ATOM 2769 C C . GLY A 1 381 ? 46.385 51.394 48.210 1.00 40.33 381 GLY A C 1
ATOM 2770 O O . GLY A 1 381 ? 47.255 50.743 47.635 1.00 40.58 381 GLY A O 1
ATOM 2771 N N . LEU A 1 382 ? 45.547 50.856 49.088 1.00 38.80 382 LEU A N 1
ATOM 2772 C CA . LEU A 1 382 ? 45.640 49.456 49.476 1.00 36.04 382 LEU A CA 1
ATOM 2773 C C . LEU A 1 382 ? 45.352 48.431 48.389 1.00 34.64 382 LEU A C 1
ATOM 2774 O O . LEU A 1 382 ? 44.397 48.553 47.630 1.00 33.85 382 LEU A O 1
ATOM 2779 N N . LYS A 1 383 ? 46.195 47.410 48.330 1.00 34.13 383 LYS A N 1
ATOM 2780 C CA . LYS A 1 383 ? 46.011 46.327 47.380 1.00 32.73 383 LYS A CA 1
ATOM 2781 C C . LYS A 1 383 ? 46.191 45.028 48.143 1.00 30.36 383 LYS A C 1
ATOM 2782 O O . LYS A 1 383 ? 47.117 44.893 48.932 1.00 29.90 383 LYS A O 1
ATOM 2788 N N . ILE A 1 384 ? 45.276 44.090 47.932 1.00 28.97 384 ILE A N 1
ATOM 2789 C CA . ILE A 1 384 ? 45.340 42.792 48.595 1.00 27.48 384 ILE A CA 1
ATOM 2790 C C . ILE A 1 384 ? 45.522 41.785 47.468 1.00 27.28 384 ILE A C 1
ATOM 2791 O O . ILE A 1 384 ? 44.589 41.492 46.725 1.00 28.52 384 ILE A O 1
ATOM 2796 N N . PHE A 1 385 ? 46.741 41.277 47.345 1.00 27.13 385 PHE A N 1
ATOM 2797 C CA . PHE A 1 385 ? 47.100 40.349 46.280 1.00 28.06 385 PHE A CA 1
ATOM 2798 C C . PHE A 1 385 ? 46.481 38.967 46.384 1.00 28.07 385 PHE A C 1
ATOM 2799 O O . PHE A 1 385 ? 45.793 38.521 45.461 1.00 28.11 385 PHE A O 1
ATOM 2807 N N . PHE A 1 386 ? 46.729 38.288 47.497 1.00 27.95 386 PHE A N 1
ATOM 2808 C CA . PHE A 1 386 ? 46.175 36.959 47.698 1.00 27.89 386 PHE A CA 1
ATOM 2809 C C . PHE A 1 386 ? 46.326 36.537 49.155 1.00 26.94 386 PHE A C 1
ATOM 2810 O O . PHE A 1 386 ? 47.039 37.177 49.936 1.00 26.02 386 PHE A O 1
ATOM 2818 N N . GLY A 1 387 ? 45.644 35.462 49.524 1.00 24.90 387 GLY A N 1
ATOM 2819 C CA . GLY A 1 387 ? 45.724 34.991 50.889 1.00 22.48 387 GLY A CA 1
ATOM 2820 C C . GLY A 1 387 ? 45.701 33.485 50.961 1.00 20.81 387 GLY A C 1
ATOM 2821 O O . GLY A 1 387 ? 45.417 32.816 49.972 1.00 21.50 387 GLY A O 1
ATOM 2822 N N . VAL A 1 388 ? 46.030 32.948 52.128 1.00 20.88 388 VAL A N 1
ATOM 2823 C CA . VAL A 1 388 ? 46.036 31.507 52.333 1.00 22.53 388 VAL A CA 1
ATOM 2824 C C . VAL A 1 388 ? 45.797 31.221 53.811 1.00 21.35 388 VAL A C 1
ATOM 2825 O O . VAL A 1 388 ? 46.079 32.065 54.658 1.00 21.07 388 VAL A O 1
ATOM 2829 N N . GLN A 1 389 ? 45.265 30.044 54.131 1.00 20.97 389 GLN A N 1
ATOM 2830 C CA . GLN A 1 389 ? 45.069 29.698 55.534 1.00 20.43 389 GLN A CA 1
ATOM 2831 C C . GLN A 1 389 ? 46.402 29.161 56.045 1.00 21.86 389 GLN A C 1
ATOM 2832 O O . GLN A 1 389 ? 47.022 28.310 55.386 1.00 23.01 389 GLN A O 1
ATOM 2838 N N . VAL A 1 390 ? 46.847 29.632 57.207 1.00 22.37 390 VAL A N 1
ATOM 2839 C CA . VAL A 1 390 ? 48.123 29.194 57.744 1.00 22.95 390 VAL A CA 1
ATOM 2840 C C . VAL A 1 390 ? 48.062 28.483 59.078 1.00 23.96 390 VAL A C 1
ATOM 2841 O O . VAL A 1 390 ? 49.091 28.031 59.596 1.00 22.78 390 VAL A O 1
ATOM 2845 N N . ASP A 1 391 ? 46.870 28.384 59.657 1.00 22.89 391 ASP A N 1
ATOM 2846 C CA . ASP A 1 391 ? 46.752 27.684 60.927 1.00 23.62 391 ASP A CA 1
ATOM 2847 C C . ASP A 1 391 ? 45.290 27.457 61.276 1.00 22.07 391 ASP A C 1
ATOM 2848 O O . ASP A 1 391 ? 44.404 28.003 60.627 1.00 20.62 391 ASP A O 1
ATOM 2853 N N . ILE A 1 392 ? 45.062 26.626 62.288 1.00 22.33 392 ILE A N 1
ATOM 2854 C CA . ILE A 1 392 ? 43.719 26.349 62.795 1.00 21.83 3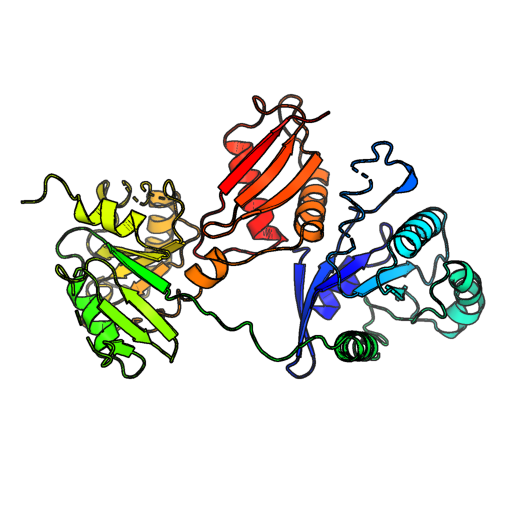92 ILE A CA 1
ATOM 2855 C C . ILE A 1 392 ? 43.819 26.592 64.292 1.00 21.33 392 ILE A C 1
ATOM 2856 O O . ILE A 1 392 ? 44.910 26.849 64.800 1.00 22.54 392 ILE A O 1
ATOM 2861 N N . LYS A 1 393 ? 42.694 26.526 65.000 1.00 20.38 393 LYS A N 1
ATOM 2862 C CA . LYS A 1 393 ? 42.685 26.734 66.442 1.00 21.34 393 LYS A CA 1
ATOM 2863 C C . LYS A 1 393 ? 43.364 28.031 66.896 1.00 21.71 393 LYS A C 1
ATOM 2864 O O . LYS A 1 393 ? 44.279 28.010 67.717 1.00 22.30 393 LYS A O 1
ATOM 2870 N N . PRO A 1 394 ? 42.897 29.182 66.407 1.00 21.32 394 PRO A N 1
ATOM 2871 C CA . PRO A 1 394 ? 41.785 29.358 65.473 1.00 19.82 394 PRO A CA 1
ATOM 2872 C C . PRO A 1 394 ? 42.205 29.434 64.012 1.00 19.69 394 PRO A C 1
ATOM 2873 O O . PRO A 1 394 ? 43.392 29.597 63.693 1.00 20.48 394 PRO A O 1
ATOM 2877 N N . PRO A 1 395 ? 41.229 29.318 63.099 1.00 19.66 395 PRO A N 1
ATOM 2878 C CA . PRO A 1 395 ? 41.517 29.402 61.670 1.00 19.38 395 PRO A CA 1
ATOM 2879 C C . PRO A 1 395 ? 42.222 30.749 61.522 1.00 20.64 395 PRO A C 1
ATOM 2880 O O . PRO A 1 395 ? 41.718 31.774 62.007 1.00 19.50 395 PRO A O 1
ATOM 2884 N N . THR A 1 396 ? 43.377 30.740 60.866 1.00 19.03 396 THR A N 1
ATOM 2885 C CA . THR A 1 396 ? 44.177 31.943 60.697 1.00 19.67 396 THR A CA 1
ATOM 2886 C C . THR A 1 396 ? 44.579 32.071 59.237 1.00 18.63 396 THR A C 1
ATOM 2887 O O . THR A 1 396 ? 45.018 31.104 58.612 1.00 20.21 396 THR A O 1
ATOM 2891 N N . PHE A 1 397 ? 44.415 33.269 58.697 1.00 18.63 397 PHE A N 1
ATOM 2892 C CA . PHE A 1 397 ? 44.730 33.525 57.305 1.00 20.42 397 PHE A CA 1
ATOM 2893 C C . PHE A 1 397 ? 45.765 34.617 57.139 1.00 21.59 397 PHE A C 1
ATOM 2894 O O . PHE A 1 397 ? 45.728 35.634 57.832 1.00 22.39 397 PHE A O 1
ATOM 2902 N N . LEU A 1 398 ? 46.684 34.389 56.206 1.00 22.13 398 LEU A N 1
ATOM 2903 C CA . LEU A 1 398 ? 47.742 35.340 55.906 1.00 22.45 398 LEU A CA 1
ATOM 2904 C C . LEU A 1 398 ? 47.422 35.989 54.572 1.00 22.08 398 LEU A C 1
ATOM 2905 O O . LEU A 1 398 ? 47.194 35.304 53.578 1.00 22.68 398 LEU A O 1
ATOM 2910 N N . PHE A 1 399 ? 47.377 37.315 54.550 1.00 21.93 399 PHE A N 1
ATOM 2911 C CA . PHE A 1 399 ? 47.110 38.013 53.304 1.00 22.15 399 PHE A CA 1
ATOM 2912 C C . PHE A 1 399 ? 48.321 38.848 52.917 1.00 24.08 399 PHE A C 1
ATOM 2913 O O . PHE A 1 399 ? 48.909 39.519 53.759 1.00 24.02 399 PHE A O 1
ATOM 2921 N N . PHE A 1 400 ? 48.693 38.773 51.641 1.00 25.70 400 PHE A N 1
ATOM 2922 C CA . PHE A 1 400 ? 49.815 39.535 51.106 1.00 27.26 400 PHE A CA 1
ATOM 2923 C C . PHE A 1 400 ? 49.246 40.841 50.561 1.00 27.11 400 PHE A C 1
ATOM 2924 O O . PHE A 1 400 ? 48.354 40.843 49.701 1.00 26.50 400 PHE A O 1
ATOM 2932 N N . VAL A 1 401 ? 49.765 41.952 51.070 1.00 28.18 401 VAL A N 1
ATOM 2933 C CA . VAL A 1 401 ? 49.283 43.262 50.669 1.00 28.70 401 VAL A CA 1
ATOM 2934 C C . VAL A 1 401 ? 50.430 44.207 50.312 1.00 30.02 401 VAL A C 1
ATOM 2935 O O . VAL A 1 401 ? 51.580 43.963 50.668 1.00 30.01 401 VAL A O 1
ATOM 2939 N N . ASN A 1 402 ? 50.107 45.292 49.617 1.00 31.10 402 ASN A N 1
ATOM 2940 C CA . ASN A 1 402 ? 51.128 46.263 49.221 1.00 33.14 402 ASN A CA 1
ATOM 2941 C C . ASN A 1 402 ? 51.562 47.126 50.402 1.00 33.66 402 ASN A C 1
ATOM 2942 O O . ASN A 1 402 ? 52.683 47.635 50.432 1.00 34.09 402 ASN A O 1
ATOM 2947 N N . SER A 1 403 ? 50.682 47.281 51.385 1.00 34.09 403 SER A N 1
ATOM 2948 C CA . SER A 1 403 ? 51.006 48.080 52.564 1.00 34.74 403 SER A CA 1
ATOM 2949 C C . SER A 1 403 ? 50.275 47.574 53.791 1.00 34.99 403 SER A C 1
ATOM 2950 O O . SER A 1 403 ? 49.058 47.439 53.778 1.00 35.26 403 SER A O 1
ATOM 2953 N N . ILE A 1 404 ? 51.019 47.310 54.858 1.00 34.84 404 ILE A N 1
ATOM 2954 C CA . ILE A 1 404 ? 50.410 46.826 56.079 1.00 35.61 404 ILE A CA 1
ATOM 2955 C C . ILE A 1 404 ? 49.747 47.964 56.855 1.00 36.39 404 ILE A C 1
ATOM 2956 O O . ILE A 1 404 ? 48.731 47.761 57.520 1.00 34.45 404 ILE A O 1
ATOM 2961 N N . GLU A 1 405 ? 50.314 49.163 56.750 1.00 36.71 405 GLU A N 1
ATOM 2962 C CA . GLU A 1 405 ? 49.775 50.328 57.443 1.00 37.29 405 GLU A CA 1
ATOM 2963 C C . GLU A 1 405 ? 48.426 50.758 56.867 1.00 37.28 405 GLU A C 1
ATOM 2964 O O . GLU A 1 405 ? 47.620 51.383 57.559 1.00 38.02 405 GLU A O 1
ATOM 2966 N N . LYS A 1 406 ? 48.179 50.423 55.604 1.00 36.71 406 LYS A N 1
ATOM 2967 C CA . LYS A 1 406 ? 46.920 50.784 54.957 1.00 36.75 406 LYS A CA 1
ATOM 2968 C C . LYS A 1 406 ? 45.781 49.828 55.310 1.00 35.24 406 LYS A C 1
ATOM 2969 O O . LYS A 1 406 ? 44.635 50.056 54.931 1.00 35.30 406 LYS A O 1
ATOM 2975 N N . VAL A 1 407 ? 46.097 48.752 56.023 1.00 33.62 407 VAL A N 1
ATOM 2976 C CA . VAL A 1 407 ? 45.073 47.798 56.426 1.00 31.84 407 VAL A CA 1
ATOM 2977 C C . VAL A 1 407 ? 44.551 48.217 57.791 1.00 31.12 407 VAL A C 1
ATOM 2978 O O . VAL A 1 407 ? 45.222 48.041 58.809 1.00 32.70 407 VAL A O 1
ATOM 2982 N N . LYS A 1 408 ? 43.352 48.780 57.807 1.00 29.07 408 LYS A N 1
ATOM 2983 C CA . LYS A 1 408 ? 42.744 49.238 59.049 1.00 29.24 408 LYS A CA 1
ATOM 2984 C C . LYS A 1 408 ? 41.616 48.303 59.474 1.00 27.46 408 LYS A C 1
ATOM 2985 O O . LYS A 1 408 ? 41.294 47.355 58.764 1.00 25.55 408 LYS A O 1
ATOM 2991 N N . ASN A 1 409 ? 41.003 48.569 60.620 1.00 26.70 409 ASN A N 1
ATOM 2992 C CA . ASN A 1 409 ? 39.953 47.683 61.102 1.00 26.04 409 ASN A CA 1
ATOM 2993 C C . ASN A 1 409 ? 38.855 47.324 60.109 1.00 24.76 409 ASN A C 1
ATOM 2994 O O . ASN A 1 409 ? 38.458 46.156 60.016 1.00 24.25 409 ASN A O 1
ATOM 2999 N N . PRO A 1 410 ? 38.336 48.311 59.360 1.00 22.85 410 PRO A N 1
ATOM 3000 C CA . PRO A 1 410 ? 37.276 48.011 58.393 1.00 22.82 410 PRO A CA 1
ATOM 3001 C C . PRO A 1 410 ? 37.680 46.952 57.358 1.00 22.51 410 PRO A C 1
ATOM 3002 O O . PRO A 1 410 ? 36.857 46.129 56.948 1.00 21.49 410 PRO A O 1
ATOM 3006 N N . GLN A 1 411 ? 38.936 46.982 56.927 1.00 22.02 411 GLN A N 1
ATOM 3007 C CA . GLN A 1 411 ? 39.410 45.997 55.953 1.00 22.76 411 GLN A CA 1
ATOM 3008 C C . GLN A 1 411 ? 39.531 44.613 56.587 1.00 22.47 411 GLN A C 1
ATOM 3009 O O . GLN A 1 411 ? 39.319 43.603 55.918 1.00 22.98 411 GLN A O 1
ATOM 3015 N N . LYS A 1 412 ? 39.864 44.561 57.872 1.00 21.91 412 LYS A N 1
ATOM 3016 C CA . LYS A 1 412 ? 39.980 43.281 58.559 1.00 22.68 412 LYS A CA 1
ATOM 3017 C C . LYS A 1 412 ? 38.593 42.675 58.743 1.00 22.43 412 LYS A C 1
ATOM 3018 O O . LYS A 1 412 ? 38.413 41.473 58.594 1.00 21.45 412 LYS A O 1
ATOM 3024 N N . ILE A 1 413 ? 37.615 43.513 59.080 1.00 21.16 413 ILE A N 1
ATOM 3025 C CA . ILE A 1 413 ? 36.239 43.055 59.262 1.00 21.79 413 ILE A CA 1
ATOM 3026 C C . ILE A 1 413 ? 35.729 42.536 57.912 1.00 21.77 413 ILE A C 1
ATOM 3027 O O . ILE A 1 413 ? 35.054 41.502 57.826 1.00 21.81 413 ILE A O 1
ATOM 3032 N N . PHE A 1 414 ? 36.091 43.267 56.864 1.00 21.54 414 PHE A N 1
ATOM 3033 C CA . PHE A 1 414 ? 35.740 42.957 55.486 1.00 21.06 414 PHE A CA 1
ATOM 3034 C C . PHE A 1 414 ? 36.298 41.590 55.050 1.00 20.76 414 PHE A C 1
ATOM 3035 O O . PHE A 1 414 ? 35.596 40.798 54.423 1.00 19.65 414 PHE A O 1
ATOM 3043 N N . LEU A 1 415 ? 37.558 41.321 55.371 1.00 18.66 415 LEU A N 1
ATOM 3044 C CA . LEU A 1 415 ? 38.178 40.047 54.999 1.00 18.80 415 LEU A CA 1
ATOM 3045 C C . LEU A 1 415 ? 37.565 38.864 55.746 1.00 18.42 415 LEU A C 1
ATOM 3046 O O . LEU A 1 415 ? 37.338 37.810 55.160 1.00 17.72 415 LEU A O 1
ATOM 3051 N N . ARG A 1 416 ? 37.298 39.033 57.037 1.00 16.79 416 ARG A N 1
ATOM 3052 C CA . ARG A 1 416 ? 36.686 37.946 57.792 1.00 17.99 416 ARG A CA 1
ATOM 3053 C C . ARG A 1 416 ? 35.297 37.646 57.249 1.00 18.44 416 ARG A C 1
ATOM 3054 O O . ARG A 1 416 ? 34.893 36.489 57.141 1.00 17.80 416 ARG A O 1
ATOM 3062 N N . LYS A 1 417 ? 34.567 38.700 56.913 1.00 18.26 417 LYS A N 1
ATOM 3063 C CA . LYS A 1 417 ? 33.218 38.537 56.407 1.00 19.33 417 LYS A CA 1
ATOM 3064 C C . LYS A 1 417 ? 33.167 37.866 55.039 1.00 19.12 417 LYS A C 1
ATOM 3065 O O . LYS A 1 417 ? 32.322 37.014 54.807 1.00 17.71 417 LYS A O 1
ATOM 3071 N N . LEU A 1 418 ? 34.073 38.225 54.132 1.00 18.86 418 LEU A N 1
ATOM 3072 C CA . LEU A 1 418 ? 34.036 37.595 52.821 1.00 20.66 418 LEU A CA 1
ATOM 3073 C C . LEU A 1 418 ? 34.382 36.119 52.948 1.00 18.39 418 LEU A C 1
ATOM 3074 O O . LEU A 1 418 ? 33.875 35.299 52.200 1.00 19.04 418 LEU A O 1
ATOM 3079 N N . ILE A 1 419 ? 35.226 35.766 53.910 1.00 17.08 419 ILE A N 1
ATOM 3080 C CA . ILE A 1 419 ? 35.549 34.356 54.104 1.00 16.85 419 ILE A CA 1
ATOM 3081 C C . ILE A 1 419 ? 34.287 33.625 54.572 1.00 17.35 419 ILE A C 1
ATOM 3082 O O . ILE A 1 419 ? 33.935 32.571 54.039 1.00 18.02 419 ILE A O 1
ATOM 3087 N N . ARG A 1 420 ? 33.595 34.185 55.561 1.00 16.47 420 ARG A N 1
ATOM 3088 C CA . ARG A 1 420 ? 32.378 33.547 56.060 1.00 16.36 420 ARG A CA 1
ATOM 3089 C C . ARG A 1 420 ? 31.273 33.475 55.008 1.00 16.88 420 ARG A C 1
ATOM 3090 O O . ARG A 1 420 ? 30.591 32.459 54.887 1.00 18.71 420 ARG A O 1
ATOM 3098 N N . ASP A 1 421 ? 31.107 34.552 54.251 1.00 17.26 421 ASP A N 1
ATOM 3099 C CA . ASP A 1 421 ? 30.073 34.632 53.233 1.00 19.22 421 ASP A CA 1
ATOM 3100 C C . ASP A 1 421 ? 30.301 33.801 51.983 1.00 19.86 421 ASP A C 1
ATOM 3101 O O . ASP A 1 421 ? 29.347 33.286 51.401 1.00 19.87 421 ASP A O 1
ATOM 3106 N N . TYR A 1 422 ? 31.556 33.673 51.557 1.00 19.67 422 TYR A N 1
ATOM 3107 C CA . TYR A 1 422 ? 31.826 32.960 50.309 1.00 21.54 422 TYR A CA 1
ATOM 3108 C C . TYR A 1 422 ? 32.607 31.663 50.366 1.00 21.78 422 TYR A C 1
ATOM 3109 O O . TYR A 1 422 ? 32.577 30.881 49.408 1.00 23.75 422 TYR A O 1
ATOM 3118 N N . VAL A 1 423 ? 33.320 31.433 51.457 1.00 19.50 423 VAL A N 1
ATOM 3119 C CA . VAL A 1 423 ? 34.129 30.238 51.549 1.00 19.61 423 VAL A CA 1
ATOM 3120 C C . VAL A 1 423 ? 33.561 29.196 52.498 1.00 20.01 423 VAL A C 1
ATOM 3121 O O . VAL A 1 423 ? 33.205 28.087 52.073 1.00 19.50 423 VAL A O 1
ATOM 3125 N N . PHE A 1 424 ? 33.462 29.556 53.776 1.00 19.87 424 PHE A N 1
ATOM 3126 C CA . PHE A 1 424 ? 32.948 28.651 54.809 1.00 18.85 424 PHE A CA 1
ATOM 3127 C C . PHE A 1 424 ? 32.492 29.548 55.964 1.00 17.16 424 PHE A C 1
ATOM 3128 O O . PHE A 1 424 ? 33.213 30.442 56.369 1.00 16.71 424 PHE A O 1
ATOM 3136 N N . PRO A 1 425 ? 31.301 29.302 56.528 1.00 17.28 425 PRO A N 1
ATOM 3137 C CA . PRO A 1 425 ? 30.843 30.171 57.622 1.00 17.02 425 PRO A CA 1
ATOM 3138 C C . PRO A 1 425 ? 31.698 30.244 58.884 1.00 16.41 425 PRO A C 1
ATOM 3139 O O . PRO A 1 425 ? 31.692 31.261 59.564 1.00 17.70 425 PRO A O 1
ATOM 3143 N N . PHE A 1 426 ? 32.418 29.168 59.187 1.00 15.47 426 PHE A N 1
ATOM 3144 C CA . PHE A 1 426 ? 33.220 29.071 60.406 1.00 16.51 426 PHE A CA 1
ATOM 3145 C C . PHE A 1 426 ? 32.345 29.412 61.620 1.00 16.51 426 PHE A C 1
ATOM 3146 O O . PHE A 1 426 ? 32.775 30.099 62.540 1.00 15.78 426 PHE A O 1
ATOM 3154 N N . GLU A 1 427 ? 31.113 28.908 61.621 1.00 16.06 427 GLU A N 1
ATOM 3155 C CA . GLU A 1 427 ? 30.202 29.177 62.737 1.00 16.46 427 GLU A CA 1
ATOM 3156 C C . GLU A 1 427 ? 30.803 28.685 64.052 1.00 15.28 427 GLU A C 1
ATOM 3157 O O . GLU A 1 427 ? 31.273 27.553 64.151 1.00 16.02 427 GLU A O 1
ATOM 3163 N N . GLY A 1 428 ? 30.776 29.542 65.067 1.00 15.06 428 GLY A N 1
ATOM 3164 C CA . GLY A 1 428 ? 31.324 29.161 66.353 1.00 14.87 428 GLY A CA 1
ATOM 3165 C C . GLY A 1 428 ? 32.798 29.502 66.503 1.00 15.87 428 GLY A C 1
ATOM 3166 O O . GLY A 1 428 ? 33.344 29.367 67.588 1.00 16.55 428 GLY A O 1
ATOM 3167 N N . SER A 1 429 ? 33.446 29.968 65.436 1.00 15.80 429 SER A N 1
ATOM 3168 C CA . SER A 1 429 ? 34.870 30.263 65.524 1.00 15.60 429 SER A CA 1
ATOM 3169 C C . SER A 1 429 ? 35.328 31.636 65.067 1.00 16.06 429 SER A C 1
ATOM 3170 O O . SER A 1 429 ? 34.833 32.178 64.085 1.00 15.36 429 SER A O 1
ATOM 3173 N N . PRO A 1 430 ? 36.281 32.226 65.797 1.00 15.39 430 PRO A N 1
ATOM 3174 C CA . PRO A 1 430 ? 36.778 33.532 65.378 1.00 16.57 430 PRO A CA 1
ATOM 3175 C C . PRO A 1 430 ? 37.711 33.232 64.201 1.00 17.56 430 PRO A C 1
ATOM 3176 O O . PRO A 1 430 ? 38.076 32.074 63.960 1.00 18.35 430 PRO A O 1
ATOM 3180 N N . ILE A 1 431 ? 38.073 34.266 63.457 1.00 17.29 431 ILE A N 1
ATOM 3181 C CA . ILE A 1 431 ? 38.978 34.114 62.328 1.00 17.78 431 ILE A CA 1
ATOM 3182 C C . ILE A 1 431 ? 40.096 35.129 62.550 1.00 19.06 431 ILE A C 1
ATOM 3183 O O . ILE A 1 431 ? 39.830 36.328 62.635 1.00 18.56 431 ILE A O 1
ATOM 3188 N N . PHE A 1 432 ? 41.331 34.653 62.674 1.00 19.39 432 PHE A N 1
ATOM 3189 C CA . PHE A 1 432 ? 42.456 35.557 62.872 1.00 21.12 432 PHE A CA 1
ATOM 3190 C C . PHE A 1 432 ? 43.104 35.895 61.544 1.00 20.75 432 PHE A C 1
ATOM 3191 O O . PHE A 1 432 ? 43.162 35.057 60.642 1.00 20.25 432 PHE A O 1
ATOM 3199 N N . LEU A 1 433 ? 43.599 37.124 61.437 1.00 21.27 433 LEU A N 1
ATOM 3200 C CA . LEU A 1 433 ? 44.241 37.587 60.212 1.00 20.94 433 LEU A CA 1
ATOM 3201 C C . LEU A 1 433 ? 45.679 38.045 60.470 1.00 22.71 433 LEU A C 1
ATOM 3202 O O . LEU A 1 433 ? 45.978 38.623 61.512 1.00 21.90 433 LEU A O 1
ATOM 3207 N N . LYS A 1 434 ? 46.557 37.756 59.513 1.00 22.55 434 LYS A N 1
ATOM 3208 C CA . LYS A 1 434 ? 47.958 38.146 59.577 1.00 24.88 434 LYS A CA 1
ATOM 3209 C C . LYS A 1 434 ? 48.237 38.780 58.230 1.00 24.73 434 LYS A C 1
ATOM 3210 O O . LYS A 1 434 ? 47.571 38.466 57.247 1.00 25.03 434 LYS A O 1
ATOM 3216 N N . PHE A 1 435 ? 49.205 39.688 58.179 1.00 26.20 435 PHE A N 1
ATOM 3217 C CA . PHE A 1 435 ? 49.511 40.344 56.926 1.00 27.42 435 PHE A CA 1
ATOM 3218 C C . PHE A 1 435 ? 50.997 40.366 56.632 1.00 30.34 435 PHE A C 1
ATOM 3219 O O . PHE A 1 435 ? 51.829 40.376 57.541 1.00 30.84 435 PHE A O 1
ATOM 3227 N N . LYS A 1 436 ? 51.319 40.343 55.347 1.00 32.22 436 LYS A N 1
ATOM 3228 C CA . LYS A 1 436 ? 52.706 40.367 54.915 1.00 34.97 436 LYS A CA 1
ATOM 3229 C C . LYS A 1 436 ? 52.815 41.335 53.760 1.00 35.17 436 LYS A C 1
ATOM 3230 O O . LYS A 1 436 ? 52.056 41.260 52.789 1.00 34.09 436 LYS A O 1
ATOM 3236 N N . ARG A 1 437 ? 53.767 42.251 53.882 1.00 36.73 437 ARG A N 1
ATOM 3237 C CA . ARG A 1 437 ? 54.022 43.259 52.853 1.00 38.68 437 ARG A CA 1
ATOM 3238 C C . ARG A 1 437 ? 54.677 42.567 51.643 1.00 38.84 437 ARG A C 1
ATOM 3239 O O . ARG A 1 437 ? 55.542 41.718 51.827 1.00 37.84 437 ARG A O 1
ATOM 3247 N N . SER A 1 438 ? 54.260 42.923 50.428 1.00 40.58 438 SER A N 1
ATOM 3248 C CA . SER A 1 438 ? 54.851 42.358 49.216 1.00 43.85 438 SER A CA 1
ATOM 3249 C C . SER A 1 438 ? 54.673 43.344 48.067 1.00 46.15 438 SER A C 1
ATOM 3250 O O . SER A 1 438 ? 53.853 44.253 48.162 1.00 45.87 438 SER A O 1
ATOM 3253 N N . ARG A 1 439 ? 55.427 43.162 46.986 1.00 48.70 439 ARG A N 1
ATOM 3254 C CA . ARG A 1 439 ? 55.318 44.056 45.839 1.00 52.18 439 ARG A CA 1
ATOM 3255 C C . ARG A 1 439 ? 54.838 43.278 44.621 1.00 53.29 439 ARG A C 1
ATOM 3256 O O . ARG A 1 439 ? 55.360 43.520 43.513 1.00 54.37 439 ARG A O 1
#

Foldseek 3Di:
DEEEEDEAPPLCLVLLVCLQQVLFQWHWGADPQFIYIYGHLHCLCWPVVPDDDPVNVVSLVCVVHQEYEYEDALVVADDVRSLVSLVSVVVSVRHYAYAHEPCPVVVCSVVPHQVRVVVSPNPGHHYAYSPVGGCSVCVVVVVVSCVVVVDGRHDDDDDDDAAEEEEEEDPPLQSLLLVVLQCVDPQKDFDPPDCWTWMGGVNGIHIYPNCVVVVDDPCVRVLVSQLPGQEYEYGAALVVQADPVNLCCLNLVSFHFYAYEHEPCVVDPVSVVCPVVNLVSCCVSNVSRNLHHYYYYYSPVSGCSVCVVSCLSSCLQADAFDQSSLFSLVVVVVVPDDQPDPKDWDGKHFDDGSPTEMEIEIQDPVSCDPVNVVVSQVSCCSHPNVSRRGRYHYHYDHDD

B-factor: mean 30.13, std 10.03, range [12.95, 65.92]

InterPro domains:
  IPR005225 Small GTP-binding domain [TIGR00231] (3-160)
  IPR005225 Small GTP-binding domain [TIGR00231] (180-349)
  IPR006073 GTP binding domain [PF01926] (3-119)
  IPR006073 GTP binding domain [PF01926] (182-301)
  IPR006073 GTP binding domain [PR00326] (183-203)
  IPR006073 GTP binding domain [PR00326] (254-272)
  IPR015946 K homology domain-like, alpha/beta [G3DSA:3.30.300.20] (350-439)
  IPR016484 GTPase Der [MF_00195] (1-439)
  IPR016484 GTPase Der [PIRSF006485] (1-438)
  IPR016484 GTPase Der [TIGR03594] (3-436)
  IPR027417 P-loop containing nucleoside triphosphate hydrolase [G3DSA:3.40.50.300] (3-172)
  IPR027417 P-loop containing nucleoside triphosphate hydrolase [G3DSA:3.40.50.300] (179-347)
  IPR027417 P-loop containing nucleoside triphosphate hydrolase [SSF52540] (3-167)
  IPR027417 P-loop containing nucleoside triphosphate hydrolase [SSF52540] (139-431)
  IPR031166 EngA-type guanine nucleotide-binding (G) domain [PS51712] (2-168)
  IPR031166 EngA-type guanine nucleotide-binding (G) domain [PS51712] (181-357)
  IPR032859 GTPase Der, C-terminal KH-domain-like [PF14714] (359-436)

Solvent-accessible surface area: 20105 Å² total

Sequence (400 aa):
ATVLIVGRPNVGKSTLFNKLVKDPVQDTVEWYGKTFKLVDTCGVFDNPQDIISQKKEVTLNIREADLVLFVVDGKRGITKEDESLADFLRKSTVDTILVANKAENLREFEREVKPELYSLGFGEPIPVSAEHNINLDTLETIIKKLEEKGLDLESKPEITDAIKVAIVGRPNVGKSTLFNAILNKERALVSPIPVDDEVFIDGRKYVFVDTAGLEKYSNYRVVDSIEKADVVVIVLDATQGITRQDQRAGLERRGRASVVVFNKWDLVVHREKRYDEFTKLFREKLYFIDYSPLIFTSADKGWNIDRIDANLAYASYTTKVPSSAINSALQKVLAFTNLPRGLKIFFGVQVDIKPPTFLFFVNSIEKVKNPQKIFLRKLIRDYVFPFEGSPIFLKFKRSR

Nearest PDB structures (foldseek):
  1mky-assembly1_A  TM=1.002E+00  e=2.648E-83  Thermotoga maritima
  4dcu-assembly1_A  TM=5.718E-01  e=1.509E-35  Bacillus subtilis
  4dct-assembly1_A  TM=5.685E-01  e=3.493E-34  Bacillus subtilis
  6xrs-assembly1_A  TM=5.477E-01  e=3.493E-34  Neisseria gonorrhoeae NCCP11945
  7aoi-assembly1_XL  TM=5.201E-01  e=8.282E-24  Trypanosoma brucei

CATH classification: 3.40.50.300 (+2 more: 3.40.50.300, 3.30.300.20)